Protein AF-A0A1J4K490-F1 (afdb_monomer)

Sequence (482 aa):
MDDEFFHPEVNLDNFVSQLSNCSKLLDEQSWEDFKTLFTNLEAFQKDEIKKAKNANELNDKWADFYQKCLKDMVRVTETATTFEAFVNYLRNLKIVVKDPRTLWKVLHTNINSQLKVTLHESQLIAAEFFTPEQLFEYGFDQFTDSSLCELKNITNEEALIDIFYAMVGFERACNLPKTYVAKIPQYGNFISQILSMFITLPDFDSQRLVWLIEVTREHLHVDPTKLLDICDNTINDFVKNDYEKNSLNKLYKLCVLSTSPFLQTMKQVPETIDKIFQEVLADQRLFLRKYVLCNFISCDWTSHNTATVSDAFKCWKLYLTNISTKLADKPELPNLLLIDIIEESLLMFEGYYGEVQPTMIRATAMRMDIFNIIETLTPYQNDISANGLRRCWYLLYIAAVCGASDFDIANVKPAAKDDNNTIMLGLDRYGSDFLDYRIALEKLSKKFESEFENFQSMAAFIRKNYKQPTQAQVSNAPSTEE

Organism: NCBI:txid1144522

Nearest PDB structures (foldseek):
  6a38-assembly1_C  TM=2.036E-01  e=3.490E-01  Saccharomyces cerevisiae S288C
  8g9k-assembly1_A  TM=3.019E-01  e=4.534E+00  synthetic construct
  7t3u-assembly1_D  TM=1.670E-01  e=4.534E+00  Homo sapiens

pLDDT: mean 87.46, std 11.62, range [29.5, 98.06]

Radius of gyration: 43.55 Å; Cα contacts (8 Å, |Δi|>4): 442; chains: 1; bounding box: 127×44×118 Å

Solvent-accessible surface area (backbone atoms only — not comparable to full-atom values): 27520 Å² total; per-residue (Å²): 134,83,81,76,82,76,78,72,85,80,43,89,88,46,43,72,60,48,55,54,50,38,51,48,28,56,77,69,64,40,58,70,63,25,51,52,49,49,51,50,50,51,52,43,51,72,71,49,38,77,76,42,97,60,30,66,65,55,49,51,56,46,50,54,49,50,53,50,52,51,53,54,44,40,57,57,36,34,68,31,87,46,71,70,56,30,54,52,37,47,57,55,42,44,70,76,41,73,50,62,71,60,42,52,47,41,63,77,76,66,49,78,52,84,59,84,75,52,74,68,56,50,51,51,53,47,66,73,74,42,53,38,63,51,48,45,72,68,42,45,65,62,52,56,72,31,84,68,44,63,80,72,88,73,84,54,68,65,63,54,52,50,31,49,50,48,51,49,49,53,49,58,72,31,59,59,62,92,86,51,61,67,83,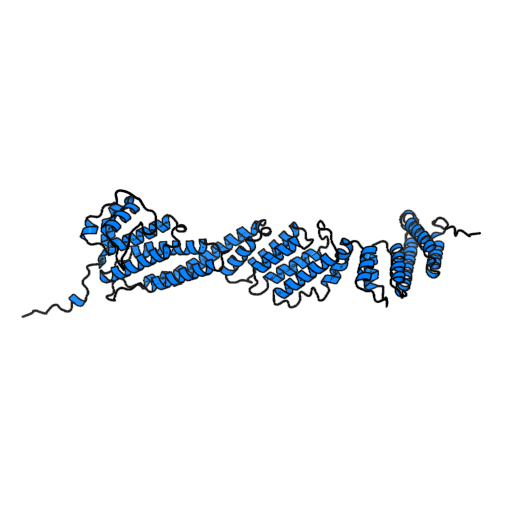56,68,66,58,60,51,50,56,39,49,53,57,45,50,50,64,67,39,84,86,57,59,35,66,58,52,41,47,52,53,52,50,42,66,74,68,41,50,65,50,69,70,59,50,48,53,42,51,50,51,40,52,51,48,54,69,73,41,79,78,60,82,50,53,63,59,46,40,36,38,50,37,42,40,55,68,33,78,73,52,58,72,42,72,63,56,60,56,50,47,55,53,42,46,54,52,36,51,52,54,49,52,50,48,42,50,71,70,36,59,50,45,53,77,73,61,73,40,71,58,90,67,82,67,52,69,49,67,33,55,54,51,42,52,51,52,54,51,52,51,54,50,54,40,70,78,36,71,63,44,66,68,62,66,57,46,50,52,50,47,56,47,43,58,50,48,47,58,52,62,70,67,48,48,25,22,60,66,26,29,41,18,52,23,33,38,47,51,52,51,53,58,70,45,52,90,46,53,88,71,51,48,74,67,45,45,50,38,48,44,49,47,52,39,53,35,32,64,60,67,40,52,74,66,48,67,76,65,61,55,57,40,96,68,90,90,62,86,55,75,60,54,90,60,60,68,56,90,58,38,58,74,48,42,60,62,46,41,14,53,43,36,44,80,40,53,93,54,45,90,50,44,66,60,51,48,52,52,42,43,64,39,35,78,60,75,64,72,79,65,70,79,70,66,80,86,85,73,134

Foldseek 3Di:
DDDPPDDPQDDPVCLLVLLVVLVVCLVVVVQVVNLVSVVRSVVCLVPPLVVDPCSVVSVVSVVVSLVVSLLSLLVCLQPDPDLVSNLVSLVSSCSSVVDLLVSLCCVPPPRDHPDDDDPVSVVVSCVVRHALLRQCQNCVVVLCVDPQNDPPPDADLVSLVSNVVSVLVSSVSSVDDPQAARPDPVVLVSLLSSLLVQLLHQPHDLLVSLVSLVCCVVRPRHDLVSSLVSVVVSLVCSLPDVSDVDLQVNLLSLLSNCVRPSNVVPPVSVVSSVVSVVVLLVVLLCCCVPPQLVVLVVDDQEDPDAADADVSLVSLLVVLVVVVVVCVVRVSDDCVSSQSSLQSNLVSCLVSLLQDAHALRSLLNLLQSLVVNLVSCQVVQVVHDLVSLLSLLSSLLLNLLSPDDPVLLVPADADPDQDDSHSCSPFDDDRSGTPDSNVSRNNSCNSVVVCNVCSNVSSCSNNVNHPPDDVVVVVPDDPDDD

Structure (mmCIF, N/CA/C/O backbone):
data_AF-A0A1J4K490-F1
#
_entry.id   AF-A0A1J4K490-F1
#
loop_
_atom_site.group_PDB
_atom_site.id
_atom_site.type_symbol
_atom_site.label_atom_id
_atom_site.label_alt_id
_atom_site.label_comp_id
_atom_site.label_asym_id
_atom_site.label_entity_id
_atom_site.label_seq_id
_atom_site.pdbx_PDB_ins_code
_atom_site.Cartn_x
_atom_site.Cartn_y
_atom_site.Cartn_z
_atom_site.occupancy
_atom_site.B_iso_or_equiv
_atom_site.auth_seq_id
_atom_site.auth_comp_id
_atom_site.auth_asym_id
_atom_site.auth_atom_id
_atom_site.pdbx_PDB_model_num
ATOM 1 N N . MET A 1 1 ? -60.889 2.689 58.197 1.00 33.47 1 MET A N 1
ATOM 2 C CA . MET A 1 1 ? -60.346 4.038 58.429 1.00 33.47 1 MET A CA 1
ATOM 3 C C . MET A 1 1 ? -58.869 3.867 58.246 1.00 33.47 1 MET A C 1
ATOM 5 O O . MET A 1 1 ? -58.244 3.219 59.072 1.00 33.47 1 MET A O 1
ATOM 9 N N . ASP A 1 2 ? -58.423 4.268 57.067 1.00 29.50 2 ASP A N 1
ATOM 10 C CA . ASP A 1 2 ? -57.046 4.194 56.614 1.00 29.50 2 ASP A CA 1
ATOM 11 C C . ASP A 1 2 ? -56.233 5.225 57.402 1.00 29.50 2 ASP A C 1
ATOM 13 O O . ASP A 1 2 ? -56.536 6.417 57.347 1.00 29.50 2 ASP A O 1
ATOM 17 N N . ASP A 1 3 ? -55.255 4.763 58.182 1.00 34.16 3 ASP A N 1
ATOM 18 C CA . ASP A 1 3 ? -54.222 5.635 58.734 1.00 34.16 3 ASP A CA 1
ATOM 19 C C . ASP A 1 3 ? -53.251 5.953 57.591 1.00 34.16 3 ASP A C 1
ATOM 21 O O . ASP A 1 3 ? -52.348 5.176 57.280 1.00 34.16 3 ASP A O 1
ATOM 25 N N . GLU A 1 4 ? -53.467 7.090 56.926 1.00 34.94 4 GLU A N 1
ATOM 26 C CA . GLU A 1 4 ? -52.445 7.719 56.091 1.00 34.94 4 GLU A CA 1
ATOM 27 C C . GLU A 1 4 ? -51.216 7.993 56.968 1.00 34.94 4 GLU A C 1
ATOM 29 O O . GLU A 1 4 ? -51.231 8.867 57.841 1.00 34.94 4 GLU A O 1
ATOM 34 N N . PHE A 1 5 ? -50.138 7.238 56.746 1.00 43.91 5 PHE A N 1
ATOM 35 C CA . PHE A 1 5 ? -48.832 7.516 57.332 1.00 43.91 5 PHE A CA 1
ATOM 36 C C . PHE A 1 5 ? -48.329 8.857 56.780 1.00 43.91 5 PHE A C 1
ATOM 38 O O . PHE A 1 5 ? -47.735 8.955 55.709 1.00 43.91 5 PHE A O 1
ATOM 45 N N . PHE A 1 6 ? -48.620 9.933 57.505 1.00 42.66 6 PHE A N 1
ATOM 46 C CA . PHE A 1 6 ? -48.196 11.280 57.153 1.00 42.66 6 PHE A CA 1
ATOM 47 C C . PHE A 1 6 ? -46.680 11.384 57.362 1.00 42.66 6 PHE A C 1
ATOM 49 O O . PHE A 1 6 ? -46.208 11.412 58.501 1.00 42.66 6 PHE A O 1
ATOM 56 N N . HIS A 1 7 ? -45.896 11.434 56.283 1.00 55.38 7 HIS A N 1
ATOM 57 C CA . HIS A 1 7 ? -44.476 11.771 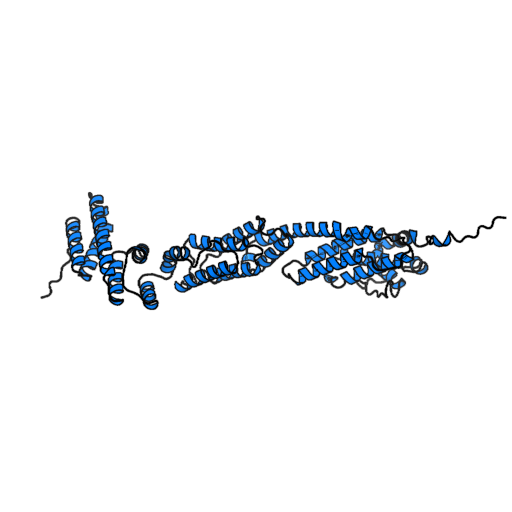56.377 1.00 55.38 7 HIS A CA 1
ATOM 58 C C . HIS A 1 7 ? -44.355 13.239 56.824 1.00 55.38 7 HIS A C 1
ATOM 60 O O . HIS A 1 7 ? -44.734 14.130 56.062 1.00 55.38 7 HIS A O 1
ATOM 66 N N . PRO A 1 8 ? -43.852 13.536 58.038 1.00 60.09 8 PRO A N 1
ATOM 67 C CA . PRO A 1 8 ? -43.642 14.916 58.449 1.00 60.09 8 PRO A CA 1
ATOM 68 C C . PRO A 1 8 ? -42.564 15.548 57.562 1.00 60.09 8 PRO A C 1
ATOM 70 O O . PRO A 1 8 ? -41.589 14.885 57.203 1.00 60.09 8 PRO A O 1
ATOM 73 N N . GLU A 1 9 ? -42.720 16.829 57.230 1.00 72.50 9 GLU A N 1
ATOM 74 C CA . GLU A 1 9 ? -41.736 17.578 56.446 1.00 72.50 9 GLU A CA 1
ATOM 75 C C . GLU A 1 9 ? -40.351 17.510 57.122 1.00 72.50 9 GLU A C 1
ATOM 77 O O . GLU A 1 9 ? -40.215 17.744 58.331 1.00 72.50 9 GLU A O 1
ATOM 82 N N . VAL A 1 10 ? -39.324 17.114 56.361 1.00 78.69 10 VAL A N 1
ATOM 83 C CA . VAL A 1 10 ? -37.960 16.938 56.882 1.00 78.69 10 VAL A CA 1
ATOM 84 C C . VAL A 1 10 ? -37.363 18.311 57.193 1.00 78.69 10 VAL A C 1
ATOM 86 O O . VAL A 1 10 ? -37.342 19.197 56.345 1.00 78.69 10 VAL A O 1
ATOM 89 N N . ASN A 1 11 ? -36.863 18.483 58.413 1.00 81.38 11 ASN A N 1
ATOM 90 C CA . ASN A 1 11 ? -36.229 19.701 58.901 1.00 81.38 11 ASN A CA 1
ATOM 91 C C . ASN A 1 11 ? -35.017 19.372 59.790 1.00 81.38 11 ASN A C 1
ATOM 93 O O . ASN A 1 11 ? -34.709 18.210 60.059 1.00 81.38 11 ASN A O 1
ATOM 97 N N . LEU A 1 12 ? -34.304 20.404 60.252 1.00 77.81 12 LEU A N 1
ATOM 98 C CA . LEU A 1 12 ? -33.062 20.227 61.012 1.00 77.81 12 LEU A CA 1
ATOM 99 C C . LEU A 1 12 ? -33.260 19.449 62.324 1.00 77.81 12 LEU A C 1
ATOM 101 O O . LEU A 1 12 ? -32.372 18.696 62.723 1.00 77.81 12 LEU A O 1
ATOM 105 N N . ASP A 1 13 ? -34.419 19.606 62.965 1.00 78.75 13 ASP A N 1
ATOM 106 C CA . ASP A 1 13 ? -34.712 19.029 64.279 1.00 78.75 13 ASP A CA 1
ATOM 107 C C . ASP A 1 13 ? -35.125 17.555 64.185 1.00 78.75 13 ASP A C 1
ATOM 109 O O . ASP A 1 13 ? -34.906 16.781 65.121 1.00 78.75 13 ASP A O 1
ATOM 113 N N . ASN A 1 14 ? -35.700 17.141 63.051 1.00 84.25 14 ASN A N 1
ATOM 114 C CA . ASN A 1 14 ? -36.160 15.771 62.832 1.00 84.25 14 ASN A CA 1
ATOM 115 C C . ASN A 1 14 ? -35.264 14.949 61.888 1.00 84.25 14 ASN A C 1
ATOM 117 O O . ASN A 1 14 ? -35.477 13.747 61.769 1.00 84.25 14 ASN A O 1
ATOM 121 N N . PHE A 1 15 ? -34.235 15.530 61.263 1.00 83.12 15 PHE A N 1
ATOM 122 C CA . PHE A 1 15 ? -33.416 14.835 60.261 1.00 83.12 15 PHE A CA 1
ATOM 123 C C . PHE A 1 15 ? -32.866 13.486 60.759 1.00 83.12 15 PHE A C 1
ATOM 125 O O . PHE A 1 15 ? -33.092 12.452 60.138 1.00 83.12 15 PHE A O 1
ATOM 132 N N . VAL A 1 16 ? -32.212 13.454 61.926 1.00 83.44 16 VAL A N 1
ATOM 133 C CA . VAL A 1 16 ? -31.604 12.223 62.475 1.00 83.44 16 VAL A CA 1
ATOM 134 C C . VAL A 1 16 ? -32.654 11.177 62.876 1.00 83.44 16 VAL A C 1
ATOM 136 O O . VAL A 1 16 ? -32.439 9.974 62.691 1.00 83.44 16 VAL A O 1
ATOM 139 N N . SER A 1 17 ? -33.804 11.607 63.403 1.00 84.88 17 SER A N 1
ATOM 140 C CA . SER A 1 17 ? -34.893 10.683 63.739 1.00 84.88 17 SER A CA 1
ATOM 141 C C . SER A 1 17 ? -35.549 10.123 62.476 1.00 84.88 17 SER A C 1
ATOM 143 O O . SER A 1 17 ? -35.859 8.933 62.437 1.00 84.88 17 SER A O 1
ATOM 145 N N . GLN A 1 18 ? -35.655 10.922 61.413 1.00 86.00 18 GLN A N 1
ATOM 146 C CA . GLN A 1 18 ? -36.137 10.479 60.109 1.00 86.00 18 GLN A CA 1
ATOM 147 C C . GLN A 1 18 ? -35.152 9.539 59.394 1.00 86.00 18 GLN A C 1
ATOM 149 O O . GLN A 1 18 ? -35.613 8.593 58.765 1.00 86.00 18 GLN A O 1
ATOM 154 N N . LEU A 1 19 ? -33.827 9.680 59.558 1.00 86.75 19 LEU A N 1
ATOM 155 C CA . LEU A 1 19 ? -32.859 8.662 59.091 1.00 86.75 19 LEU A CA 1
ATOM 156 C C . LEU A 1 19 ? -33.103 7.300 59.763 1.00 86.75 19 LEU A C 1
ATOM 158 O O . LEU A 1 19 ? -33.075 6.247 59.120 1.00 86.75 19 LEU A O 1
ATOM 162 N N . SER A 1 20 ? -33.384 7.318 61.068 1.00 86.06 20 SER A N 1
ATOM 163 C CA . SER A 1 20 ? -33.699 6.101 61.827 1.00 86.06 20 SER A CA 1
ATOM 164 C C . SER A 1 20 ? -35.043 5.505 61.403 1.00 86.06 20 SER A C 1
ATOM 166 O O . SER A 1 20 ? -35.170 4.287 61.302 1.00 86.06 20 SER A O 1
ATOM 168 N N . ASN A 1 21 ? -36.034 6.353 61.123 1.00 86.75 21 ASN A N 1
ATOM 169 C CA . ASN A 1 21 ? -37.345 5.932 60.639 1.00 86.75 21 ASN A CA 1
ATOM 170 C C . ASN A 1 21 ? -37.255 5.322 59.231 1.00 86.75 21 ASN A C 1
ATOM 172 O O . ASN A 1 21 ? -37.782 4.246 58.985 1.00 86.75 21 ASN A O 1
ATOM 176 N N . CYS A 1 22 ? -36.482 5.944 58.341 1.00 86.44 22 CYS A N 1
ATOM 177 C CA . CYS A 1 22 ? -36.221 5.437 56.996 1.00 86.44 22 CYS A CA 1
ATOM 178 C C . CYS A 1 22 ? -35.488 4.084 57.022 1.00 86.44 22 CYS A C 1
ATOM 180 O O . CYS A 1 22 ? -35.824 3.188 56.255 1.00 86.44 22 CYS A O 1
ATOM 182 N N . SER A 1 23 ? -34.559 3.883 57.967 1.00 85.94 23 SER A N 1
ATOM 183 C CA . SER A 1 23 ? -33.941 2.564 58.191 1.00 85.94 23 SER A CA 1
ATOM 184 C C . SER A 1 23 ? -34.959 1.494 58.602 1.00 85.94 23 SER A C 1
ATOM 186 O O . SER A 1 23 ? -34.863 0.367 58.135 1.00 85.94 23 SER A O 1
ATOM 188 N N . LYS A 1 24 ? -35.938 1.828 59.455 1.00 87.62 24 LYS A N 1
ATOM 189 C CA . LYS A 1 24 ? -36.984 0.874 59.862 1.00 87.62 24 LYS A CA 1
ATOM 190 C C . LYS A 1 24 ? -37.889 0.489 58.698 1.00 87.62 24 LYS A C 1
ATOM 192 O O . LYS A 1 24 ? -38.166 -0.688 58.522 1.00 87.62 24 LYS A O 1
ATOM 197 N N . LEU A 1 25 ? -38.287 1.463 57.876 1.00 86.06 25 LEU A N 1
ATOM 198 C CA . LEU A 1 25 ? -39.094 1.205 56.678 1.00 86.06 25 LEU A CA 1
ATOM 199 C C . LEU A 1 25 ? -38.374 0.269 55.695 1.00 86.06 25 LEU A C 1
ATOM 201 O O . LEU A 1 25 ? -39.014 -0.555 55.047 1.00 86.06 25 LEU A O 1
ATOM 205 N N . LEU A 1 26 ? -37.042 0.368 55.619 1.00 84.12 26 LEU A N 1
ATOM 206 C CA . LEU A 1 26 ? -36.210 -0.549 54.844 1.00 84.12 26 LEU A CA 1
ATOM 207 C C . LEU A 1 26 ? -36.205 -1.970 55.434 1.00 84.12 26 LEU A C 1
ATOM 209 O O . LEU A 1 26 ? -36.388 -2.934 54.691 1.00 84.12 26 LEU A O 1
ATOM 213 N N . ASP A 1 27 ? -36.040 -2.102 56.754 1.00 82.88 27 ASP A N 1
ATOM 214 C CA . ASP A 1 27 ? -36.074 -3.394 57.458 1.00 82.88 27 ASP A CA 1
ATOM 215 C C . ASP A 1 27 ? -37.450 -4.086 57.328 1.00 82.88 27 ASP A C 1
ATOM 217 O O . ASP A 1 27 ? -37.530 -5.310 57.197 1.00 82.88 27 ASP A O 1
ATOM 221 N N . GLU A 1 28 ? -38.531 -3.301 57.320 1.00 84.94 28 GLU A N 1
ATOM 222 C CA . GLU A 1 28 ? -39.922 -3.753 57.165 1.00 84.94 28 GLU A CA 1
ATOM 223 C C . GLU A 1 28 ? -40.321 -4.027 55.701 1.00 84.94 28 GLU A C 1
ATOM 225 O O . GLU A 1 28 ? -41.391 -4.581 55.453 1.00 84.94 28 GLU A O 1
ATOM 230 N N . GLN A 1 29 ? -39.460 -3.691 54.730 1.00 81.25 29 GLN A N 1
ATOM 231 C CA . GLN A 1 29 ? -39.730 -3.773 53.285 1.00 81.25 29 GLN A CA 1
ATOM 232 C C . GLN A 1 29 ? -40.953 -2.950 52.825 1.00 81.25 29 GLN A C 1
ATOM 234 O O . GLN A 1 29 ? -41.586 -3.264 51.813 1.00 81.25 29 GLN A O 1
ATOM 239 N N . SER A 1 30 ? -41.262 -1.860 53.531 1.00 86.06 30 SER A N 1
ATOM 240 C CA . SER A 1 30 ? -42.316 -0.897 53.181 1.00 86.06 30 SER A CA 1
ATOM 241 C C . SER A 1 30 ? -41.814 0.067 52.097 1.00 86.06 30 SER A C 1
ATOM 243 O O . SER A 1 30 ? -41.452 1.214 52.364 1.00 86.06 30 SER A O 1
ATOM 245 N N . TRP A 1 31 ? -41.726 -0.425 50.856 1.00 83.19 31 TRP A N 1
ATOM 246 C CA . TRP A 1 31 ? -40.982 0.221 49.763 1.00 83.19 31 TRP A CA 1
ATOM 247 C C . TRP A 1 31 ? -41.473 1.614 49.355 1.00 83.19 31 TRP A C 1
ATOM 249 O O . TRP A 1 31 ? -40.644 2.485 49.091 1.00 83.19 31 TRP A O 1
ATOM 259 N N . GLU A 1 32 ? -42.786 1.843 49.292 1.00 84.62 32 GLU A N 1
ATOM 260 C CA . GLU A 1 32 ? -43.340 3.142 48.870 1.00 84.62 32 GLU A CA 1
ATOM 261 C C . GLU A 1 32 ? -43.096 4.236 49.921 1.00 84.62 32 GLU A C 1
ATOM 263 O O . GLU A 1 32 ? -42.666 5.346 49.587 1.00 84.62 32 GLU A O 1
ATOM 268 N N . ASP A 1 33 ? -43.255 3.895 51.201 1.00 85.44 33 ASP A N 1
ATOM 269 C CA . ASP A 1 33 ? -42.986 4.804 52.317 1.00 85.44 33 ASP A CA 1
ATOM 270 C C . ASP A 1 33 ? -41.480 5.076 52.446 1.00 85.44 33 ASP A C 1
ATOM 272 O O . ASP A 1 33 ? -41.049 6.219 52.632 1.00 85.44 33 ASP A O 1
ATOM 276 N N . PHE A 1 34 ? -40.651 4.037 52.275 1.00 87.88 34 PHE A N 1
ATOM 277 C CA . PHE A 1 34 ? -39.195 4.172 52.222 1.00 87.88 34 PHE A CA 1
ATOM 278 C C . PHE A 1 34 ? -38.767 5.116 51.096 1.00 87.88 34 PHE A C 1
ATOM 280 O O . PHE A 1 34 ? -37.996 6.047 51.324 1.00 87.88 34 PHE A O 1
ATOM 287 N N . LYS A 1 35 ? -39.285 4.914 49.880 1.00 85.50 35 LYS A N 1
ATOM 288 C CA . LYS A 1 35 ? -38.960 5.727 48.701 1.00 85.50 35 LYS A CA 1
ATOM 289 C C . LYS A 1 35 ? -39.308 7.195 48.911 1.00 85.50 35 LYS A C 1
ATOM 291 O O . LYS A 1 35 ? -38.503 8.071 48.576 1.00 85.50 35 LYS A O 1
ATOM 296 N N . THR A 1 36 ? -40.488 7.454 49.464 1.00 86.19 36 THR A N 1
ATOM 297 C CA . THR A 1 36 ? -40.972 8.808 49.744 1.00 86.19 36 THR A CA 1
ATOM 298 C C . THR A 1 36 ? -40.077 9.489 50.776 1.00 86.19 36 THR A C 1
ATOM 300 O O . THR A 1 36 ? -39.548 10.574 50.521 1.00 86.19 36 THR A O 1
ATOM 303 N N . LEU A 1 37 ? -39.807 8.822 51.902 1.00 86.94 37 LEU A N 1
ATOM 304 C CA . LEU A 1 37 ? -38.977 9.384 52.965 1.00 86.94 37 LEU A CA 1
ATOM 305 C C . LEU A 1 37 ? -37.508 9.557 52.549 1.00 86.94 37 LEU A C 1
ATOM 307 O O . LEU A 1 37 ? -36.915 10.598 52.831 1.00 86.94 37 LEU A O 1
ATOM 311 N N . PHE A 1 38 ? -36.924 8.584 51.846 1.00 87.75 38 PHE A N 1
ATOM 312 C CA . PHE A 1 38 ? -35.551 8.661 51.339 1.00 87.75 38 PHE A CA 1
ATOM 313 C C . PHE A 1 38 ? -35.373 9.840 50.377 1.00 87.75 38 PHE A C 1
ATOM 315 O O . PHE A 1 38 ? -34.410 10.597 50.497 1.00 87.75 38 PHE A O 1
ATOM 322 N N . THR A 1 39 ? -36.329 10.044 49.465 1.00 86.31 39 THR A N 1
ATOM 323 C CA . THR A 1 39 ? -36.292 11.158 48.506 1.00 86.31 39 THR A CA 1
ATOM 324 C C . THR A 1 39 ? -36.375 12.512 49.212 1.00 86.31 39 THR A C 1
ATOM 326 O O . THR A 1 39 ? -35.619 13.425 48.873 1.00 86.31 39 THR A O 1
ATOM 329 N N . ASN A 1 40 ? -37.231 12.629 50.231 1.00 86.38 40 ASN A N 1
ATOM 330 C CA . ASN A 1 40 ? -37.352 13.846 51.037 1.00 86.38 40 ASN A CA 1
ATOM 331 C C . ASN A 1 40 ? -36.071 14.132 51.841 1.00 86.38 40 ASN A C 1
ATOM 333 O O . ASN A 1 40 ? -35.618 15.276 51.897 1.00 86.38 40 ASN A O 1
ATOM 337 N N . LEU A 1 41 ? -35.452 13.098 52.423 1.00 86.44 41 LEU A N 1
ATOM 338 C CA . LEU A 1 41 ? -34.195 13.224 53.167 1.00 86.44 41 LEU A CA 1
ATOM 339 C C . LEU A 1 41 ? -33.022 13.632 52.268 1.00 86.44 41 LEU A C 1
ATOM 341 O O . LEU A 1 41 ? -32.226 14.487 52.654 1.00 86.44 41 LEU A O 1
ATOM 345 N N . GLU A 1 42 ? -32.926 13.063 51.066 1.00 86.12 42 GLU A N 1
ATOM 346 C CA . GLU A 1 42 ? -31.878 13.412 50.103 1.00 86.12 42 GLU A CA 1
ATOM 347 C C . GLU A 1 42 ? -32.028 14.857 49.598 1.00 86.12 42 GLU A C 1
ATOM 349 O O . GLU A 1 42 ? -31.034 15.582 49.502 1.00 86.12 42 GLU A O 1
ATOM 354 N N . ALA A 1 43 ? -33.256 15.294 49.295 1.00 85.38 43 ALA A N 1
ATOM 355 C CA . ALA A 1 43 ? -33.531 16.672 48.884 1.00 85.38 43 ALA A CA 1
ATOM 356 C C . ALA A 1 43 ? -33.116 17.665 49.982 1.00 85.38 43 ALA A C 1
ATOM 358 O O . ALA A 1 43 ? -32.359 18.604 49.730 1.00 85.38 43 ALA A O 1
ATOM 359 N N . PHE A 1 44 ? -33.510 17.388 51.227 1.00 84.62 44 PHE A N 1
ATOM 360 C CA . PHE A 1 44 ? -33.114 18.194 52.378 1.00 84.62 44 PHE A CA 1
ATOM 361 C C . PHE A 1 44 ? -31.586 18.221 52.579 1.00 84.62 44 PHE A C 1
ATOM 363 O O . PHE A 1 44 ? -31.006 19.276 52.857 1.00 84.62 44 PHE A O 1
ATOM 370 N N . GLN A 1 45 ? -30.903 17.088 52.381 1.00 84.75 45 GLN A N 1
ATOM 371 C CA . GLN A 1 45 ? -29.445 17.010 52.487 1.00 84.75 45 GLN A CA 1
ATOM 372 C C . GLN A 1 45 ? -28.722 17.856 51.433 1.00 84.75 45 GLN A C 1
ATOM 374 O O . GLN A 1 45 ? -27.730 18.520 51.752 1.00 84.75 45 GLN A O 1
ATOM 379 N N . LYS A 1 46 ? -29.215 17.866 50.192 1.00 81.19 46 LYS A N 1
ATOM 380 C CA . LYS A 1 46 ? -28.603 18.626 49.093 1.00 81.19 46 LYS A CA 1
ATOM 381 C C . LYS A 1 46 ? -28.763 20.138 49.251 1.00 81.19 46 LYS A C 1
ATOM 383 O O . LYS A 1 46 ? -27.790 20.859 48.987 1.00 81.19 46 LYS A O 1
ATOM 388 N N . ASP A 1 47 ? -29.934 20.585 49.702 1.00 79.25 47 ASP A N 1
ATOM 389 C CA . ASP A 1 47 ? -30.344 21.992 49.624 1.00 79.25 47 ASP A CA 1
ATOM 390 C C . ASP A 1 47 ? -30.184 22.764 50.944 1.00 79.25 47 ASP A C 1
ATOM 392 O O . ASP A 1 47 ? -29.815 23.945 50.930 1.00 79.25 47 ASP A O 1
ATOM 396 N N . GLU A 1 48 ? -30.386 22.108 52.090 1.00 73.31 48 GLU A N 1
ATOM 397 C CA . GLU A 1 48 ? -30.523 22.791 53.385 1.00 73.31 48 GLU A CA 1
ATOM 398 C C . GLU A 1 48 ? -29.390 22.476 54.375 1.00 73.31 48 GLU A C 1
ATOM 400 O O . GLU A 1 48 ? -28.920 23.376 55.078 1.00 73.31 48 GLU A O 1
ATOM 405 N N . ILE A 1 49 ? -28.834 21.256 54.380 1.00 72.81 49 ILE A N 1
ATOM 406 C CA . ILE A 1 49 ? -27.756 20.883 55.325 1.00 72.81 49 ILE A CA 1
ATOM 407 C C . ILE A 1 49 ? -26.466 21.683 55.090 1.00 72.81 49 ILE A C 1
ATOM 409 O O . ILE A 1 49 ? -25.767 22.018 56.047 1.00 72.81 49 ILE A O 1
ATOM 413 N N . LYS A 1 50 ? -26.180 22.096 53.848 1.00 66.94 50 LYS A N 1
ATOM 414 C CA . LYS A 1 50 ? -25.020 22.953 53.523 1.00 66.94 50 LYS A CA 1
ATOM 415 C C . LYS A 1 50 ? -25.072 24.338 54.178 1.00 66.94 50 LYS A C 1
ATOM 417 O O . LYS A 1 50 ? -24.034 24.982 54.301 1.00 66.94 50 LYS A O 1
ATOM 422 N N . LYS A 1 51 ? -26.258 24.802 54.584 1.00 73.62 51 LYS A N 1
ATOM 423 C CA . LYS A 1 51 ? -26.478 26.111 55.223 1.00 73.62 51 LYS A CA 1
ATOM 424 C C . LYS A 1 51 ? -26.444 26.025 56.757 1.00 73.62 51 LYS A C 1
ATOM 426 O O . LYS A 1 51 ? -26.489 27.054 57.431 1.00 73.62 51 LYS A O 1
ATOM 431 N N . ALA A 1 52 ? -26.367 24.818 57.322 1.00 76.06 52 ALA A N 1
ATOM 432 C CA . ALA A 1 52 ? -26.408 24.582 58.760 1.00 76.06 52 ALA A CA 1
ATOM 433 C C . ALA A 1 52 ? -25.042 24.811 59.432 1.00 76.06 52 ALA A C 1
ATOM 435 O O . ALA A 1 52 ? -23.995 24.473 58.885 1.00 76.06 52 ALA A O 1
ATOM 436 N N . LYS A 1 53 ? -25.038 25.292 60.685 1.00 71.56 53 LYS A N 1
ATOM 437 C CA . LYS A 1 53 ? -23.802 25.425 61.488 1.00 71.56 53 LYS A CA 1
ATOM 438 C C . LYS A 1 53 ? -23.102 24.083 61.766 1.00 71.56 53 LYS A C 1
ATOM 440 O O . LYS A 1 53 ? -21.888 24.070 61.929 1.00 71.56 53 LYS A O 1
ATOM 445 N N . ASN A 1 54 ? -23.851 22.976 61.763 1.00 77.44 54 ASN A N 1
ATOM 446 C CA . ASN A 1 54 ? -23.355 21.619 62.036 1.00 77.44 54 ASN A CA 1
ATOM 447 C C . ASN A 1 54 ? -23.323 20.748 60.763 1.00 77.44 54 ASN A C 1
ATOM 449 O O . ASN A 1 54 ? -23.503 19.533 60.834 1.00 77.44 54 ASN A O 1
ATOM 453 N N . ALA A 1 55 ? -23.133 21.364 59.591 1.00 76.62 55 ALA A N 1
ATOM 454 C CA . ALA A 1 55 ? -23.214 20.693 58.292 1.00 76.62 55 ALA A CA 1
ATOM 455 C C . ALA A 1 55 ? -22.330 19.438 58.184 1.00 76.62 55 ALA A C 1
ATOM 457 O O . ALA A 1 55 ? -22.770 18.437 57.631 1.00 76.62 55 ALA A O 1
ATOM 458 N N . ASN A 1 56 ? -21.107 19.469 58.729 1.00 79.50 56 ASN A N 1
ATOM 459 C CA . ASN A 1 56 ? -20.176 18.338 58.647 1.00 79.50 56 ASN A CA 1
ATOM 460 C C . ASN A 1 56 ? -20.705 17.101 59.390 1.00 79.50 56 ASN A C 1
ATOM 462 O O . ASN A 1 56 ? -20.799 16.038 58.795 1.00 79.50 56 ASN A O 1
ATOM 466 N N . GLU A 1 57 ? -21.153 17.254 60.640 1.00 81.31 57 GLU A N 1
ATOM 467 C CA . GLU A 1 57 ? -21.678 16.135 61.440 1.00 81.31 57 GLU A CA 1
ATOM 468 C C . GLU A 1 57 ? -22.953 15.530 60.824 1.00 81.31 57 GLU A C 1
ATOM 470 O O . GLU A 1 57 ? -23.162 14.317 60.846 1.00 81.31 57 GLU A O 1
ATOM 475 N N . LEU A 1 58 ? -23.821 16.372 60.258 1.00 81.88 58 LEU A N 1
ATOM 476 C CA . LEU A 1 58 ? -25.038 15.914 59.586 1.00 81.88 58 LEU A CA 1
ATOM 477 C C . LEU A 1 58 ? -24.736 15.224 58.248 1.00 81.88 58 LEU A C 1
ATOM 479 O O . LEU A 1 58 ? -25.410 14.252 57.906 1.00 81.88 58 LEU A O 1
ATOM 483 N N . ASN A 1 59 ? -23.715 15.683 57.518 1.00 83.94 59 ASN A N 1
ATOM 484 C CA . ASN A 1 59 ? -23.240 15.021 56.304 1.00 83.94 59 ASN A CA 1
ATOM 485 C C . ASN A 1 59 ? -22.596 13.664 56.603 1.00 83.94 59 ASN A C 1
ATOM 487 O O . ASN A 1 59 ? -22.845 12.722 55.855 1.00 83.94 59 ASN A O 1
ATOM 491 N N . ASP A 1 60 ? -21.842 13.537 57.697 1.00 85.38 60 ASP A N 1
ATOM 492 C CA . ASP A 1 60 ? -21.263 12.257 58.120 1.00 85.38 60 ASP A CA 1
ATOM 493 C C . ASP A 1 60 ? -22.371 11.251 58.470 1.00 85.38 60 ASP A C 1
ATOM 495 O O . ASP A 1 60 ? -22.390 10.135 57.954 1.00 85.38 60 ASP A O 1
ATOM 499 N N . LYS A 1 61 ? -23.384 11.676 59.243 1.00 85.44 61 LYS A N 1
ATOM 500 C CA . LYS A 1 61 ? -24.555 10.834 59.561 1.00 85.44 61 LYS A CA 1
ATOM 501 C C . LYS A 1 61 ? -25.348 10.425 58.319 1.00 85.44 61 LYS A C 1
ATOM 503 O O . LYS A 1 61 ? -25.853 9.305 58.259 1.00 85.44 61 LYS A O 1
ATOM 508 N N . TRP A 1 62 ? -25.470 11.316 57.335 1.00 87.69 62 TRP A N 1
ATOM 509 C CA . TRP A 1 62 ? -26.080 10.984 56.048 1.00 87.69 62 TRP A CA 1
ATOM 510 C C . TRP A 1 62 ? -25.244 9.969 55.267 1.00 87.69 62 TRP A C 1
ATOM 512 O O . TRP A 1 62 ? -25.803 9.016 54.731 1.00 87.69 62 TRP A O 1
ATOM 522 N N . ALA A 1 63 ? -23.923 10.144 55.214 1.00 85.88 63 ALA A N 1
ATOM 523 C CA . ALA A 1 63 ? -23.025 9.225 54.524 1.00 85.88 63 ALA A CA 1
ATOM 524 C C . ALA A 1 63 ? -23.080 7.818 55.141 1.00 85.88 63 ALA A C 1
ATOM 526 O O . ALA A 1 63 ? -23.223 6.841 54.403 1.00 85.88 63 ALA A O 1
ATOM 527 N N . ASP A 1 64 ? -23.059 7.716 56.472 1.00 87.38 64 ASP A N 1
ATOM 528 C CA . ASP A 1 64 ? -23.204 6.449 57.197 1.00 87.38 64 ASP A CA 1
ATOM 529 C C . ASP A 1 64 ? -24.557 5.781 56.913 1.00 87.38 64 ASP A C 1
ATOM 531 O O . ASP A 1 64 ? -24.623 4.586 56.610 1.00 87.38 64 ASP A O 1
ATOM 535 N N . PHE A 1 65 ? -25.644 6.558 56.958 1.00 88.75 65 PHE A N 1
ATOM 536 C CA . PHE A 1 65 ? -26.985 6.079 56.623 1.00 88.75 65 PHE A CA 1
ATOM 537 C C . PHE A 1 65 ? -27.069 5.589 55.171 1.00 88.75 65 PHE A C 1
ATOM 539 O O . PHE A 1 65 ? -27.553 4.487 54.922 1.00 88.75 65 PHE A O 1
ATOM 546 N N . TYR A 1 66 ? -26.545 6.359 54.218 1.00 87.44 66 TYR A N 1
ATOM 547 C CA . TYR A 1 66 ? -26.526 6.003 52.801 1.00 87.44 66 TYR A CA 1
ATOM 548 C C . TYR A 1 66 ? -25.766 4.693 52.553 1.00 87.44 66 TYR A C 1
ATOM 550 O O . TYR A 1 66 ? -26.261 3.818 51.843 1.00 87.44 66 TYR A O 1
ATOM 558 N N . GLN A 1 67 ? -24.591 4.523 53.169 1.00 86.44 67 GLN A N 1
ATOM 559 C CA . GLN A 1 67 ? -23.809 3.286 53.066 1.00 86.44 67 GLN A CA 1
ATOM 560 C C . GLN A 1 67 ? -24.547 2.088 53.668 1.00 86.44 67 GLN A C 1
ATOM 562 O O . GLN A 1 67 ? -24.533 1.001 53.083 1.00 86.44 67 GLN A O 1
ATOM 567 N N . LYS A 1 68 ? -25.228 2.280 54.805 1.00 87.81 68 LYS A N 1
ATOM 568 C CA . LYS A 1 68 ? -26.080 1.245 55.399 1.00 87.81 68 LYS A CA 1
ATO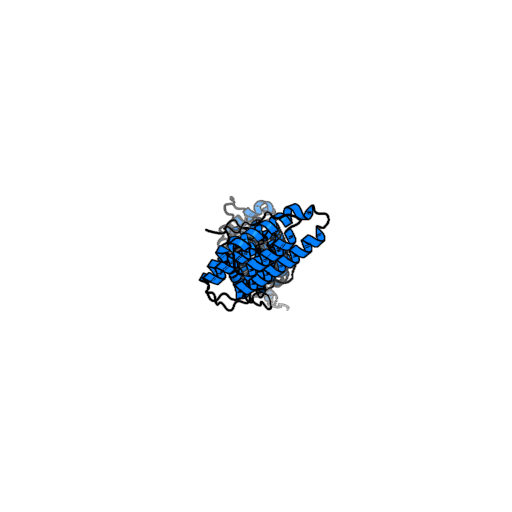M 569 C C . LYS A 1 68 ? -27.215 0.856 54.447 1.00 87.81 68 LYS A C 1
ATOM 571 O O . LYS A 1 68 ? -27.341 -0.322 54.127 1.00 87.81 68 LYS A O 1
ATOM 576 N N . CYS A 1 69 ? -27.975 1.826 53.937 1.00 86.56 69 CYS A N 1
ATOM 577 C CA . CYS A 1 69 ? -29.063 1.574 52.991 1.00 86.56 69 CYS A CA 1
ATOM 578 C C . CYS A 1 69 ? -28.577 0.844 51.739 1.00 86.56 69 CYS A C 1
ATOM 580 O O . CYS A 1 69 ? -29.206 -0.121 51.322 1.00 86.56 69 CYS A O 1
ATOM 582 N N . LEU A 1 70 ? -27.444 1.255 51.165 1.00 87.06 70 LEU A N 1
ATOM 583 C CA . LEU A 1 70 ? -26.849 0.572 50.019 1.00 87.06 70 LEU A CA 1
ATOM 584 C C . LEU A 1 70 ? -26.560 -0.902 50.330 1.00 87.06 70 LEU A C 1
ATOM 586 O O . LEU A 1 70 ? -26.932 -1.782 49.556 1.00 87.06 70 LEU A O 1
ATOM 590 N N . LYS A 1 71 ? -25.920 -1.178 51.469 1.00 86.94 71 LYS A N 1
ATOM 591 C CA . LYS A 1 71 ? -25.566 -2.539 51.887 1.00 86.94 71 LYS A CA 1
ATOM 592 C C . LYS A 1 71 ? -26.799 -3.411 52.127 1.00 86.94 71 LYS A C 1
ATOM 594 O O . LYS A 1 71 ? -26.833 -4.555 51.674 1.00 86.94 71 LYS A O 1
ATOM 599 N N . ASP A 1 72 ? -27.797 -2.877 52.820 1.00 87.06 72 ASP A N 1
ATOM 600 C CA . ASP A 1 72 ? -29.027 -3.603 53.132 1.00 87.06 72 ASP A CA 1
ATOM 601 C C . ASP A 1 72 ? -29.835 -3.873 51.849 1.00 87.06 72 ASP A C 1
ATOM 603 O O . ASP A 1 72 ? -30.289 -4.996 51.633 1.00 87.06 72 ASP A O 1
ATOM 607 N N . MET A 1 73 ? -29.898 -2.908 50.926 1.00 86.50 73 MET A N 1
ATOM 608 C CA . MET A 1 73 ? -30.526 -3.073 49.609 1.00 86.50 73 MET A CA 1
ATOM 609 C C . MET A 1 73 ? -29.826 -4.108 48.727 1.00 86.50 73 MET A C 1
ATOM 611 O O . MET A 1 73 ? -30.491 -4.908 48.065 1.00 86.50 73 MET A O 1
ATOM 615 N N . VAL A 1 74 ? -28.491 -4.127 48.722 1.00 87.56 74 VAL A N 1
ATOM 616 C CA . VAL A 1 74 ? -27.708 -5.163 48.030 1.00 87.56 74 VAL A CA 1
ATOM 617 C C . VAL A 1 74 ? -28.058 -6.541 48.588 1.00 87.56 74 VAL A C 1
ATOM 619 O O . VAL A 1 74 ? -28.403 -7.433 47.818 1.00 87.56 74 VAL A O 1
ATOM 622 N N . ARG A 1 75 ? -28.090 -6.695 49.916 1.00 86.69 75 ARG A N 1
ATOM 623 C CA . ARG A 1 75 ? -28.441 -7.962 50.572 1.00 86.69 75 ARG A CA 1
ATOM 624 C C . ARG A 1 75 ? -29.872 -8.417 50.266 1.00 86.69 75 ARG A C 1
ATOM 626 O O . ARG A 1 75 ? -30.103 -9.610 50.095 1.00 86.69 75 ARG A O 1
ATOM 633 N N . VAL A 1 76 ? -30.832 -7.494 50.196 1.00 86.75 76 VAL A N 1
ATOM 634 C CA . VAL A 1 76 ? -32.210 -7.807 49.770 1.00 86.75 76 VAL A CA 1
ATOM 635 C C . VAL A 1 76 ? -32.242 -8.231 48.300 1.00 86.75 76 VAL A C 1
ATOM 637 O O . VAL A 1 76 ? -32.952 -9.159 47.934 1.00 86.75 76 VAL A O 1
ATOM 640 N N . THR A 1 77 ? -31.433 -7.606 47.448 1.00 86.56 77 THR A N 1
ATOM 641 C CA . THR A 1 77 ? -31.347 -7.984 46.031 1.00 86.56 77 THR A CA 1
ATOM 642 C C . THR A 1 77 ? -30.747 -9.387 45.855 1.00 86.56 77 THR A C 1
ATOM 644 O O . THR A 1 77 ? -31.194 -10.155 45.004 1.00 86.56 77 THR A O 1
ATOM 647 N N . GLU A 1 78 ? -29.778 -9.768 46.692 1.00 87.06 78 GLU A N 1
ATOM 648 C CA . GLU A 1 78 ? -29.157 -11.101 46.694 1.00 87.06 78 GLU A CA 1
ATOM 649 C C . GLU A 1 78 ? -30.111 -12.230 47.107 1.00 87.06 78 GLU A C 1
ATOM 651 O O . GLU A 1 78 ? -29.905 -13.374 46.701 1.00 87.06 78 GLU A O 1
ATOM 656 N N . THR A 1 79 ? -31.158 -11.937 47.887 1.00 87.19 79 THR A N 1
ATOM 657 C CA . THR A 1 79 ? -32.126 -12.952 48.340 1.00 87.19 79 THR A CA 1
ATOM 658 C C . THR A 1 79 ? -33.192 -13.281 47.292 1.00 87.19 79 THR A C 1
ATOM 660 O O . THR A 1 79 ? -34.006 -14.181 47.515 1.00 87.19 79 THR A O 1
ATOM 663 N N . ALA A 1 80 ? -33.196 -12.592 46.146 1.00 86.44 80 ALA A N 1
ATOM 664 C CA . ALA A 1 80 ? -34.140 -12.843 45.066 1.00 86.44 80 ALA A CA 1
ATOM 665 C C . ALA A 1 80 ? -33.996 -14.264 44.496 1.00 86.44 80 ALA A C 1
ATOM 667 O O . ALA A 1 80 ? -32.927 -14.669 44.041 1.00 86.44 80 ALA A O 1
ATOM 668 N N . THR A 1 81 ? -35.105 -15.008 44.468 1.00 85.12 81 THR A N 1
ATOM 669 C CA . THR A 1 81 ? -35.175 -16.371 43.913 1.00 85.12 81 THR A CA 1
ATOM 670 C C . THR A 1 81 ? -35.809 -16.429 42.522 1.00 85.12 81 THR A C 1
ATOM 672 O O . THR A 1 81 ? -35.718 -17.459 41.855 1.00 85.12 81 THR A O 1
ATOM 675 N N . THR A 1 82 ? -36.428 -15.335 42.065 1.00 88.88 82 THR A N 1
ATOM 676 C CA . THR A 1 82 ? -37.024 -15.196 40.729 1.00 88.88 82 THR A CA 1
ATOM 677 C C . THR A 1 82 ? -36.498 -13.948 40.024 1.00 88.88 82 THR A C 1
ATOM 679 O O . THR A 1 82 ? -36.115 -12.968 40.669 1.00 88.88 82 THR A O 1
ATOM 682 N N . PHE A 1 83 ? -36.513 -13.967 38.689 1.00 88.62 83 PHE A N 1
ATOM 683 C CA . PHE A 1 83 ? -36.106 -12.827 37.864 1.00 88.62 83 PHE A CA 1
ATOM 684 C C . PHE A 1 83 ? -36.937 -11.567 38.147 1.00 88.62 83 PHE A C 1
ATOM 686 O O . PHE A 1 83 ? -36.384 -10.489 38.336 1.00 88.62 83 PHE A O 1
ATOM 693 N N . GLU A 1 84 ? -38.259 -11.702 38.261 1.00 90.88 84 GLU A N 1
ATOM 694 C CA . GLU A 1 84 ? -39.166 -10.579 38.530 1.00 90.88 84 GLU A CA 1
ATOM 695 C C . GLU A 1 84 ? -38.873 -9.905 39.877 1.00 90.88 84 GLU A C 1
ATOM 697 O O . GLU A 1 84 ? -38.825 -8.676 39.956 1.00 90.88 84 GLU A O 1
ATOM 702 N N . ALA A 1 85 ? -38.621 -10.700 40.925 1.00 88.31 85 ALA A N 1
ATOM 703 C CA . ALA A 1 85 ? -38.252 -10.179 42.238 1.00 88.31 85 ALA A CA 1
ATOM 704 C C . ALA A 1 85 ? -36.899 -9.458 42.187 1.00 88.31 85 ALA A C 1
ATOM 706 O O . ALA A 1 85 ? -36.764 -8.363 42.730 1.00 88.31 85 ALA A O 1
ATOM 707 N N . PHE A 1 86 ? -35.923 -10.032 41.478 1.00 90.12 86 PHE A N 1
ATOM 708 C CA . PHE A 1 86 ? -34.604 -9.431 41.298 1.00 90.12 86 PHE A CA 1
ATOM 709 C C . PHE A 1 86 ? -34.682 -8.074 40.590 1.00 90.12 86 PHE A C 1
ATOM 711 O O . PHE A 1 86 ? -34.155 -7.085 41.097 1.00 90.12 86 PHE A O 1
ATOM 718 N N . VAL A 1 87 ? -35.407 -7.989 39.470 1.00 90.19 87 VAL A N 1
ATOM 719 C CA . VAL A 1 87 ? -35.622 -6.725 38.746 1.00 90.19 87 VAL A CA 1
ATOM 720 C C . VAL A 1 87 ? -36.336 -5.702 39.631 1.00 90.19 87 VAL A C 1
ATOM 722 O O . VAL A 1 87 ? -35.959 -4.530 39.642 1.00 90.19 87 VAL A O 1
ATOM 725 N N . ASN A 1 88 ? -37.328 -6.121 40.418 1.00 89.94 88 ASN A N 1
ATOM 726 C CA . ASN A 1 88 ? -38.033 -5.215 41.321 1.00 89.94 88 ASN A CA 1
ATOM 727 C C . ASN A 1 88 ? -37.119 -4.656 42.427 1.00 89.94 88 ASN A C 1
ATOM 729 O O . ASN A 1 88 ? -37.136 -3.456 42.699 1.00 89.94 88 ASN A O 1
ATOM 733 N N . TYR A 1 89 ? -36.258 -5.486 43.021 1.00 89.12 89 TYR A N 1
ATOM 734 C CA . TYR A 1 89 ? -35.274 -5.008 43.995 1.00 89.12 89 TYR A CA 1
ATOM 735 C C . TYR A 1 89 ? -34.215 -4.103 43.360 1.00 89.12 89 TYR A C 1
ATOM 737 O O . TYR A 1 89 ? -33.833 -3.106 43.973 1.00 89.12 89 TYR A O 1
ATOM 745 N N . LEU A 1 90 ? -33.823 -4.349 42.106 1.00 88.75 90 LEU A N 1
ATOM 746 C CA . LEU A 1 90 ? -32.966 -3.427 41.357 1.00 88.75 90 LEU A CA 1
ATOM 747 C C . LEU A 1 90 ? -33.633 -2.071 41.092 1.00 88.75 90 LEU A C 1
ATOM 749 O O . LEU A 1 90 ? -32.968 -1.038 41.209 1.00 88.75 90 LEU A O 1
ATOM 753 N N . ARG A 1 91 ? -34.942 -2.033 40.800 1.00 89.75 91 ARG A N 1
ATOM 754 C CA . ARG A 1 91 ? -35.702 -0.768 40.709 1.00 89.75 91 ARG A CA 1
ATOM 755 C C . ARG A 1 91 ? -35.634 0.006 42.016 1.00 89.75 91 ARG A C 1
ATOM 757 O O . ARG A 1 91 ? -35.420 1.216 41.991 1.00 89.75 91 ARG A O 1
ATOM 764 N N . ASN A 1 92 ? -35.756 -0.691 43.141 1.00 88.00 92 ASN A N 1
ATOM 765 C CA . ASN A 1 92 ? -35.652 -0.069 44.454 1.00 88.00 92 ASN A CA 1
ATOM 766 C C . ASN A 1 92 ? -34.218 0.405 44.742 1.00 88.00 92 ASN A C 1
ATOM 768 O O . ASN A 1 92 ? -34.020 1.511 45.238 1.00 88.00 92 ASN A O 1
ATOM 772 N N . LEU A 1 93 ? -33.201 -0.377 44.372 1.00 87.88 93 LEU A N 1
ATOM 773 C CA . LEU A 1 93 ? -31.792 -0.003 44.523 1.00 87.88 93 LEU A CA 1
ATOM 774 C C . LEU A 1 93 ? -31.444 1.253 43.705 1.00 87.88 93 LEU A C 1
ATOM 776 O O . LEU A 1 93 ? -30.712 2.113 44.193 1.00 87.88 93 LEU A O 1
ATOM 780 N N . LYS A 1 94 ? -32.018 1.409 42.505 1.00 87.62 94 LYS A N 1
ATOM 781 C CA . LYS A 1 94 ? -31.871 2.604 41.649 1.00 87.62 94 LYS A CA 1
ATOM 782 C C . LYS A 1 94 ? -32.385 3.890 42.314 1.00 87.62 94 LYS A C 1
ATOM 784 O O . LYS A 1 94 ? -31.917 4.975 41.981 1.00 87.62 94 LYS A O 1
ATOM 789 N N . ILE A 1 95 ? -33.332 3.794 43.253 1.00 84.25 95 ILE A N 1
ATOM 790 C CA . ILE A 1 95 ? -33.827 4.954 44.020 1.00 84.25 95 ILE A CA 1
ATOM 791 C C . ILE A 1 95 ? -32.728 5.483 44.945 1.00 84.25 95 ILE A C 1
ATOM 793 O O . ILE A 1 95 ? -32.552 6.697 45.055 1.00 84.25 95 ILE A O 1
ATOM 797 N N . VAL A 1 96 ? -31.975 4.573 45.570 1.00 84.81 96 VAL A N 1
ATOM 798 C CA . VAL A 1 96 ? -30.849 4.898 46.456 1.00 84.81 96 VAL A CA 1
ATOM 799 C C . VAL A 1 96 ? -29.631 5.320 45.630 1.00 84.81 96 VAL A C 1
ATOM 801 O O . VAL A 1 96 ? -29.030 6.357 45.892 1.00 84.81 96 VAL A O 1
ATOM 804 N N . VAL A 1 97 ? -29.292 4.562 44.585 1.00 86.69 97 VAL A N 1
ATOM 805 C CA . VAL A 1 97 ? -28.124 4.801 43.727 1.00 86.69 97 VAL A CA 1
ATOM 806 C C . VAL A 1 97 ? -28.545 5.510 42.439 1.00 86.69 97 VAL A C 1
ATOM 808 O O . VAL A 1 97 ? -28.748 4.884 41.400 1.00 86.69 97 VAL A O 1
ATOM 811 N N . LYS A 1 98 ? -28.654 6.841 42.502 1.00 80.31 98 LYS A N 1
ATOM 812 C CA . LYS A 1 98 ? -29.053 7.667 41.346 1.00 80.31 98 LYS A CA 1
ATOM 813 C C . LYS A 1 98 ? -27.980 7.802 40.265 1.00 80.31 98 LYS A C 1
ATOM 815 O O . LYS A 1 98 ? -28.318 8.111 39.127 1.00 80.31 98 LYS A O 1
ATOM 820 N N . ASP A 1 99 ? -26.706 7.609 40.610 1.00 86.19 99 ASP A N 1
ATOM 821 C CA . ASP A 1 99 ? -25.606 7.618 39.642 1.00 86.19 99 ASP A CA 1
ATOM 822 C C . ASP A 1 99 ? -25.536 6.271 38.892 1.00 86.19 99 ASP A C 1
ATOM 824 O O . ASP A 1 99 ? -25.221 5.249 39.515 1.00 86.19 99 ASP A O 1
ATOM 828 N N . PRO A 1 100 ? -25.773 6.239 37.565 1.00 86.50 100 PRO A N 1
ATOM 829 C CA . PRO A 1 100 ? -25.763 5.001 36.786 1.00 86.50 100 PRO A CA 1
ATOM 830 C C . PRO A 1 100 ? -24.426 4.259 36.860 1.00 86.50 100 PRO A C 1
ATOM 832 O O . PRO A 1 100 ? -24.399 3.031 36.887 1.00 86.50 100 PRO A O 1
ATOM 835 N N . ARG A 1 101 ? -23.302 4.979 36.958 1.00 86.25 101 ARG A N 1
ATOM 836 C CA . ARG A 1 101 ? -21.976 4.353 37.033 1.00 86.25 101 ARG A CA 1
ATOM 837 C C . ARG A 1 101 ? -21.756 3.629 38.359 1.00 86.25 101 ARG A C 1
ATOM 839 O O . ARG A 1 101 ? -21.151 2.557 38.390 1.00 86.25 101 ARG A O 1
ATOM 846 N N . THR A 1 102 ? -22.252 4.189 39.456 1.00 86.56 102 THR A N 1
ATOM 847 C CA . THR A 1 102 ? -22.242 3.530 40.766 1.00 86.56 102 THR A CA 1
ATOM 848 C C . THR A 1 102 ? -23.151 2.301 40.758 1.00 86.56 102 THR A C 1
ATOM 850 O O . THR A 1 102 ? -22.735 1.254 41.251 1.00 86.56 102 THR A O 1
ATOM 853 N N . LEU A 1 103 ? -24.331 2.374 40.130 1.00 88.19 103 LEU A N 1
ATOM 854 C CA . LEU A 1 103 ? -25.221 1.216 39.977 1.00 88.19 103 LEU A CA 1
ATOM 855 C C . LEU A 1 103 ? -24.554 0.094 39.166 1.00 88.19 103 LEU A C 1
ATOM 857 O O . LEU A 1 103 ? -24.587 -1.062 39.583 1.00 88.19 103 LEU A O 1
ATOM 861 N N . TRP A 1 104 ? -23.884 0.434 38.060 1.00 88.69 104 TRP A N 1
ATOM 862 C CA . TRP A 1 104 ? -23.108 -0.518 37.259 1.00 88.69 104 TRP A CA 1
ATOM 863 C C . TRP A 1 104 ? -22.052 -1.249 38.090 1.00 88.69 104 TRP A C 1
ATOM 865 O O . TRP A 1 104 ? -21.964 -2.475 38.035 1.00 88.69 104 TRP A O 1
ATOM 875 N N . LYS A 1 105 ? -21.278 -0.513 38.900 1.00 85.88 105 LYS A N 1
ATOM 876 C CA . LYS A 1 105 ? -20.284 -1.112 39.802 1.00 85.88 105 LYS A CA 1
ATOM 877 C C . LYS A 1 105 ? -20.947 -2.057 40.796 1.00 85.88 105 LYS A C 1
ATOM 879 O O . LYS A 1 105 ? -20.542 -3.206 40.889 1.00 85.88 105 LYS A O 1
ATOM 884 N N . VAL A 1 106 ? -22.007 -1.617 41.473 1.00 85.06 106 VAL A N 1
ATOM 885 C CA . VAL A 1 106 ? -22.715 -2.446 42.460 1.00 85.06 106 VAL A CA 1
ATOM 886 C C . VAL A 1 106 ? -23.192 -3.768 41.846 1.00 85.06 106 VAL A C 1
ATOM 888 O O . VAL A 1 106 ? -22.968 -4.820 42.443 1.00 85.06 106 VAL A O 1
ATOM 891 N N . LEU A 1 107 ? -23.761 -3.732 40.635 1.00 83.69 107 LEU A N 1
ATOM 892 C CA . LEU A 1 107 ? -24.195 -4.931 39.908 1.00 83.69 107 LEU A CA 1
ATOM 893 C C . LEU A 1 107 ? -23.055 -5.922 39.626 1.00 83.69 107 LEU A C 1
ATOM 895 O O . LEU A 1 107 ? -23.274 -7.124 39.718 1.00 83.69 107 LEU A O 1
ATOM 899 N N . HIS A 1 108 ? -21.857 -5.434 39.291 1.00 79.12 108 HIS A N 1
ATOM 900 C CA . HIS A 1 108 ? -20.747 -6.280 38.831 1.00 79.12 108 HIS A CA 1
ATOM 901 C C . HIS A 1 108 ? -19.726 -6.634 39.922 1.00 79.12 108 HIS A C 1
ATOM 903 O O . HIS A 1 108 ? -18.953 -7.571 39.737 1.00 79.12 108 HIS A O 1
ATOM 909 N N . THR A 1 109 ? -19.693 -5.908 41.045 1.00 77.75 109 THR A N 1
ATOM 910 C CA . THR A 1 109 ? -18.712 -6.136 42.123 1.00 77.75 109 THR A CA 1
ATOM 911 C C . THR A 1 109 ? -19.314 -6.410 43.497 1.00 77.75 109 THR A C 1
ATOM 913 O O . THR A 1 109 ? -18.614 -6.962 44.342 1.00 77.75 109 THR A O 1
ATOM 916 N N . ASN A 1 110 ? -20.570 -6.031 43.761 1.00 75.38 110 ASN A N 1
ATOM 917 C CA . ASN A 1 110 ? -21.129 -6.052 45.120 1.00 75.38 110 ASN A CA 1
ATOM 918 C C . ASN A 1 110 ? -22.316 -6.998 45.300 1.00 75.38 110 ASN A C 1
ATOM 920 O O . ASN A 1 110 ? -22.584 -7.366 46.437 1.00 75.38 110 ASN A O 1
ATOM 924 N N . ILE A 1 111 ? -23.018 -7.369 44.228 1.00 79.19 111 ILE A N 1
ATOM 925 C CA . ILE A 1 111 ? -24.143 -8.308 44.291 1.00 79.19 111 ILE A CA 1
ATOM 926 C C . ILE A 1 111 ? -23.638 -9.716 43.985 1.00 79.19 111 ILE A C 1
ATOM 928 O O . ILE A 1 111 ? -23.205 -10.000 42.870 1.00 79.19 111 ILE A O 1
ATOM 932 N N . ASN A 1 112 ? -23.748 -10.619 44.954 1.00 75.44 112 ASN A N 1
ATOM 933 C CA . ASN A 1 112 ? -23.453 -12.039 44.790 1.00 75.44 112 ASN A CA 1
ATOM 934 C C . ASN A 1 112 ? -24.750 -12.863 44.785 1.00 75.44 112 ASN A C 1
ATOM 936 O O . ASN A 1 112 ? -25.045 -13.615 45.716 1.00 75.44 112 ASN A O 1
ATOM 940 N N . SER A 1 113 ? -25.566 -12.682 43.744 1.00 76.81 113 SER A N 1
ATOM 941 C CA . SER A 1 113 ? -26.828 -13.415 43.609 1.00 76.81 113 SER A CA 1
ATOM 942 C C . SER A 1 113 ? -26.595 -14.854 43.137 1.00 76.81 113 SER A C 1
ATOM 944 O O . SER A 1 113 ? -25.796 -15.106 42.237 1.00 76.81 113 SER A O 1
ATOM 946 N N . GLN A 1 114 ? -27.342 -15.808 43.703 1.00 77.12 114 GLN A N 1
ATOM 947 C CA . GLN A 1 114 ? -27.395 -17.187 43.192 1.00 77.12 114 GLN A CA 1
ATOM 948 C C . GLN A 1 114 ? -28.354 -17.346 42.001 1.00 77.12 114 GLN A C 1
ATOM 950 O O . GLN A 1 114 ? -28.443 -18.433 41.419 1.00 77.12 114 GLN A O 1
ATOM 955 N N . LEU A 1 115 ? -29.081 -16.284 41.638 1.00 80.88 115 LEU A N 1
ATOM 956 C CA . LEU A 1 115 ? -30.010 -16.291 40.521 1.00 80.88 115 LEU A CA 1
ATOM 957 C C . LEU A 1 115 ? -29.244 -16.453 39.203 1.00 80.88 115 LEU A C 1
ATOM 959 O O . LEU A 1 115 ? -28.451 -15.600 38.808 1.00 80.88 115 LEU A O 1
ATOM 963 N N . LYS A 1 116 ? -29.520 -17.544 38.487 1.00 80.12 116 LYS A N 1
ATOM 964 C CA . LYS A 1 116 ? -29.049 -17.721 37.112 1.00 80.12 116 LYS A CA 1
ATOM 965 C C . LYS A 1 116 ? -30.016 -17.020 36.171 1.00 80.12 116 LYS A C 1
ATOM 967 O O . LYS A 1 116 ? -31.160 -17.447 36.057 1.00 80.12 116 LYS A O 1
ATOM 972 N N . VAL A 1 117 ? -29.538 -15.984 35.495 1.00 82.25 117 VAL A N 1
ATOM 973 C CA . VAL A 1 117 ? -30.291 -15.279 34.453 1.00 82.25 117 VAL A CA 1
ATOM 974 C C . VAL A 1 117 ? -29.921 -15.811 33.072 1.00 82.25 117 VAL A C 1
ATOM 976 O O . VAL A 1 117 ? -28.769 -16.156 32.800 1.00 82.25 117 VAL A O 1
ATOM 979 N N . THR A 1 118 ? -30.908 -15.897 32.191 1.00 86.62 118 THR A N 1
ATOM 980 C CA . THR A 1 118 ? -30.712 -16.184 30.768 1.00 86.62 118 THR A CA 1
ATOM 981 C C . THR A 1 118 ? -30.153 -14.962 30.032 1.00 86.62 118 THR A C 1
ATOM 983 O O . THR A 1 118 ? -30.189 -13.835 30.528 1.00 86.62 118 THR A O 1
ATOM 986 N N . LEU A 1 119 ? -29.668 -15.162 28.801 1.00 83.06 119 LEU A N 1
ATOM 987 C CA . LEU A 1 119 ? -29.203 -14.062 27.948 1.00 83.06 119 LEU A CA 1
ATOM 988 C C . LEU A 1 119 ? -30.303 -13.010 27.714 1.00 83.06 119 LEU A C 1
ATOM 990 O O . LEU A 1 119 ? -30.034 -11.815 27.775 1.00 83.06 119 LEU A O 1
ATOM 994 N N . HIS A 1 120 ? -31.542 -13.453 27.478 1.00 86.88 120 HIS A N 1
ATOM 995 C CA . HIS A 1 120 ? -32.673 -12.552 27.254 1.00 86.88 120 HIS A CA 1
ATOM 996 C C . HIS A 1 120 ? -32.990 -11.718 28.502 1.00 86.88 120 HIS A C 1
ATOM 998 O O . HIS A 1 120 ? -33.163 -10.508 28.418 1.00 86.88 120 HIS A O 1
ATOM 1004 N N . GLU A 1 121 ? -32.991 -12.344 29.676 1.00 88.81 121 GLU A N 1
ATOM 1005 C CA . GLU A 1 121 ? -33.196 -11.663 30.959 1.00 88.81 121 GLU A CA 1
ATOM 1006 C C . GLU A 1 121 ? -32.086 -10.648 31.265 1.00 88.81 121 GLU A C 1
ATOM 1008 O O . GLU A 1 121 ? -32.364 -9.548 31.741 1.00 88.81 121 GLU A O 1
ATOM 1013 N N . SER A 1 122 ? -30.834 -10.966 30.925 1.00 86.06 122 SER A N 1
ATOM 1014 C CA . SER A 1 122 ? -29.719 -10.018 31.022 1.00 86.06 122 SER A CA 1
ATOM 1015 C C . SER A 1 122 ? -29.917 -8.798 30.111 1.00 86.06 122 SER A C 1
ATOM 1017 O O . SER A 1 122 ? -29.701 -7.668 30.550 1.00 86.06 122 SER A O 1
ATOM 1019 N N . GLN A 1 123 ? -30.406 -8.997 28.881 1.00 86.38 123 GLN A N 1
ATOM 1020 C CA . GLN A 1 123 ? -30.743 -7.900 27.964 1.00 86.38 123 GLN A CA 1
ATOM 1021 C C . GLN A 1 123 ? -31.885 -7.025 28.495 1.00 86.38 123 GLN A C 1
ATOM 1023 O O . GLN A 1 123 ? -31.832 -5.805 28.347 1.00 86.38 123 GLN A O 1
ATOM 1028 N N . LEU A 1 124 ? -32.894 -7.623 29.138 1.00 89.88 124 LEU A N 1
ATOM 1029 C CA . LEU A 1 124 ? -33.993 -6.881 29.763 1.00 89.88 124 LEU A CA 1
ATOM 1030 C C . LEU A 1 124 ? -33.495 -5.999 30.915 1.00 89.88 124 LEU A C 1
ATOM 1032 O O . LEU A 1 124 ? -33.864 -4.828 30.980 1.00 89.88 124 LEU A O 1
ATOM 1036 N N . ILE A 1 125 ? -32.611 -6.522 31.775 1.00 88.88 125 ILE A N 1
ATOM 1037 C CA . ILE A 1 125 ? -31.963 -5.723 32.828 1.00 88.88 125 ILE A CA 1
ATOM 1038 C C . ILE A 1 125 ? -31.164 -4.578 32.191 1.00 88.88 125 ILE A C 1
ATOM 1040 O O . ILE A 1 125 ? -31.333 -3.419 32.565 1.00 88.88 125 ILE A O 1
ATOM 1044 N N . ALA A 1 126 ? -30.318 -4.872 31.203 1.00 88.31 126 ALA A N 1
ATOM 1045 C CA . ALA A 1 126 ? -29.496 -3.857 30.552 1.00 88.31 126 ALA A CA 1
ATOM 1046 C C . ALA A 1 126 ? -30.347 -2.712 29.971 1.00 88.31 126 ALA A C 1
ATOM 1048 O O . ALA A 1 126 ? -30.075 -1.548 30.261 1.00 88.31 126 ALA A O 1
ATOM 1049 N N . ALA A 1 127 ? -31.414 -3.044 29.237 1.00 88.94 127 ALA A N 1
ATOM 1050 C CA . ALA A 1 127 ? -32.309 -2.076 28.604 1.00 88.94 127 ALA A CA 1
ATOM 1051 C C . ALA A 1 127 ? -33.128 -1.237 29.602 1.00 88.94 127 ALA A C 1
ATOM 1053 O O . ALA A 1 127 ? -33.504 -0.107 29.293 1.00 88.94 127 ALA A O 1
ATOM 1054 N N . GLU A 1 128 ? -33.428 -1.772 30.787 1.00 91.00 128 GLU A N 1
ATOM 1055 C CA . GLU A 1 128 ? -34.207 -1.057 31.801 1.00 91.00 128 GLU A CA 1
ATOM 1056 C C . GLU A 1 128 ? -33.359 -0.057 32.610 1.00 91.00 128 GLU A C 1
ATOM 1058 O O . GLU A 1 128 ? -33.835 1.013 33.020 1.00 91.00 128 GLU A O 1
ATOM 1063 N N . PHE A 1 129 ? -32.094 -0.397 32.863 1.00 90.75 129 PHE A N 1
ATOM 1064 C CA . PHE A 1 129 ? -31.245 0.356 33.788 1.00 90.75 129 PHE A CA 1
ATOM 1065 C C . PHE A 1 129 ? -30.196 1.238 33.108 1.00 90.75 129 PHE A C 1
ATOM 1067 O O . PHE A 1 129 ? -29.798 2.232 33.721 1.00 90.75 129 PHE A O 1
ATOM 1074 N N . PHE A 1 130 ? -29.797 0.938 31.870 1.00 92.75 130 PHE A N 1
ATOM 1075 C CA . PHE A 1 130 ? -28.701 1.622 31.183 1.00 92.75 130 PHE A CA 1
ATOM 1076 C C . PHE A 1 130 ? -29.066 2.006 29.749 1.00 92.75 130 PHE A C 1
ATOM 1078 O O . PHE A 1 130 ? -29.794 1.296 29.057 1.00 92.75 130 PHE A O 1
ATOM 1085 N N . THR A 1 131 ? -28.529 3.131 29.280 1.00 92.81 131 THR A N 1
ATOM 1086 C CA . THR A 1 131 ? -28.581 3.468 27.850 1.00 92.81 131 THR A CA 1
ATOM 1087 C C . THR A 1 131 ? -27.508 2.692 27.073 1.00 92.81 131 THR A C 1
ATOM 1089 O O . THR A 1 131 ? -26.506 2.285 27.670 1.00 92.81 131 THR A O 1
ATOM 1092 N N . PRO A 1 132 ? -27.656 2.518 25.746 1.00 93.62 132 PRO A N 1
ATOM 1093 C CA . PRO A 1 132 ? -26.613 1.953 24.884 1.00 93.62 132 PRO A CA 1
ATOM 1094 C C . PRO A 1 132 ? -25.216 2.537 25.126 1.00 93.62 132 PRO A C 1
ATOM 1096 O O . PRO A 1 132 ? -24.234 1.806 25.253 1.00 93.62 132 PRO A O 1
ATOM 1099 N N . GLU A 1 133 ? -25.128 3.862 25.257 1.00 94.31 133 GLU A N 1
ATOM 1100 C CA . GLU A 1 133 ? -23.871 4.575 25.483 1.00 94.31 133 GLU A CA 1
ATOM 1101 C C . GLU A 1 133 ? -23.276 4.247 26.852 1.00 94.31 133 GLU A C 1
ATOM 1103 O O . GLU A 1 133 ? -22.069 4.078 26.970 1.00 94.31 133 GLU A O 1
ATOM 1108 N N . GLN A 1 134 ? -24.110 4.115 27.887 1.00 92.81 134 GLN A N 1
ATOM 1109 C CA . GLN A 1 134 ? -23.659 3.739 29.229 1.00 92.81 134 GLN A CA 1
ATOM 1110 C C . GLN A 1 134 ? -23.148 2.298 29.275 1.00 92.81 134 GLN A C 1
ATOM 1112 O O . GLN A 1 134 ? -22.132 2.042 29.916 1.00 92.81 134 GLN A O 1
ATOM 1117 N N . LEU A 1 135 ? -23.816 1.367 28.586 1.00 92.50 135 LEU A N 1
ATOM 1118 C CA . LEU A 1 135 ? -23.367 -0.027 28.491 1.00 92.50 135 LEU A CA 1
ATOM 1119 C C . LEU A 1 135 ? -21.978 -0.116 27.856 1.00 92.50 135 LEU A C 1
ATOM 1121 O O . LEU A 1 135 ? -21.105 -0.805 28.381 1.00 92.50 135 LEU A O 1
ATOM 1125 N N . PHE A 1 136 ? -21.762 0.628 26.772 1.00 94.12 136 PHE A N 1
ATOM 1126 C CA . PHE A 1 136 ? -20.457 0.723 26.130 1.00 94.12 136 PHE A CA 1
ATOM 1127 C C . PHE A 1 136 ? -19.422 1.378 27.055 1.00 94.12 136 PHE A C 1
ATOM 1129 O O . PHE A 1 136 ? -18.380 0.789 27.336 1.00 94.12 136 PHE A O 1
ATOM 1136 N N . GLU A 1 137 ? -19.723 2.566 27.590 1.00 92.81 137 GLU A N 1
ATOM 1137 C CA . GLU A 1 137 ? -18.777 3.350 28.394 1.00 92.81 137 GLU A CA 1
ATOM 1138 C C . GLU A 1 137 ? -18.376 2.682 29.711 1.00 92.81 137 GLU A C 1
ATOM 1140 O O . GLU A 1 137 ? -17.249 2.863 30.173 1.00 92.81 137 GLU A O 1
ATOM 1145 N N . TYR A 1 138 ? -19.275 1.920 30.332 1.00 91.38 138 TYR A N 1
ATOM 1146 C CA . TYR A 1 138 ? -19.003 1.256 31.608 1.00 91.38 138 TYR A CA 1
ATOM 1147 C C . TYR A 1 138 ? -18.501 -0.179 31.437 1.00 91.38 138 TYR A C 1
ATOM 1149 O O . TYR A 1 138 ? -17.774 -0.670 32.303 1.00 91.38 138 TYR A O 1
ATOM 1157 N N . GLY A 1 139 ? -18.874 -0.843 30.340 1.00 89.62 139 GLY A N 1
ATOM 1158 C CA . GLY A 1 139 ? -18.465 -2.211 30.030 1.00 89.62 139 GLY A CA 1
ATOM 1159 C C . GLY A 1 139 ? -17.105 -2.321 29.344 1.00 89.62 139 GLY A C 1
ATOM 1160 O O . GLY A 1 139 ? -16.506 -3.393 29.390 1.00 89.62 139 GLY A O 1
ATOM 1161 N N . PHE A 1 140 ? -16.593 -1.242 28.741 1.00 92.31 140 PHE A N 1
ATOM 1162 C CA . PHE A 1 140 ? -15.375 -1.307 27.928 1.00 92.31 140 PHE A CA 1
ATOM 1163 C C . PHE A 1 140 ? -14.147 -1.822 28.693 1.00 92.31 140 PHE A C 1
ATOM 1165 O O . PHE A 1 140 ? -13.455 -2.696 28.182 1.00 92.31 140 PHE A O 1
ATOM 1172 N N . ASP A 1 141 ? -13.917 -1.363 29.930 1.00 88.69 141 ASP A N 1
ATOM 1173 C CA . ASP A 1 141 ? -12.782 -1.830 30.745 1.00 88.69 141 ASP A CA 1
ATOM 1174 C C . ASP A 1 141 ? -12.843 -3.357 30.965 1.00 88.69 141 ASP A C 1
ATOM 1176 O O . ASP A 1 141 ? -11.865 -4.072 30.749 1.00 88.69 141 ASP A O 1
ATOM 1180 N N . GLN A 1 142 ? -14.027 -3.881 31.309 1.00 87.88 142 GLN A N 1
ATOM 1181 C CA . GLN A 1 142 ? -14.239 -5.320 31.511 1.00 87.88 142 GLN A CA 1
ATOM 1182 C C . GLN A 1 142 ? -14.076 -6.115 30.210 1.00 87.88 142 GLN A C 1
ATOM 1184 O O . GLN A 1 142 ? -13.583 -7.242 30.228 1.00 87.88 142 GLN A O 1
ATOM 1189 N N . PHE A 1 143 ? -14.486 -5.535 29.081 1.00 90.69 143 PHE A N 1
ATOM 1190 C CA . PHE A 1 143 ? -14.285 -6.125 27.763 1.00 90.69 143 PHE A CA 1
ATOM 1191 C C . PHE A 1 143 ? -12.793 -6.222 27.419 1.00 90.69 143 PHE A C 1
ATOM 1193 O O . PHE A 1 143 ? -12.338 -7.287 26.998 1.00 90.69 143 PHE A O 1
ATOM 1200 N N . THR A 1 144 ? -12.013 -5.162 27.650 1.00 89.38 144 THR A N 1
ATOM 1201 C CA . THR A 1 144 ? -10.563 -5.173 27.399 1.00 89.38 144 THR A CA 1
ATOM 1202 C C . THR A 1 144 ? -9.792 -6.091 28.346 1.00 89.38 144 THR A C 1
ATOM 1204 O O . THR A 1 144 ? -8.786 -6.663 27.936 1.00 89.38 144 THR A O 1
ATOM 1207 N N . ASP A 1 145 ? -10.282 -6.291 29.572 1.00 87.62 145 ASP A N 1
ATOM 1208 C CA . ASP A 1 145 ? -9.701 -7.229 30.543 1.00 87.62 145 ASP A CA 1
ATOM 1209 C C . ASP A 1 145 ? -10.062 -8.700 30.255 1.00 87.62 145 ASP A C 1
ATOM 1211 O O . ASP A 1 145 ? -9.521 -9.618 30.879 1.00 87.62 145 ASP A O 1
ATOM 1215 N N . SER A 1 146 ? -10.988 -8.951 29.325 1.00 88.00 146 SER A N 1
ATOM 1216 C CA . SER A 1 146 ? -11.413 -10.302 28.965 1.00 88.00 146 SER A CA 1
ATOM 1217 C C . SER A 1 146 ? -10.377 -11.028 28.101 1.00 88.00 146 SER A C 1
ATOM 1219 O O . SER A 1 146 ? -9.577 -10.422 27.389 1.00 88.00 146 SER A O 1
ATOM 1221 N N . SER A 1 147 ? -10.448 -12.362 28.075 1.00 84.75 147 SER A N 1
ATOM 1222 C CA . SER A 1 147 ? -9.598 -13.184 27.202 1.00 84.75 147 SER A CA 1
ATOM 1223 C C . SER A 1 147 ? -9.857 -12.971 25.704 1.00 84.75 147 SER A C 1
ATOM 1225 O O . SER A 1 147 ? -9.087 -13.458 24.886 1.00 84.75 147 SER A O 1
ATOM 1227 N N . LEU A 1 148 ? -10.940 -12.278 25.329 1.00 84.94 148 LEU A N 1
ATOM 1228 C CA . LEU A 1 148 ? -11.256 -11.959 23.931 1.00 84.94 148 LEU A CA 1
ATOM 1229 C C . LEU A 1 148 ? -10.364 -10.843 23.369 1.00 84.94 148 LEU A C 1
ATOM 1231 O O . LEU A 1 148 ? -10.264 -10.704 22.156 1.00 84.94 148 LEU A O 1
ATOM 1235 N N . CYS A 1 149 ? -9.726 -10.064 24.246 1.00 86.94 149 CYS A N 1
ATOM 1236 C CA . CYS A 1 149 ? -8.927 -8.886 23.906 1.00 86.94 149 CYS A CA 1
ATOM 1237 C C . CYS A 1 149 ? -7.448 -9.061 24.270 1.00 86.94 149 CYS A C 1
ATOM 1239 O O . CYS A 1 149 ? -6.723 -8.079 24.441 1.00 86.94 149 CYS A O 1
ATOM 1241 N N . GLU A 1 150 ? -6.983 -10.304 24.435 1.00 85.38 150 GLU A N 1
ATOM 1242 C CA . GLU A 1 150 ? -5.620 -10.566 24.881 1.00 85.38 150 GLU A CA 1
ATOM 1243 C C . GLU A 1 150 ? -4.598 -10.254 23.776 1.00 85.38 150 GLU A C 1
ATOM 1245 O O . GLU A 1 150 ? -4.339 -11.048 22.879 1.00 85.38 150 GLU A O 1
ATOM 1250 N N . LEU A 1 151 ? -3.954 -9.090 23.892 1.00 83.25 151 LEU A N 1
ATOM 1251 C CA . LEU A 1 151 ? -2.886 -8.642 22.989 1.00 83.25 151 LEU A CA 1
ATOM 1252 C C . LEU A 1 151 ? -1.511 -9.275 23.290 1.00 83.25 151 LEU A C 1
ATOM 1254 O O . LEU A 1 151 ? -0.492 -8.887 22.721 1.00 83.25 151 LEU A O 1
ATOM 1258 N N . LYS A 1 152 ? -1.429 -10.243 24.209 1.00 82.81 152 LYS A N 1
ATOM 1259 C CA . LYS A 1 152 ? -0.161 -10.896 24.564 1.00 82.81 152 LYS A CA 1
ATOM 1260 C C . LYS A 1 152 ? 0.138 -12.032 23.589 1.00 82.81 152 LYS A C 1
ATOM 1262 O O . LYS A 1 152 ? -0.720 -12.855 23.308 1.00 82.81 152 LYS A O 1
ATOM 1267 N N . ASN A 1 153 ? 1.392 -12.128 23.142 1.00 79.88 153 ASN A N 1
ATOM 1268 C CA . ASN A 1 153 ? 1.896 -13.219 22.290 1.00 79.88 153 ASN A CA 1
ATOM 1269 C C . ASN A 1 153 ? 1.210 -13.355 20.917 1.00 79.88 153 ASN A C 1
ATOM 1271 O O . ASN A 1 153 ? 1.160 -14.449 20.354 1.00 79.88 153 ASN A O 1
ATOM 1275 N N . ILE A 1 154 ? 0.711 -12.255 20.354 1.00 85.56 154 ILE A N 1
ATOM 1276 C CA . ILE A 1 154 ? 0.207 -12.242 18.979 1.00 85.56 154 ILE A CA 1
ATOM 1277 C C . ILE A 1 154 ? 1.367 -12.496 18.015 1.00 85.56 154 ILE A C 1
ATOM 1279 O O . ILE A 1 154 ? 2.384 -11.806 18.048 1.00 85.56 154 ILE A O 1
ATOM 1283 N N . THR A 1 155 ? 1.203 -13.504 17.161 1.00 84.25 155 THR A N 1
ATOM 1284 C CA . THR A 1 155 ? 2.225 -13.941 16.193 1.00 84.25 155 THR A CA 1
ATOM 1285 C C . THR A 1 155 ? 1.759 -13.865 14.745 1.00 84.25 155 THR A C 1
ATOM 1287 O O . THR A 1 155 ? 2.564 -14.069 13.841 1.00 84.25 155 THR A O 1
ATOM 1290 N N . ASN A 1 156 ? 0.475 -13.593 14.508 1.00 89.31 156 ASN A N 1
ATOM 1291 C CA . ASN A 1 156 ? -0.115 -13.540 13.178 1.00 89.31 156 ASN A CA 1
ATOM 1292 C C . ASN A 1 156 ? -1.250 -12.510 13.117 1.00 89.31 156 ASN A C 1
ATOM 1294 O O . ASN A 1 156 ? -1.757 -12.060 14.144 1.00 89.31 156 ASN A O 1
ATOM 1298 N N . GLU A 1 157 ? -1.629 -12.152 11.893 1.00 91.94 157 GLU A N 1
ATOM 1299 C CA . GLU A 1 157 ? -2.649 -11.139 11.616 1.00 91.94 157 GLU A CA 1
ATOM 1300 C C . GLU A 1 157 ? -4.060 -11.589 11.989 1.00 91.94 157 GLU A C 1
ATOM 1302 O O . GLU A 1 157 ? -4.841 -10.774 12.466 1.00 91.94 157 GLU A O 1
ATOM 1307 N N . GLU A 1 158 ? -4.384 -12.875 11.806 1.00 91.88 158 GLU A N 1
ATOM 1308 C CA . GLU A 1 158 ? -5.720 -13.418 12.099 1.00 91.88 158 GLU A CA 1
ATOM 1309 C C . GLU A 1 158 ? -6.093 -13.193 13.566 1.00 91.88 158 GLU A C 1
ATOM 1311 O O . GLU A 1 158 ? -7.202 -12.768 13.858 1.00 91.88 158 GLU A O 1
ATOM 1316 N N . ALA A 1 159 ? -5.138 -13.349 14.487 1.00 91.50 159 ALA A N 1
ATOM 1317 C CA . ALA A 1 159 ? -5.365 -13.062 15.900 1.00 91.50 159 ALA A CA 1
ATOM 1318 C C . ALA A 1 159 ? -5.737 -11.586 16.160 1.00 91.50 159 ALA A C 1
ATOM 1320 O O . ALA A 1 159 ? -6.582 -11.309 17.008 1.00 91.50 159 ALA A O 1
ATOM 1321 N N . LEU A 1 160 ? -5.152 -10.627 15.430 1.00 92.62 160 LEU A N 1
ATOM 1322 C CA . LEU A 1 160 ? -5.537 -9.209 15.541 1.00 92.62 160 LEU A CA 1
ATOM 1323 C C . LEU A 1 160 ? -6.909 -8.946 14.920 1.00 92.62 160 LEU A C 1
ATOM 1325 O O . LEU A 1 160 ? -7.684 -8.149 15.449 1.00 92.62 160 LEU A O 1
ATOM 1329 N N . ILE A 1 161 ? -7.211 -9.619 13.811 1.00 93.06 161 ILE A N 1
ATOM 1330 C CA . ILE A 1 161 ? -8.502 -9.525 13.126 1.00 93.06 161 ILE A CA 1
ATOM 1331 C C . ILE A 1 161 ? -9.621 -10.108 14.003 1.00 93.06 161 ILE A C 1
ATOM 1333 O O . ILE A 1 161 ? -10.688 -9.505 14.107 1.00 93.06 161 ILE A O 1
ATOM 1337 N N . ASP A 1 162 ? -9.374 -11.215 14.703 1.00 92.88 162 ASP A N 1
ATOM 1338 C CA . ASP A 1 162 ? -10.311 -11.809 15.660 1.00 92.88 162 ASP A CA 1
ATOM 1339 C C . ASP A 1 162 ? -10.610 -10.854 16.824 1.00 92.88 162 ASP A C 1
ATOM 1341 O O . ASP A 1 162 ? -11.773 -10.668 17.194 1.00 92.88 162 ASP A O 1
ATOM 1345 N N . ILE A 1 163 ? -9.585 -10.180 17.357 1.00 93.56 163 ILE A N 1
ATOM 1346 C CA . ILE A 1 163 ? -9.753 -9.148 18.394 1.00 93.56 163 ILE A CA 1
ATOM 1347 C C . ILE A 1 163 ? -10.567 -7.965 17.856 1.00 93.56 163 ILE A C 1
ATOM 1349 O O . ILE A 1 163 ? -11.465 -7.461 18.537 1.00 93.56 163 ILE A O 1
ATOM 1353 N N . PHE A 1 164 ? -10.311 -7.540 16.617 1.00 94.19 164 PHE A N 1
ATOM 1354 C CA . PHE A 1 164 ? -11.125 -6.520 15.958 1.00 94.19 164 PHE A CA 1
ATOM 1355 C C . PHE A 1 164 ? -12.594 -6.962 15.833 1.00 94.19 164 PHE A C 1
ATOM 1357 O O . PHE A 1 164 ? -13.499 -6.195 16.173 1.00 94.19 164 PHE A O 1
ATOM 1364 N N . TYR A 1 165 ? -12.861 -8.204 15.423 1.00 94.56 165 TYR A N 1
ATOM 1365 C CA . TYR A 1 165 ? -14.224 -8.736 15.361 1.00 94.56 165 TYR A CA 1
ATOM 1366 C C . TYR A 1 165 ? -14.892 -8.815 16.735 1.00 94.56 165 TYR A C 1
ATOM 1368 O O . TYR A 1 165 ? -16.083 -8.508 16.839 1.00 94.56 165 TYR A O 1
ATOM 1376 N N . ALA A 1 166 ? -14.153 -9.170 17.788 1.00 93.94 166 ALA A N 1
ATOM 1377 C CA . ALA A 1 166 ? -14.660 -9.137 19.156 1.00 93.94 166 ALA A CA 1
ATOM 1378 C C . ALA A 1 166 ? -15.091 -7.716 19.555 1.00 93.94 166 ALA A C 1
ATOM 1380 O O . ALA A 1 166 ? -16.167 -7.541 20.129 1.00 93.94 166 ALA A O 1
ATOM 1381 N N . MET A 1 167 ? -14.309 -6.699 19.182 1.00 93.81 167 MET A N 1
ATOM 1382 C CA . MET A 1 167 ? -14.627 -5.291 19.439 1.00 93.81 167 MET A CA 1
ATOM 1383 C C . MET A 1 167 ? -15.875 -4.831 18.676 1.00 93.81 167 MET A C 1
ATOM 1385 O O . MET A 1 167 ? -16.783 -4.259 19.278 1.00 93.81 167 MET A O 1
ATOM 1389 N N . VAL A 1 168 ? -15.985 -5.151 17.383 1.00 93.62 168 VAL A N 1
ATOM 1390 C CA . VAL A 1 168 ? -17.205 -4.876 16.598 1.00 93.62 168 VAL A CA 1
ATOM 1391 C C . VAL A 1 168 ? -18.419 -5.593 17.204 1.00 93.62 168 VAL A C 1
ATOM 1393 O O . VAL A 1 168 ? -19.515 -5.032 17.271 1.00 93.62 168 VAL A O 1
ATOM 1396 N N . GLY A 1 169 ? -18.242 -6.836 17.658 1.00 92.94 169 GLY A N 1
ATOM 1397 C CA . GLY A 1 169 ? -19.277 -7.613 18.337 1.00 92.94 169 GLY A CA 1
ATOM 1398 C C . GLY A 1 169 ? -19.749 -6.953 19.633 1.00 92.94 169 GLY A C 1
ATOM 1399 O O . GLY A 1 169 ? -20.957 -6.858 19.858 1.00 92.94 169 GLY A O 1
ATOM 1400 N N . PHE A 1 170 ? -18.816 -6.448 20.441 1.00 93.00 170 PHE A N 1
ATOM 1401 C CA . PHE A 1 170 ? -19.107 -5.710 21.669 1.00 93.00 170 PHE A CA 1
ATOM 1402 C C . PHE A 1 170 ? -19.932 -4.446 21.392 1.00 93.00 170 PHE A C 1
ATOM 1404 O O . PHE A 1 170 ? -20.996 -4.272 21.986 1.00 93.00 170 PHE A O 1
ATOM 1411 N N . GLU A 1 171 ? -19.534 -3.612 20.428 1.00 92.44 171 GLU A N 1
ATOM 1412 C CA . GLU A 1 171 ? -20.295 -2.397 20.087 1.00 92.44 171 GLU A CA 1
ATOM 1413 C C . GLU A 1 171 ? -21.705 -2.694 19.585 1.00 92.44 171 GLU A C 1
ATOM 1415 O O . GLU A 1 171 ? -22.675 -2.036 19.976 1.00 92.44 171 GLU A O 1
ATOM 1420 N N . ARG A 1 172 ? -21.839 -3.724 18.744 1.00 90.62 172 ARG A N 1
ATOM 1421 C CA . ARG A 1 172 ? -23.145 -4.167 18.249 1.00 90.62 172 ARG A CA 1
ATOM 1422 C C . ARG A 1 172 ? -24.026 -4.695 19.373 1.00 90.62 172 ARG A C 1
ATOM 1424 O O . ARG A 1 172 ? -25.229 -4.449 19.346 1.00 90.62 172 ARG A O 1
ATOM 1431 N N . ALA A 1 173 ? -23.448 -5.372 20.365 1.00 89.25 173 ALA A N 1
ATOM 1432 C CA . ALA A 1 173 ? -24.179 -5.828 21.543 1.00 89.25 173 ALA A CA 1
ATOM 1433 C C . ALA A 1 173 ? -24.682 -4.657 22.403 1.00 89.25 173 ALA A C 1
ATOM 1435 O O . ALA A 1 173 ? -25.764 -4.754 22.982 1.00 89.25 173 ALA A O 1
ATOM 1436 N N . CYS A 1 174 ? -23.955 -3.536 22.438 1.00 91.12 174 CYS A N 1
ATOM 1437 C CA . CYS A 1 174 ? -24.406 -2.307 23.093 1.00 91.12 174 CYS A CA 1
ATOM 1438 C C . CYS A 1 174 ? -25.509 -1.571 22.315 1.00 91.12 174 CYS A C 1
ATOM 1440 O O . CYS A 1 174 ? -26.204 -0.752 22.910 1.00 91.12 174 CYS A O 1
ATOM 1442 N N . ASN A 1 175 ? -25.706 -1.868 21.023 1.00 90.31 175 ASN A N 1
ATOM 1443 C CA . ASN A 1 175 ? -26.715 -1.248 20.152 1.00 90.31 175 ASN A CA 1
ATOM 1444 C C . ASN A 1 175 ? -26.597 0.290 20.081 1.00 90.31 175 ASN A C 1
ATOM 1446 O O . ASN A 1 175 ? -27.577 1.024 20.244 1.00 90.31 175 ASN A O 1
ATOM 1450 N N . LEU A 1 176 ? -25.372 0.777 19.869 1.00 92.75 176 LEU A N 1
ATOM 1451 C CA . LEU A 1 176 ? -25.062 2.205 19.810 1.00 92.75 176 LEU A CA 1
ATOM 1452 C C . LEU A 1 176 ? -25.744 2.907 18.614 1.00 92.75 176 LEU A C 1
ATOM 1454 O O . LEU A 1 176 ? -25.855 2.333 17.525 1.00 92.75 176 LEU A O 1
ATOM 1458 N N . PRO A 1 177 ? -26.184 4.172 18.766 1.00 91.00 177 PRO A N 1
ATOM 1459 C CA . PRO A 1 177 ? -26.687 4.957 17.644 1.00 91.00 177 PRO A CA 1
ATOM 1460 C C . PRO A 1 177 ? -25.600 5.198 16.597 1.00 91.00 177 PRO A C 1
ATOM 1462 O O . PRO A 1 177 ? -24.481 5.554 16.944 1.00 91.00 177 PRO A O 1
ATOM 1465 N N . LYS A 1 178 ? -25.944 5.161 15.303 1.00 87.75 178 LYS A N 1
ATOM 1466 C CA . LYS A 1 178 ? -24.989 5.412 14.199 1.00 87.75 178 LYS A CA 1
ATOM 1467 C C . LYS A 1 178 ? -24.233 6.746 14.293 1.00 87.75 178 LYS A C 1
ATOM 1469 O O . LYS A 1 178 ? -23.153 6.872 13.737 1.00 87.75 178 LYS A O 1
ATOM 1474 N N . THR A 1 179 ? -24.808 7.746 14.958 1.00 90.94 179 THR A N 1
ATOM 1475 C CA . THR A 1 179 ? -24.208 9.076 15.149 1.00 90.94 179 THR A CA 1
ATOM 1476 C C . THR A 1 179 ? -23.356 9.184 16.413 1.00 90.94 179 THR A C 1
ATOM 1478 O O . THR A 1 179 ? -22.824 10.258 16.689 1.00 90.94 179 THR A O 1
ATOM 1481 N N . TYR A 1 180 ? -23.285 8.130 17.228 1.00 93.44 180 TYR A N 1
ATOM 1482 C CA . TYR A 1 180 ? -22.487 8.125 18.447 1.00 93.44 180 TYR A CA 1
ATOM 1483 C C . TYR A 1 180 ? -20.994 8.146 18.111 1.00 93.44 180 TYR A C 1
ATOM 1485 O O . TYR A 1 180 ? -20.549 7.521 17.150 1.00 93.44 180 TYR A O 1
ATOM 1493 N N . VAL A 1 181 ? -20.234 8.865 18.935 1.00 92.81 181 VAL A N 1
ATOM 1494 C CA . VAL A 1 181 ? -18.773 8.905 18.899 1.00 92.81 181 VAL A CA 1
ATOM 1495 C C . VAL A 1 181 ? -18.276 8.612 20.308 1.00 92.81 181 VAL A C 1
ATOM 1497 O O . VAL A 1 181 ? -18.682 9.278 21.267 1.00 92.81 181 VAL A O 1
ATOM 1500 N N . ALA A 1 182 ? -17.402 7.616 20.424 1.00 91.69 182 ALA A N 1
ATOM 1501 C CA . ALA A 1 182 ? -16.859 7.135 21.680 1.00 91.69 182 ALA A CA 1
ATOM 1502 C C . ALA A 1 182 ? -16.122 8.244 22.440 1.00 91.69 182 ALA A C 1
ATOM 1504 O O . ALA A 1 182 ? -15.235 8.930 21.918 1.00 91.69 182 ALA A O 1
ATOM 1505 N N . LYS A 1 183 ? -16.476 8.398 23.718 1.00 88.69 183 LYS A N 1
ATOM 1506 C CA . LYS A 1 183 ? -15.898 9.420 24.606 1.00 88.69 183 LYS A CA 1
ATOM 1507 C C . LYS A 1 183 ? -14.744 8.897 25.460 1.00 88.69 183 LYS A C 1
ATOM 1509 O O . LYS A 1 183 ? -14.010 9.692 26.044 1.00 88.69 183 LYS A O 1
ATOM 1514 N N . ILE A 1 184 ? -14.575 7.578 25.529 1.00 89.31 184 ILE A N 1
ATOM 1515 C CA . ILE A 1 184 ? -13.580 6.909 26.371 1.00 89.31 184 ILE A CA 1
ATOM 1516 C C . ILE A 1 184 ? -12.187 7.044 25.732 1.00 89.31 184 ILE A C 1
ATOM 1518 O O . ILE A 1 184 ? -11.996 6.592 24.603 1.00 89.31 184 ILE A O 1
ATOM 1522 N N . PRO A 1 185 ? -11.174 7.604 26.419 1.00 86.69 185 PRO A N 1
ATOM 1523 C CA . PRO A 1 185 ? -9.820 7.691 25.865 1.00 86.69 185 PRO A CA 1
ATOM 1524 C C . PRO A 1 185 ? -9.171 6.320 25.618 1.00 86.69 185 PRO A C 1
ATOM 1526 O O . PRO A 1 185 ? -8.483 6.137 24.617 1.00 86.69 185 PRO A O 1
ATOM 1529 N N . GLN A 1 186 ? -9.420 5.345 26.502 1.00 89.81 186 GLN A N 1
ATOM 1530 C CA . GLN A 1 186 ? -8.873 3.984 26.392 1.00 89.81 186 GLN A CA 1
ATOM 1531 C C . GLN A 1 186 ? -9.306 3.286 25.099 1.00 89.81 186 GLN A C 1
ATOM 1533 O O . GLN A 1 186 ? -8.558 2.476 24.567 1.00 89.81 186 GLN A O 1
ATOM 1538 N N . TYR A 1 187 ? -10.477 3.641 24.572 1.00 92.19 187 TYR A N 1
ATOM 1539 C CA . TYR A 1 187 ? -11.006 3.081 23.338 1.00 92.19 187 TYR A CA 1
ATOM 1540 C C . TYR A 1 187 ? -10.112 3.393 22.129 1.00 92.19 187 TYR A C 1
ATOM 1542 O O . TYR A 1 187 ? -9.677 2.491 21.416 1.00 92.19 187 TYR A O 1
ATOM 1550 N N . GLY A 1 188 ? -9.738 4.666 21.957 1.00 91.12 188 GLY A N 1
ATOM 1551 C CA . GLY A 1 188 ? -8.794 5.068 20.911 1.00 91.12 188 GLY A CA 1
ATOM 1552 C C . GLY A 1 188 ? -7.402 4.459 21.110 1.00 91.12 188 GLY A C 1
ATOM 1553 O O . GLY A 1 188 ? -6.764 4.052 20.142 1.00 91.12 188 GLY A O 1
ATOM 1554 N N . ASN A 1 189 ? -6.955 4.327 22.364 1.00 92.00 189 ASN A N 1
ATOM 1555 C CA . ASN A 1 189 ? -5.681 3.674 22.675 1.00 92.00 189 ASN A CA 1
ATOM 1556 C C . ASN A 1 189 ? -5.683 2.193 22.276 1.00 92.00 189 ASN A C 1
ATOM 1558 O O . ASN A 1 189 ? -4.678 1.707 21.769 1.00 92.00 189 ASN A O 1
ATOM 1562 N N . PHE A 1 190 ? -6.794 1.485 22.477 1.00 93.06 190 PHE A N 1
ATOM 1563 C CA . PHE A 1 190 ? -6.919 0.078 22.105 1.00 93.06 190 PHE A CA 1
ATOM 1564 C C . PHE A 1 190 ? -6.876 -0.114 20.583 1.00 93.06 190 PHE A C 1
ATOM 1566 O O . PHE A 1 190 ? -6.117 -0.947 20.092 1.00 93.06 190 PHE A O 1
ATOM 1573 N N . ILE A 1 191 ? -7.587 0.726 19.820 1.00 94.75 191 ILE A N 1
ATOM 1574 C CA . ILE A 1 191 ? -7.497 0.740 18.347 1.00 94.75 191 ILE A CA 1
ATOM 1575 C C . ILE A 1 191 ? -6.056 1.011 17.899 1.00 94.75 191 ILE A C 1
ATOM 1577 O O . ILE A 1 191 ? -5.525 0.307 17.041 1.00 94.75 191 ILE A O 1
ATOM 1581 N N . SER A 1 192 ? -5.403 2.003 18.512 1.00 94.62 192 SER A N 1
ATOM 1582 C CA . SER A 1 192 ? -4.001 2.321 18.234 1.00 94.62 192 SER A CA 1
ATOM 1583 C C . SER A 1 192 ? -3.077 1.130 18.498 1.00 94.62 192 SER A C 1
ATOM 1585 O O . SER A 1 192 ? -2.214 0.834 17.672 1.00 94.62 192 SER A O 1
ATOM 1587 N N . GLN A 1 193 ? -3.286 0.389 19.589 1.00 93.81 193 GLN A N 1
ATOM 1588 C CA . GLN A 1 193 ? -2.519 -0.821 19.892 1.00 93.81 193 GLN A CA 1
ATOM 1589 C C . GLN A 1 193 ? -2.708 -1.914 18.838 1.00 93.81 193 GLN A C 1
ATOM 1591 O O . GLN A 1 193 ? -1.709 -2.482 18.401 1.00 93.81 193 GLN A O 1
ATOM 1596 N N . ILE A 1 194 ? -3.941 -2.175 18.388 1.00 94.50 194 ILE A N 1
ATOM 1597 C CA . ILE A 1 194 ? -4.216 -3.164 17.331 1.00 94.50 194 ILE A CA 1
ATOM 1598 C C . ILE A 1 194 ? -3.450 -2.802 16.052 1.00 94.50 194 ILE A C 1
ATOM 1600 O O . ILE A 1 194 ? -2.698 -3.627 15.532 1.00 94.50 194 ILE A O 1
ATOM 1604 N N . LEU A 1 195 ? -3.596 -1.563 15.567 1.00 95.00 195 LEU A N 1
ATOM 1605 C CA . LEU A 1 195 ? -2.954 -1.110 14.326 1.00 95.00 195 LEU A CA 1
ATOM 1606 C C . LEU A 1 195 ? -1.423 -1.086 14.441 1.00 95.00 195 LEU A C 1
ATOM 1608 O O . LEU A 1 195 ? -0.721 -1.499 13.518 1.00 95.00 195 LEU A O 1
ATOM 1612 N N . SER A 1 196 ? -0.903 -0.664 15.594 1.00 93.44 196 SER A N 1
ATOM 1613 C CA . SER A 1 196 ? 0.539 -0.628 15.853 1.00 93.44 196 SER A CA 1
ATOM 1614 C C . SER A 1 196 ? 1.128 -2.034 15.934 1.00 93.44 196 SER A C 1
ATOM 1616 O O . SER A 1 196 ? 2.185 -2.290 15.371 1.00 93.44 196 SER A O 1
ATOM 1618 N N . MET A 1 197 ? 0.441 -2.982 16.576 1.00 92.50 197 MET A N 1
ATOM 1619 C CA . MET A 1 197 ? 0.877 -4.378 16.584 1.00 92.50 197 MET A CA 1
ATOM 1620 C C . MET A 1 197 ? 0.845 -4.988 15.185 1.00 92.50 197 MET A C 1
ATOM 1622 O O . MET A 1 197 ? 1.775 -5.713 14.833 1.00 92.50 197 MET A O 1
ATOM 1626 N N . PHE A 1 198 ? -0.157 -4.648 14.371 1.00 93.94 198 PHE A N 1
ATOM 1627 C CA . PHE A 1 198 ? -0.283 -5.152 13.004 1.00 93.94 198 PHE A CA 1
ATOM 1628 C C . PHE A 1 198 ? 0.968 -4.862 12.167 1.00 93.94 198 PHE A C 1
ATOM 1630 O O . PHE A 1 198 ? 1.513 -5.768 11.543 1.00 93.94 198 PHE A O 1
ATOM 1637 N N . ILE A 1 199 ? 1.489 -3.631 12.218 1.00 92.00 199 ILE A N 1
ATOM 1638 C CA . ILE A 1 199 ? 2.693 -3.254 11.456 1.00 92.00 199 ILE A CA 1
ATOM 1639 C C . ILE A 1 199 ? 3.991 -3.860 12.004 1.00 92.00 199 ILE A C 1
ATOM 1641 O O . ILE A 1 199 ? 4.998 -3.880 11.297 1.00 92.00 199 ILE A O 1
ATOM 1645 N N . THR A 1 200 ? 3.991 -4.332 13.256 1.00 90.44 200 THR A N 1
ATOM 1646 C CA . THR A 1 200 ? 5.157 -5.002 13.857 1.00 90.44 200 THR A CA 1
ATOM 1647 C C . THR A 1 200 ? 5.253 -6.479 13.486 1.00 90.44 200 THR A C 1
ATOM 1649 O O . THR A 1 200 ? 6.299 -7.094 13.715 1.00 90.44 200 THR A O 1
ATOM 1652 N N . LEU A 1 201 ? 4.189 -7.061 12.920 1.00 90.00 201 LEU A N 1
ATOM 1653 C CA . LEU A 1 201 ? 4.211 -8.446 12.470 1.00 90.00 201 LEU A CA 1
ATOM 1654 C C . LEU A 1 201 ? 5.170 -8.609 11.277 1.00 90.00 201 LEU A C 1
ATOM 1656 O O . LEU A 1 201 ? 5.149 -7.791 10.349 1.00 90.00 201 LEU A O 1
ATOM 1660 N N . PRO A 1 202 ? 6.007 -9.665 11.270 1.00 82.19 202 PRO A N 1
ATOM 1661 C CA . PRO A 1 202 ? 6.866 -9.965 10.132 1.00 82.19 202 PRO A CA 1
ATOM 1662 C C . PRO A 1 202 ? 6.046 -10.117 8.852 1.00 82.19 202 PRO A C 1
ATOM 1664 O O . PRO A 1 202 ? 5.038 -10.818 8.849 1.00 82.19 202 PRO A O 1
ATOM 1667 N N . ASP A 1 203 ? 6.494 -9.473 7.773 1.00 78.69 203 ASP A N 1
ATOM 1668 C CA . ASP A 1 203 ? 5.879 -9.563 6.444 1.00 78.69 203 ASP A CA 1
ATOM 1669 C C . ASP A 1 203 ? 4.372 -9.259 6.394 1.00 78.69 203 ASP A C 1
ATOM 1671 O O . ASP A 1 203 ? 3.690 -9.748 5.496 1.00 78.69 203 ASP A O 1
ATOM 1675 N N . PHE A 1 204 ? 3.862 -8.397 7.287 1.00 91.50 204 PHE A N 1
ATOM 1676 C CA . PHE A 1 204 ? 2.432 -8.072 7.298 1.00 91.50 204 PHE A CA 1
ATOM 1677 C C . PHE A 1 204 ? 1.912 -7.615 5.922 1.00 91.50 204 PHE A C 1
ATOM 1679 O O . PHE A 1 204 ? 2.609 -6.914 5.170 1.00 91.50 204 PHE A O 1
ATOM 1686 N N . ASP A 1 205 ? 0.669 -7.964 5.627 1.00 92.75 205 ASP A N 1
ATOM 1687 C CA . ASP A 1 205 ? -0.060 -7.631 4.417 1.00 92.75 205 ASP A CA 1
ATOM 1688 C C . ASP A 1 205 ? -0.664 -6.222 4.519 1.00 92.75 205 ASP A C 1
ATOM 1690 O O . ASP A 1 205 ? -1.577 -5.932 5.300 1.00 92.75 205 ASP A O 1
ATOM 1694 N N . SER A 1 206 ? -0.157 -5.318 3.684 1.00 93.38 206 SER A N 1
ATOM 1695 C CA . SER A 1 206 ? -0.643 -3.943 3.608 1.00 93.38 206 SER A CA 1
ATOM 1696 C C . SER A 1 206 ? -2.084 -3.836 3.108 1.00 93.38 206 SER A C 1
ATOM 1698 O O . SER A 1 206 ? -2.770 -2.896 3.499 1.00 93.38 206 SER A O 1
ATOM 1700 N N . GLN A 1 207 ? -2.576 -4.773 2.289 1.00 94.56 207 GLN A N 1
ATOM 1701 C CA . GLN A 1 207 ? -3.972 -4.758 1.831 1.00 94.56 207 GLN A CA 1
ATOM 1702 C C . GLN A 1 207 ? -4.922 -5.073 2.989 1.00 94.56 207 GLN A C 1
ATOM 1704 O O . GLN A 1 207 ? -5.955 -4.419 3.142 1.00 94.56 207 GLN A O 1
ATOM 1709 N N . ARG A 1 208 ? -4.544 -6.018 3.857 1.00 95.00 208 ARG A N 1
ATOM 1710 C CA . ARG A 1 208 ? -5.293 -6.324 5.084 1.00 95.00 208 ARG A CA 1
ATOM 1711 C C . ARG A 1 208 ? -5.268 -5.168 6.075 1.00 95.00 208 ARG A C 1
ATOM 1713 O O . ARG A 1 208 ? -6.294 -4.890 6.688 1.00 95.00 208 ARG A O 1
ATOM 1720 N N . LEU A 1 209 ? -4.150 -4.451 6.185 1.00 94.94 209 LEU A N 1
ATOM 1721 C CA . LEU A 1 209 ? -4.090 -3.238 7.001 1.00 94.94 209 LEU A CA 1
ATOM 1722 C C . LEU A 1 209 ? -5.015 -2.134 6.460 1.00 94.94 209 LEU A C 1
ATOM 1724 O O . LEU A 1 209 ? -5.752 -1.532 7.238 1.00 94.94 209 LEU A O 1
ATOM 1728 N N . VAL A 1 210 ? -5.030 -1.898 5.140 1.00 95.00 210 VAL A N 1
ATOM 1729 C CA . VAL A 1 210 ? -5.986 -0.966 4.507 1.00 95.00 210 VAL A CA 1
ATOM 1730 C C . VAL A 1 210 ? -7.419 -1.371 4.821 1.00 95.00 210 VAL A C 1
ATOM 1732 O O . VAL A 1 210 ? -8.206 -0.536 5.264 1.00 95.00 210 VAL A O 1
ATOM 1735 N N . TRP A 1 211 ? -7.746 -2.651 4.629 1.00 95.75 211 TRP A N 1
ATOM 1736 C CA . TRP A 1 211 ? -9.060 -3.181 4.970 1.00 95.75 211 TRP A CA 1
ATOM 1737 C C . TRP A 1 211 ? -9.402 -2.888 6.430 1.00 95.75 211 TRP A C 1
ATOM 1739 O O . TRP A 1 211 ? -10.449 -2.298 6.681 1.00 95.75 211 TRP A O 1
ATOM 1749 N N . LEU A 1 212 ? -8.503 -3.212 7.365 1.00 95.44 212 LEU A N 1
ATOM 1750 C CA . LEU A 1 212 ? -8.701 -3.028 8.803 1.00 95.44 212 LEU A CA 1
ATOM 1751 C C . LEU A 1 212 ? -8.980 -1.563 9.163 1.00 95.44 212 LEU A C 1
ATOM 1753 O O . LEU A 1 212 ? -9.868 -1.289 9.970 1.00 95.44 212 LEU A O 1
ATOM 1757 N N . ILE A 1 213 ? -8.269 -0.618 8.546 1.00 95.06 213 ILE A N 1
ATOM 1758 C CA . ILE A 1 213 ? -8.472 0.823 8.752 1.00 95.06 213 ILE A CA 1
ATOM 1759 C C . ILE A 1 213 ? -9.845 1.268 8.230 1.00 95.06 213 ILE A C 1
ATOM 1761 O O . ILE A 1 213 ? -10.569 1.980 8.930 1.00 95.06 213 ILE A O 1
ATOM 1765 N N . GLU A 1 214 ? -10.237 0.833 7.031 1.00 94.19 214 GLU A N 1
ATOM 1766 C CA . GLU A 1 214 ? -11.534 1.199 6.449 1.00 94.19 214 GLU A CA 1
ATOM 1767 C C . GLU A 1 214 ? -12.701 0.585 7.235 1.00 94.19 214 GLU A C 1
ATOM 1769 O O . GLU A 1 214 ? -13.663 1.288 7.548 1.00 94.19 214 GLU A O 1
ATOM 1774 N N . VAL A 1 215 ? -12.608 -0.685 7.652 1.00 94.25 215 VAL A N 1
ATOM 1775 C CA . VAL A 1 215 ? -13.662 -1.302 8.476 1.00 94.25 215 VAL A CA 1
ATOM 1776 C C . VAL A 1 215 ? -13.700 -0.733 9.890 1.00 94.25 215 VAL A C 1
ATOM 1778 O O . VAL A 1 215 ? -14.779 -0.635 10.469 1.00 94.25 215 VAL A O 1
ATOM 1781 N N . THR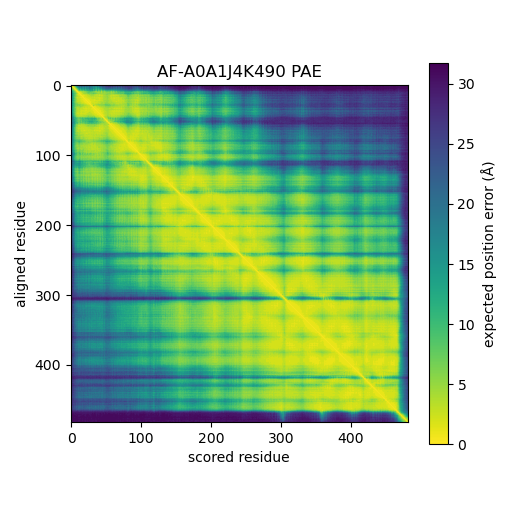 A 1 216 ? -12.560 -0.299 10.434 1.00 94.00 216 THR A N 1
ATOM 1782 C CA . THR A 1 216 ? -12.510 0.468 11.686 1.00 94.00 216 THR A CA 1
ATOM 1783 C C . THR A 1 216 ? -13.310 1.754 11.530 1.00 94.00 216 THR A C 1
ATOM 1785 O O . THR A 1 216 ? -14.190 2.037 12.331 1.00 94.00 216 THR A O 1
ATOM 1788 N N . ARG A 1 217 ? -13.085 2.508 10.455 1.00 92.31 217 ARG A N 1
ATOM 1789 C CA . ARG A 1 217 ? -13.840 3.735 10.184 1.00 92.31 217 ARG A CA 1
ATOM 1790 C C . ARG A 1 217 ? -15.340 3.489 9.976 1.00 92.31 217 ARG A C 1
ATOM 1792 O O . ARG A 1 217 ? -16.146 4.321 10.384 1.00 92.31 217 ARG A O 1
ATOM 1799 N N . GLU A 1 218 ? -15.716 2.413 9.288 1.00 91.44 218 GLU A N 1
ATOM 1800 C CA . GLU A 1 218 ? -17.115 2.140 8.930 1.00 91.44 218 GLU A CA 1
ATOM 1801 C C . GLU A 1 218 ? -17.930 1.547 10.086 1.00 91.44 218 GLU A C 1
ATOM 1803 O O . GLU A 1 218 ? -19.120 1.842 10.229 1.00 91.44 218 GLU A O 1
ATOM 1808 N N . HIS A 1 219 ? -17.320 0.669 10.881 1.00 91.25 219 HIS A N 1
ATOM 1809 C CA . HIS A 1 219 ? -18.040 -0.151 11.853 1.00 91.25 219 HIS A CA 1
ATOM 1810 C C . HIS A 1 219 ? -17.790 0.216 13.303 1.00 91.25 219 HIS A C 1
ATOM 1812 O O . HIS A 1 219 ? -18.551 -0.256 14.145 1.00 91.25 219 HIS A O 1
ATOM 1818 N N . LEU A 1 220 ? -16.774 1.027 13.589 1.00 93.00 220 LEU A N 1
ATOM 1819 C CA . LEU A 1 220 ? -16.495 1.475 14.941 1.00 93.00 220 LEU A CA 1
ATOM 1820 C C . LEU A 1 220 ? -16.926 2.918 15.168 1.00 93.00 220 LEU A C 1
ATOM 1822 O O . LEU A 1 220 ? -16.780 3.783 14.304 1.00 93.00 220 LEU A O 1
ATOM 1826 N N . HIS A 1 221 ? -17.369 3.208 16.387 1.00 93.38 221 HIS A N 1
ATOM 1827 C CA . HIS A 1 221 ? -17.755 4.553 16.817 1.00 93.38 221 HIS A CA 1
ATOM 1828 C C . HIS A 1 221 ? -16.554 5.457 17.166 1.00 93.38 221 HIS A C 1
ATOM 1830 O O . HIS A 1 221 ? -16.582 6.201 18.150 1.00 93.38 221 HIS A O 1
ATOM 1836 N N . VAL A 1 222 ? -15.480 5.417 16.373 1.00 92.88 222 VAL A N 1
ATOM 1837 C CA . VAL A 1 222 ? -14.281 6.250 16.561 1.00 92.88 222 VAL A CA 1
ATOM 1838 C C . VAL A 1 222 ? -14.419 7.608 15.863 1.00 92.88 222 VAL A C 1
ATOM 1840 O O . VAL A 1 222 ? -14.975 7.721 14.773 1.00 92.88 222 VAL A O 1
ATOM 1843 N N . ASP A 1 223 ? -13.893 8.664 16.487 1.00 91.88 223 ASP A N 1
ATOM 1844 C CA . ASP A 1 223 ? -13.818 9.983 15.856 1.00 91.88 223 ASP A CA 1
ATOM 1845 C C . ASP A 1 223 ? -12.878 9.932 14.629 1.00 91.88 223 ASP A C 1
ATOM 1847 O O . ASP A 1 223 ? -11.718 9.535 14.787 1.00 91.88 223 ASP A O 1
ATOM 1851 N N . PRO A 1 224 ? -13.317 10.355 13.425 1.00 90.62 224 PRO A N 1
ATOM 1852 C CA . PRO A 1 224 ? -12.491 10.295 12.220 1.00 90.62 224 PRO A CA 1
ATOM 1853 C C . PRO A 1 224 ? -11.175 11.069 12.323 1.00 90.62 224 PRO A C 1
ATOM 1855 O O . PRO A 1 224 ? -10.173 10.630 11.767 1.00 90.62 224 PRO A O 1
ATOM 1858 N N . THR A 1 225 ? -11.153 12.199 13.035 1.00 91.19 225 THR A N 1
ATOM 1859 C CA . THR A 1 225 ? -9.928 12.990 13.226 1.00 91.19 225 THR A CA 1
ATOM 1860 C C . THR A 1 225 ? -8.936 12.253 14.117 1.00 91.19 225 THR A C 1
ATOM 1862 O O . THR A 1 225 ? -7.766 12.141 13.766 1.00 91.19 225 THR A O 1
ATOM 1865 N N . LYS A 1 226 ? -9.415 11.628 15.199 1.00 92.25 226 LYS A N 1
ATOM 1866 C CA . LYS A 1 226 ? -8.570 10.782 16.054 1.00 92.25 226 LYS A CA 1
ATOM 1867 C C . LYS A 1 226 ? -8.072 9.543 15.320 1.00 92.25 226 LYS A C 1
ATOM 1869 O O . LYS A 1 226 ? -6.940 9.129 15.537 1.00 92.25 226 LYS A O 1
ATOM 1874 N N . LEU A 1 227 ? -8.901 8.933 14.472 1.00 94.19 227 LEU A N 1
ATOM 1875 C CA . LEU A 1 227 ? -8.479 7.780 13.679 1.00 94.19 227 LEU A CA 1
ATOM 1876 C C . LEU A 1 227 ? -7.384 8.167 12.675 1.00 94.19 227 LEU A C 1
ATOM 1878 O O . LEU A 1 227 ? -6.433 7.405 12.518 1.00 94.19 227 LEU A O 1
ATOM 1882 N N . LEU A 1 228 ? -7.474 9.350 12.053 1.00 92.81 228 LEU A N 1
ATOM 1883 C CA . LEU A 1 228 ? -6.396 9.884 11.214 1.00 92.81 228 LEU A CA 1
ATOM 1884 C C . LEU A 1 228 ? -5.103 10.071 12.012 1.00 92.81 228 LEU A C 1
ATOM 1886 O O . LEU A 1 228 ? -4.057 9.627 11.550 1.00 92.81 228 LEU A O 1
ATOM 1890 N N . ASP A 1 229 ? -5.172 10.644 13.217 1.00 92.31 229 ASP A N 1
ATOM 1891 C CA . ASP A 1 229 ? -3.996 10.808 14.084 1.00 92.31 229 ASP A CA 1
ATOM 1892 C C . ASP A 1 229 ? -3.367 9.456 14.462 1.00 92.31 229 ASP A C 1
ATOM 1894 O O . ASP A 1 229 ? -2.144 9.312 14.495 1.00 92.31 229 ASP A O 1
ATOM 1898 N N . ILE A 1 230 ? -4.185 8.435 14.738 1.00 94.25 230 ILE A N 1
ATOM 1899 C CA . ILE A 1 230 ? -3.695 7.075 15.005 1.00 94.25 230 ILE A CA 1
ATOM 1900 C C . ILE A 1 230 ? -2.986 6.522 13.766 1.00 94.25 230 ILE A C 1
ATOM 1902 O O . ILE A 1 230 ? -1.855 6.052 13.879 1.00 94.25 230 ILE A O 1
ATOM 1906 N N . CYS A 1 231 ? -3.617 6.615 12.592 1.00 93.75 231 CYS A N 1
ATOM 1907 C CA . CYS A 1 231 ? -3.037 6.136 11.340 1.00 93.75 231 CYS A CA 1
ATOM 1908 C C . CYS A 1 231 ? -1.723 6.856 11.015 1.00 93.75 231 CYS A C 1
ATOM 1910 O O . CYS A 1 231 ? -0.774 6.212 10.576 1.00 93.75 231 CYS A O 1
ATOM 1912 N N . ASP A 1 232 ? -1.639 8.162 11.271 1.00 90.62 232 ASP A N 1
ATOM 1913 C CA . ASP A 1 232 ? -0.423 8.948 11.059 1.00 90.62 232 ASP A CA 1
ATOM 1914 C C . ASP A 1 232 ? 0.735 8.443 11.910 1.00 90.62 232 ASP A C 1
ATOM 1916 O O . ASP A 1 232 ? 1.822 8.167 11.399 1.00 90.62 232 ASP A O 1
ATOM 1920 N N . ASN A 1 233 ? 0.483 8.237 13.201 1.00 91.69 233 ASN A N 1
ATOM 1921 C CA . ASN A 1 233 ? 1.482 7.695 14.112 1.00 91.69 233 ASN A CA 1
ATOM 1922 C C . ASN A 1 233 ? 1.910 6.282 13.693 1.00 91.69 233 ASN A C 1
ATOM 1924 O O . ASN A 1 233 ? 3.106 6.021 13.584 1.00 91.69 233 ASN A O 1
ATOM 1928 N N . THR A 1 234 ? 0.962 5.401 13.364 1.00 92.06 234 THR A N 1
ATOM 1929 C CA . THR A 1 234 ? 1.260 4.034 12.914 1.00 92.06 234 THR A CA 1
ATOM 1930 C C . THR A 1 234 ? 2.088 4.025 11.624 1.00 92.06 234 THR A C 1
ATOM 1932 O O . THR A 1 234 ? 3.101 3.332 11.546 1.00 92.06 234 THR A O 1
ATOM 1935 N N . ILE A 1 235 ? 1.725 4.814 10.610 1.00 89.38 235 ILE A N 1
ATOM 1936 C CA . ILE A 1 235 ? 2.477 4.881 9.345 1.00 89.38 235 ILE A CA 1
ATOM 1937 C C . ILE A 1 235 ? 3.876 5.455 9.584 1.00 89.38 235 ILE A C 1
ATOM 1939 O O . ILE A 1 235 ? 4.861 4.927 9.063 1.00 89.38 235 ILE A O 1
ATOM 1943 N N . ASN A 1 236 ? 3.992 6.492 10.411 1.00 88.81 236 ASN A N 1
ATOM 1944 C CA . ASN A 1 236 ? 5.280 7.073 10.772 1.00 88.81 236 ASN A CA 1
ATOM 1945 C C . ASN A 1 236 ? 6.181 6.088 11.513 1.00 88.81 236 ASN A C 1
ATOM 1947 O O . ASN A 1 236 ? 7.387 6.049 11.250 1.00 88.81 236 ASN A O 1
ATOM 1951 N N . ASP A 1 237 ? 5.612 5.270 12.389 1.00 90.38 237 ASP A N 1
ATOM 1952 C CA . ASP A 1 237 ? 6.339 4.214 13.078 1.00 90.38 237 ASP A CA 1
ATOM 1953 C C . ASP A 1 237 ? 6.770 3.114 12.105 1.00 90.38 237 ASP A C 1
ATOM 1955 O O . ASP A 1 237 ? 7.927 2.699 12.144 1.00 90.38 237 ASP A O 1
ATOM 1959 N N . PHE A 1 238 ? 5.916 2.696 11.168 1.00 89.75 238 PHE A N 1
ATOM 1960 C CA . PHE A 1 238 ? 6.300 1.752 10.112 1.00 89.75 238 PHE A CA 1
ATOM 1961 C C . PHE A 1 238 ? 7.463 2.279 9.253 1.00 89.75 238 PHE A C 1
ATOM 1963 O O . PHE A 1 238 ? 8.376 1.538 8.889 1.00 89.75 238 PHE A O 1
ATOM 1970 N N . VAL A 1 239 ? 7.457 3.574 8.941 1.00 86.31 239 VAL A N 1
ATOM 1971 C CA . VAL A 1 239 ? 8.470 4.205 8.085 1.00 86.31 239 VAL A CA 1
ATOM 1972 C C . VAL A 1 239 ? 9.794 4.396 8.818 1.00 86.31 239 VAL A C 1
ATOM 1974 O O . VAL A 1 239 ? 10.852 4.211 8.212 1.00 86.31 239 VAL A O 1
ATOM 1977 N N . LYS A 1 240 ? 9.767 4.776 10.097 1.00 85.00 240 LYS A N 1
ATOM 1978 C CA . LYS A 1 240 ? 10.981 5.024 10.892 1.00 85.00 240 LYS A CA 1
ATOM 1979 C C . LYS A 1 240 ? 11.642 3.746 11.380 1.00 85.00 240 LYS A C 1
ATOM 1981 O O . LYS A 1 240 ? 12.861 3.723 11.527 1.00 85.00 240 LYS A O 1
ATOM 1986 N N . ASN A 1 241 ? 10.854 2.716 11.657 1.00 81.19 241 ASN A N 1
ATOM 1987 C CA . ASN A 1 241 ? 11.378 1.464 12.168 1.00 81.19 241 ASN A CA 1
ATOM 1988 C C . ASN A 1 241 ? 11.838 0.543 11.034 1.00 81.19 241 ASN A C 1
ATOM 1990 O O . ASN A 1 241 ? 11.343 0.574 9.907 1.00 81.19 241 ASN A O 1
ATOM 1994 N N . ASP A 1 242 ? 12.796 -0.314 11.367 1.00 72.88 242 ASP A N 1
ATOM 1995 C CA . ASP A 1 242 ? 13.461 -1.229 10.435 1.00 72.88 242 ASP A CA 1
ATOM 1996 C C . ASP A 1 242 ? 12.687 -2.555 10.277 1.00 72.88 242 ASP A C 1
ATOM 1998 O O . ASP A 1 242 ? 13.277 -3.625 10.107 1.00 72.88 242 ASP A O 1
ATOM 2002 N N . TYR A 1 243 ? 11.351 -2.494 10.376 1.00 78.38 243 TYR A N 1
ATOM 2003 C CA . TYR A 1 243 ? 10.471 -3.662 10.241 1.00 78.38 243 TYR A CA 1
ATOM 2004 C C . TYR A 1 243 ? 10.545 -4.263 8.833 1.00 78.38 243 TYR A C 1
ATOM 2006 O O . TYR A 1 243 ? 10.510 -5.479 8.678 1.00 78.38 243 TYR A O 1
ATOM 2014 N N . GLU A 1 244 ? 10.700 -3.410 7.816 1.00 81.31 244 GLU A N 1
ATOM 2015 C CA . GLU A 1 244 ? 10.912 -3.802 6.425 1.00 81.31 244 GLU A CA 1
ATOM 2016 C C . GLU A 1 244 ? 12.236 -3.226 5.916 1.00 81.31 244 GLU A C 1
ATOM 2018 O O . GLU A 1 244 ? 12.366 -2.015 5.720 1.00 81.31 244 GLU A O 1
ATOM 2023 N N . LYS A 1 245 ? 13.213 -4.108 5.683 1.00 81.00 245 LYS A N 1
ATOM 2024 C CA . LYS A 1 245 ? 14.552 -3.726 5.205 1.00 81.00 245 LYS A CA 1
ATOM 2025 C C . LYS A 1 245 ? 14.610 -3.542 3.696 1.00 81.00 245 LYS A C 1
ATOM 2027 O O . LYS A 1 245 ? 15.528 -2.901 3.191 1.00 81.00 245 LYS A O 1
ATOM 2032 N N . ASN A 1 246 ? 13.686 -4.148 2.954 1.00 87.38 246 ASN A N 1
ATOM 2033 C CA . ASN A 1 246 ? 13.660 -4.039 1.508 1.00 87.38 246 ASN A CA 1
ATOM 2034 C C . ASN A 1 246 ? 12.931 -2.755 1.094 1.00 87.38 246 ASN A C 1
ATOM 2036 O O . ASN A 1 246 ? 11.702 -2.694 1.145 1.00 87.38 246 ASN A O 1
ATOM 2040 N N . SER A 1 247 ? 13.678 -1.756 0.618 1.00 89.44 247 SER A N 1
ATOM 2041 C CA . SER A 1 247 ? 13.141 -0.459 0.180 1.00 89.44 247 SER A CA 1
ATOM 2042 C C . SER A 1 247 ? 12.019 -0.590 -0.860 1.00 89.44 247 SER A C 1
ATOM 2044 O O . SER A 1 247 ? 11.034 0.140 -0.796 1.00 89.44 247 SER A O 1
ATOM 2046 N N . LEU A 1 248 ? 12.109 -1.559 -1.784 1.00 91.44 248 LEU A N 1
ATOM 2047 C CA . LEU A 1 248 ? 11.071 -1.801 -2.794 1.00 91.44 248 LEU A CA 1
ATOM 2048 C C . LEU A 1 248 ? 9.795 -2.382 -2.170 1.00 91.44 248 LEU A C 1
ATOM 2050 O O . LEU A 1 248 ? 8.694 -1.993 -2.555 1.00 91.44 248 LEU A O 1
ATOM 2054 N N . ASN A 1 249 ? 9.919 -3.303 -1.210 1.00 91.19 249 ASN A N 1
ATOM 2055 C CA . ASN A 1 249 ? 8.746 -3.837 -0.515 1.00 91.19 249 ASN A CA 1
ATOM 2056 C C . ASN A 1 249 ? 8.112 -2.781 0.398 1.00 91.19 249 ASN A C 1
ATOM 2058 O O . ASN A 1 249 ? 6.890 -2.678 0.465 1.00 91.19 249 ASN A O 1
ATOM 2062 N N . LYS A 1 250 ? 8.938 -1.945 1.033 1.00 91.31 250 LYS A N 1
ATOM 2063 C CA . LYS A 1 250 ? 8.491 -0.796 1.822 1.00 91.31 250 LYS A CA 1
ATOM 2064 C C . LYS A 1 250 ? 7.711 0.202 0.966 1.00 91.31 250 LYS A C 1
ATOM 2066 O O . LYS A 1 250 ? 6.615 0.599 1.354 1.00 91.31 250 LYS A O 1
ATOM 2071 N N . LEU A 1 251 ? 8.230 0.534 -0.219 1.00 94.25 251 LEU A N 1
ATOM 2072 C CA . LEU A 1 251 ? 7.533 1.356 -1.210 1.00 94.25 251 LEU A CA 1
ATOM 2073 C C . LEU A 1 251 ? 6.196 0.725 -1.614 1.00 94.25 251 LEU A C 1
ATOM 2075 O O . LEU A 1 251 ? 5.176 1.400 -1.560 1.00 94.25 251 LEU A O 1
ATOM 2079 N N . TYR A 1 252 ? 6.186 -0.568 -1.955 1.00 94.56 252 TYR A N 1
ATOM 2080 C CA . TYR A 1 252 ? 4.960 -1.287 -2.313 1.00 94.56 252 TYR A CA 1
ATOM 2081 C C . TYR A 1 252 ? 3.892 -1.180 -1.220 1.00 94.56 252 TYR A C 1
ATOM 2083 O O . TYR A 1 252 ? 2.766 -0.785 -1.509 1.00 94.56 252 TYR A O 1
ATOM 2091 N N . LYS A 1 253 ? 4.248 -1.463 0.041 1.00 93.38 253 LYS A N 1
ATOM 2092 C CA . LYS A 1 253 ? 3.305 -1.381 1.165 1.00 93.38 253 LYS A CA 1
ATOM 2093 C C . LYS A 1 253 ? 2.726 0.028 1.320 1.00 93.38 253 LYS A C 1
ATOM 2095 O O . LYS A 1 253 ? 1.526 0.162 1.528 1.00 93.38 253 LYS A O 1
ATOM 2100 N N . LEU A 1 254 ? 3.538 1.076 1.164 1.00 92.69 254 LEU A N 1
ATOM 2101 C CA . LEU A 1 254 ? 3.051 2.462 1.202 1.00 92.69 254 LEU A CA 1
ATOM 2102 C C . LEU A 1 254 ? 2.144 2.811 0.014 1.00 92.69 254 LEU A C 1
ATOM 2104 O O . LEU A 1 254 ? 1.145 3.502 0.201 1.00 92.69 254 LEU A O 1
ATOM 2108 N N . CYS A 1 255 ? 2.457 2.325 -1.189 1.00 94.44 255 CYS A N 1
ATOM 2109 C CA . CYS A 1 255 ? 1.594 2.485 -2.360 1.00 94.44 255 CYS A CA 1
ATOM 2110 C C . CYS A 1 255 ? 0.248 1.767 -2.185 1.00 94.44 255 CYS A C 1
ATOM 2112 O O . CYS A 1 255 ? -0.777 2.284 -2.610 1.00 94.44 255 CYS A O 1
ATOM 2114 N N . VAL A 1 256 ? 0.222 0.613 -1.515 1.00 95.00 256 VAL A N 1
ATOM 2115 C CA . VAL A 1 256 ? -1.038 -0.038 -1.135 1.00 95.00 256 VAL A CA 1
ATOM 2116 C C . VAL A 1 256 ? -1.792 0.814 -0.115 1.00 95.00 256 VAL A C 1
ATOM 2118 O O . VAL A 1 256 ? -2.981 1.049 -0.275 1.00 95.00 256 VAL A O 1
ATOM 2121 N N . LEU A 1 257 ? -1.121 1.353 0.908 1.00 92.62 257 LEU A N 1
ATOM 2122 C CA . LEU A 1 257 ? -1.780 2.238 1.878 1.00 92.62 257 LEU A CA 1
ATOM 2123 C C . LEU A 1 257 ? -2.411 3.471 1.212 1.00 92.62 257 LEU A C 1
ATOM 2125 O O . LEU A 1 257 ? -3.495 3.895 1.611 1.00 92.62 257 LEU A O 1
ATOM 2129 N N . SER A 1 258 ? -1.792 4.022 0.164 1.00 91.62 258 SER A N 1
ATOM 2130 C CA . SER A 1 258 ? -2.347 5.167 -0.565 1.00 91.62 258 SER A CA 1
ATOM 2131 C C . SER A 1 258 ? -3.568 4.834 -1.431 1.00 91.62 258 SER A C 1
ATOM 2133 O O . SER A 1 258 ? -4.210 5.755 -1.941 1.00 91.62 258 SER A O 1
ATOM 2135 N N . THR A 1 259 ? -3.959 3.561 -1.568 1.00 91.31 259 THR A N 1
ATOM 2136 C CA . THR A 1 259 ? -5.212 3.193 -2.248 1.00 91.31 259 THR A CA 1
ATOM 2137 C C . THR A 1 259 ? -6.439 3.407 -1.361 1.00 91.31 259 THR A C 1
ATOM 2139 O O . THR A 1 259 ? -7.554 3.435 -1.878 1.00 91.31 259 THR A O 1
ATOM 2142 N N . SER A 1 260 ? -6.262 3.566 -0.043 1.00 91.12 260 SER A N 1
ATOM 2143 C CA . SER A 1 260 ? -7.343 3.883 0.898 1.00 91.12 260 SER A CA 1
ATOM 2144 C C . SER A 1 260 ? -7.860 5.312 0.675 1.00 91.12 260 SER A C 1
ATOM 2146 O O . SER A 1 260 ? -7.098 6.269 0.854 1.00 91.12 260 SER A O 1
ATOM 2148 N N . PRO A 1 261 ? -9.158 5.509 0.364 1.00 89.94 261 PRO A N 1
ATOM 2149 C CA . PRO A 1 261 ? -9.746 6.846 0.278 1.00 89.94 261 PRO A CA 1
ATOM 2150 C C . PRO A 1 261 ? -9.631 7.636 1.585 1.00 89.94 261 PRO A C 1
ATOM 2152 O O . PRO A 1 261 ? -9.562 8.865 1.563 1.00 89.94 261 PRO A O 1
ATOM 2155 N N . PHE A 1 262 ? -9.622 6.947 2.730 1.00 90.12 262 PHE A N 1
ATOM 2156 C CA . PHE A 1 262 ? -9.425 7.584 4.025 1.00 90.12 262 PHE A CA 1
ATOM 2157 C C . PHE A 1 262 ? -7.992 8.106 4.197 1.00 90.12 262 PHE A C 1
ATOM 2159 O O . PHE A 1 262 ? -7.804 9.285 4.507 1.00 90.12 262 PHE A O 1
ATOM 2166 N N . LEU A 1 263 ? -6.984 7.272 3.925 1.00 89.38 263 LEU A N 1
ATOM 2167 C CA . LEU A 1 263 ? -5.575 7.648 4.089 1.00 89.38 263 LEU A CA 1
ATOM 2168 C C . LEU A 1 263 ? -5.106 8.666 3.041 1.00 89.38 263 LEU A C 1
ATOM 2170 O O . LEU A 1 263 ? -4.209 9.455 3.321 1.00 89.38 263 LEU A O 1
ATOM 2174 N N . GLN A 1 264 ? -5.750 8.737 1.872 1.00 86.19 264 GLN A N 1
ATOM 2175 C CA . GLN A 1 264 ? -5.485 9.784 0.871 1.00 86.19 264 GLN A CA 1
ATOM 2176 C C . GLN A 1 264 ? -5.708 11.213 1.387 1.00 86.19 264 GLN A C 1
ATOM 2178 O O . GLN A 1 264 ? -5.185 12.167 0.812 1.00 86.19 264 GLN A O 1
ATOM 2183 N N . THR A 1 265 ? -6.465 11.390 2.473 1.00 85.50 265 THR A N 1
ATOM 2184 C CA . THR A 1 265 ? -6.627 12.708 3.110 1.00 85.50 265 THR A CA 1
ATOM 2185 C C . THR A 1 265 ? -5.365 13.176 3.847 1.00 85.50 265 THR A C 1
ATOM 2187 O O . THR A 1 265 ? -5.227 14.366 4.141 1.00 85.50 265 THR A O 1
ATOM 2190 N N . MET A 1 266 ? -4.415 12.272 4.105 1.00 84.69 266 MET A N 1
ATOM 2191 C CA . MET A 1 266 ? -3.174 12.550 4.819 1.00 84.69 266 MET A CA 1
ATOM 2192 C C . MET A 1 266 ? -2.085 12.999 3.844 1.00 84.69 266 MET A C 1
ATOM 2194 O O . MET A 1 266 ? -1.651 12.244 2.977 1.00 84.69 266 MET A O 1
ATOM 2198 N N . LYS A 1 267 ? -1.573 14.220 4.025 1.00 82.00 267 LYS A N 1
ATOM 2199 C CA . LYS A 1 267 ? -0.479 14.758 3.192 1.00 82.00 267 LYS A CA 1
ATOM 2200 C C . LYS A 1 267 ? 0.842 14.002 3.357 1.00 82.00 267 LYS A C 1
ATOM 2202 O O . LYS A 1 267 ? 1.652 13.982 2.440 1.00 82.00 267 LYS A O 1
ATOM 2207 N N . GLN A 1 268 ? 1.047 13.362 4.502 1.00 80.88 268 GLN A N 1
ATOM 2208 C CA . GLN A 1 268 ? 2.307 12.705 4.833 1.00 80.88 268 GLN A CA 1
ATOM 2209 C C . GLN A 1 268 ? 2.547 11.406 4.051 1.00 80.88 268 GLN A C 1
ATOM 2211 O O . GLN A 1 268 ? 3.696 11.044 3.790 1.00 80.88 268 GLN A O 1
ATOM 2216 N N . VAL A 1 269 ? 1.480 10.714 3.641 1.00 85.38 269 VAL A N 1
ATOM 2217 C CA . VAL A 1 269 ? 1.569 9.477 2.851 1.00 85.38 269 VAL A CA 1
ATOM 2218 C C . VAL A 1 269 ? 2.268 9.719 1.503 1.00 85.38 269 VAL A C 1
ATOM 2220 O O . VAL A 1 269 ? 3.289 9.071 1.265 1.00 85.38 269 VAL A O 1
ATOM 2223 N N . PRO A 1 270 ? 1.822 10.658 0.640 1.00 87.12 270 PRO A N 1
ATOM 2224 C CA . PRO A 1 270 ? 2.506 10.932 -0.624 1.00 87.12 270 PRO A CA 1
ATOM 2225 C C . PRO A 1 270 ? 3.932 11.466 -0.430 1.00 87.12 270 PRO A C 1
ATOM 2227 O O . PRO A 1 270 ? 4.835 11.003 -1.117 1.00 87.12 270 PRO A O 1
ATOM 2230 N N . GLU A 1 271 ? 4.177 12.344 0.551 1.00 89.00 271 GLU A N 1
ATOM 2231 C CA . GLU A 1 271 ? 5.535 12.839 0.853 1.00 89.00 271 GLU A CA 1
ATOM 2232 C C . GLU A 1 271 ? 6.503 11.698 1.209 1.00 89.00 271 GLU A C 1
ATOM 2234 O O . GLU A 1 271 ? 7.669 11.684 0.805 1.00 89.00 271 GLU A O 1
ATOM 2239 N N . THR A 1 272 ? 6.010 10.708 1.954 1.00 89.25 272 THR A N 1
ATOM 2240 C CA . THR A 1 272 ? 6.803 9.540 2.338 1.00 89.25 272 THR A CA 1
ATOM 2241 C C . THR A 1 272 ? 7.029 8.594 1.163 1.00 89.25 272 THR A C 1
ATOM 2243 O O . THR A 1 272 ? 8.139 8.080 1.005 1.00 89.25 272 THR A O 1
ATOM 2246 N N . ILE A 1 273 ? 6.012 8.386 0.322 1.00 92.88 273 ILE A N 1
ATOM 2247 C CA . ILE A 1 273 ? 6.136 7.608 -0.918 1.00 92.88 273 ILE A CA 1
ATOM 2248 C C . ILE A 1 273 ? 7.212 8.221 -1.810 1.00 92.88 273 ILE A C 1
ATOM 2250 O O . ILE A 1 273 ? 8.116 7.500 -2.223 1.00 92.88 273 ILE A O 1
ATOM 2254 N N . ASP A 1 274 ? 7.173 9.534 -2.044 1.00 92.69 274 ASP A N 1
ATOM 2255 C CA . ASP A 1 274 ? 8.152 10.228 -2.886 1.00 92.69 274 ASP A CA 1
ATOM 2256 C C . ASP A 1 274 ? 9.576 10.044 -2.359 1.00 92.69 274 ASP A C 1
ATOM 2258 O O . ASP A 1 274 ? 10.495 9.736 -3.123 1.00 92.69 274 ASP A O 1
ATOM 2262 N N . LYS A 1 275 ? 9.767 10.167 -1.041 1.00 92.00 275 LYS A N 1
ATOM 2263 C CA . LYS A 1 275 ? 11.074 9.962 -0.412 1.00 92.00 275 LYS A CA 1
ATOM 2264 C C . LYS A 1 275 ? 11.599 8.540 -0.635 1.00 92.00 275 LYS A C 1
ATOM 2266 O O . LYS A 1 275 ? 12.721 8.380 -1.115 1.00 92.00 275 LYS A O 1
ATOM 2271 N N . ILE A 1 276 ? 10.808 7.519 -0.301 1.00 93.12 276 ILE A N 1
ATOM 2272 C CA . ILE A 1 276 ? 11.244 6.118 -0.434 1.00 93.12 276 ILE A CA 1
ATOM 2273 C C . ILE A 1 276 ? 11.401 5.739 -1.908 1.00 93.12 276 ILE A C 1
ATOM 2275 O O . ILE A 1 276 ? 12.311 4.995 -2.262 1.00 93.12 276 ILE A O 1
ATOM 2279 N N . PHE A 1 277 ? 10.574 6.292 -2.793 1.00 95.75 277 PHE A N 1
ATOM 2280 C CA . PHE A 1 277 ? 10.709 6.106 -4.232 1.00 95.75 277 PHE A CA 1
ATOM 2281 C C . PHE A 1 277 ? 12.080 6.576 -4.738 1.00 95.75 277 PHE A C 1
ATOM 2283 O O . PHE A 1 277 ? 12.740 5.834 -5.465 1.00 95.75 277 PHE A O 1
ATOM 2290 N N . GLN A 1 278 ? 12.565 7.745 -4.305 1.00 94.94 278 GLN A N 1
ATOM 2291 C CA . GLN A 1 278 ? 13.913 8.213 -4.662 1.00 94.94 278 GLN A CA 1
ATOM 2292 C C . GLN A 1 278 ? 15.023 7.289 -4.138 1.00 94.94 278 GLN A C 1
ATOM 2294 O O . GLN A 1 278 ? 16.002 7.047 -4.847 1.00 94.94 278 GLN A O 1
ATOM 2299 N N . GLU A 1 279 ? 14.873 6.749 -2.926 1.00 93.38 279 GLU A N 1
ATOM 2300 C CA . GLU A 1 279 ? 15.812 5.771 -2.358 1.00 93.38 279 GLU A CA 1
ATOM 2301 C C . GLU A 1 279 ? 15.844 4.482 -3.200 1.00 93.38 279 GLU A C 1
ATOM 2303 O O . GLU A 1 279 ? 16.919 4.023 -3.593 1.00 93.38 279 GLU A O 1
ATOM 2308 N N . VAL A 1 280 ? 14.674 3.956 -3.581 1.00 95.56 280 VAL A N 1
ATOM 2309 C CA . VAL A 1 280 ? 14.551 2.774 -4.452 1.00 95.56 280 VAL A CA 1
ATOM 2310 C C . VAL A 1 280 ? 15.198 3.013 -5.816 1.00 95.56 280 VAL A C 1
ATOM 2312 O O . VAL A 1 280 ? 15.946 2.153 -6.284 1.00 95.56 280 VAL A O 1
ATOM 2315 N N . LEU A 1 281 ? 14.963 4.172 -6.443 1.00 95.38 281 LEU A N 1
ATOM 2316 C CA . LEU A 1 281 ? 15.597 4.514 -7.720 1.00 95.38 281 LEU A CA 1
ATOM 2317 C C . LEU A 1 281 ? 17.124 4.535 -7.601 1.00 95.38 281 LEU A C 1
ATOM 2319 O O . LEU A 1 281 ? 17.822 3.998 -8.463 1.00 95.38 281 LEU A O 1
ATOM 2323 N N . ALA A 1 282 ? 17.666 5.125 -6.535 1.00 94.62 282 ALA A N 1
ATOM 2324 C CA . ALA A 1 282 ? 19.108 5.174 -6.316 1.00 94.62 282 ALA A CA 1
ATOM 2325 C C . ALA A 1 282 ? 19.718 3.766 -6.183 1.00 94.62 282 ALA A C 1
ATOM 2327 O O . ALA A 1 282 ? 20.706 3.458 -6.861 1.00 94.62 282 ALA A O 1
ATOM 2328 N N . ASP A 1 283 ? 19.102 2.897 -5.378 1.00 92.94 283 ASP A N 1
ATOM 2329 C CA . ASP A 1 283 ? 19.540 1.510 -5.180 1.00 92.94 283 ASP A CA 1
ATOM 2330 C C . ASP A 1 283 ? 19.471 0.698 -6.480 1.00 92.94 283 ASP A C 1
ATOM 2332 O O . ASP A 1 283 ? 20.403 -0.032 -6.841 1.00 92.94 283 ASP A O 1
ATOM 2336 N N . GLN A 1 284 ? 18.379 0.860 -7.225 1.00 93.88 284 GLN A N 1
ATOM 2337 C CA . GLN A 1 284 ? 18.139 0.191 -8.497 1.00 93.88 284 GLN A CA 1
ATOM 2338 C C . GLN A 1 284 ? 19.158 0.611 -9.560 1.00 93.88 284 GLN A C 1
ATOM 2340 O O . GLN A 1 284 ? 19.761 -0.249 -10.208 1.00 93.88 284 GLN A O 1
ATOM 2345 N N . ARG A 1 285 ? 19.418 1.916 -9.699 1.00 94.81 285 ARG A N 1
ATOM 2346 C CA . ARG A 1 285 ? 20.443 2.460 -10.603 1.00 94.81 285 ARG A CA 1
ATOM 2347 C C . ARG A 1 285 ? 21.837 1.969 -10.238 1.00 94.81 285 ARG A C 1
ATOM 2349 O O . ARG A 1 285 ? 22.607 1.589 -11.123 1.00 94.81 285 ARG A O 1
ATOM 2356 N N . LEU A 1 286 ? 22.170 1.941 -8.946 1.00 94.69 286 LEU A N 1
ATOM 2357 C CA . LEU A 1 286 ? 23.450 1.418 -8.471 1.00 94.69 286 LEU A CA 1
ATOM 2358 C C . LEU A 1 286 ? 23.610 -0.059 -8.846 1.00 94.69 286 LEU A C 1
ATOM 2360 O O . LEU A 1 286 ? 24.654 -0.441 -9.380 1.00 94.69 286 LEU A O 1
ATOM 2364 N N . PHE A 1 287 ? 22.581 -0.876 -8.612 1.00 94.31 287 PHE A N 1
ATOM 2365 C CA . PHE A 1 287 ? 22.588 -2.291 -8.976 1.00 94.31 287 PHE A CA 1
ATOM 2366 C C . PHE A 1 287 ? 22.741 -2.483 -10.490 1.00 94.31 287 PHE A C 1
ATOM 2368 O O . PHE A 1 287 ? 23.619 -3.227 -10.934 1.00 94.31 287 PHE A O 1
ATOM 2375 N N . LEU A 1 288 ? 21.926 -1.776 -11.278 1.00 95.69 288 LEU A N 1
ATOM 2376 C CA . LEU A 1 288 ? 21.943 -1.805 -12.738 1.00 95.69 288 LEU A CA 1
ATOM 2377 C C . LEU A 1 288 ? 23.346 -1.489 -13.273 1.00 95.69 288 LEU A C 1
ATOM 2379 O O . LEU A 1 288 ? 23.923 -2.287 -14.012 1.00 95.69 288 LEU A O 1
ATOM 2383 N N . ARG A 1 289 ? 23.943 -0.370 -12.849 1.00 93.94 289 ARG A N 1
ATOM 2384 C CA . ARG A 1 289 ? 25.277 0.055 -13.300 1.00 93.94 289 ARG A CA 1
ATOM 2385 C C . ARG A 1 289 ? 26.373 -0.921 -12.868 1.00 93.94 289 ARG A C 1
ATOM 2387 O O . ARG A 1 289 ? 27.237 -1.266 -13.672 1.00 93.94 289 ARG A O 1
ATOM 2394 N N . LYS A 1 290 ? 26.337 -1.381 -11.614 1.00 93.06 290 LYS A N 1
ATOM 2395 C CA . LYS A 1 290 ? 27.408 -2.191 -11.015 1.00 93.06 290 LYS A CA 1
ATOM 2396 C C . LYS A 1 290 ? 27.410 -3.649 -11.466 1.00 93.06 290 LYS A C 1
ATOM 2398 O O . LYS A 1 290 ? 28.490 -4.228 -11.540 1.00 93.06 290 LYS A O 1
ATOM 2403 N N . TYR A 1 291 ? 26.245 -4.241 -11.725 1.00 92.50 291 TYR A N 1
ATOM 2404 C CA . TYR A 1 291 ? 26.127 -5.689 -11.946 1.00 92.50 291 TYR A CA 1
ATOM 2405 C C . TYR A 1 291 ? 25.563 -6.079 -13.311 1.00 92.50 291 TYR A C 1
ATOM 2407 O O . TYR A 1 291 ? 25.798 -7.202 -13.751 1.00 92.50 291 TYR A O 1
ATOM 2415 N N . VAL A 1 292 ? 24.818 -5.194 -13.979 1.00 95.00 292 VAL A N 1
ATOM 2416 C CA . VAL A 1 292 ? 24.173 -5.506 -15.263 1.00 95.00 292 VAL A CA 1
ATOM 2417 C C . VAL A 1 292 ? 24.916 -4.825 -16.407 1.00 95.00 292 VAL A C 1
ATOM 2419 O O . VAL A 1 292 ? 25.428 -5.500 -17.299 1.00 95.00 292 VAL A O 1
ATOM 2422 N N . LEU A 1 293 ? 25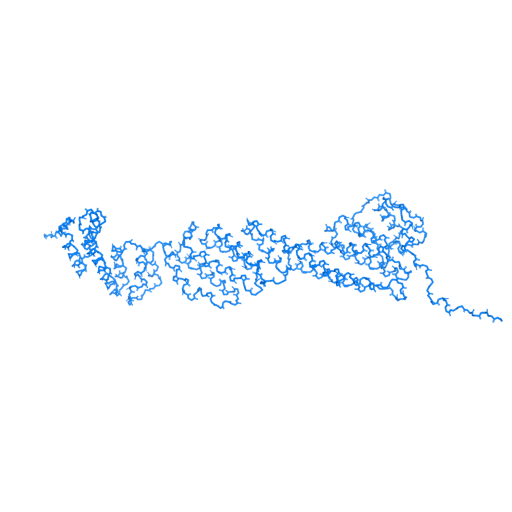.016 -3.495 -16.366 1.00 93.12 293 LEU A N 1
ATOM 2423 C CA . LEU A 1 293 ? 25.575 -2.692 -17.456 1.00 93.12 293 LEU A CA 1
ATOM 2424 C C . LEU A 1 293 ? 27.100 -2.819 -17.566 1.00 93.12 293 LEU A C 1
ATOM 2426 O O . LEU A 1 293 ? 27.636 -2.759 -18.669 1.00 93.12 293 LEU A O 1
ATOM 2430 N N . CYS A 1 294 ? 27.808 -3.074 -16.462 1.00 90.62 294 CYS A N 1
ATOM 2431 C CA . CYS A 1 294 ? 29.258 -3.289 -16.478 1.00 90.62 294 CYS A CA 1
ATOM 2432 C C . CYS A 1 294 ? 29.692 -4.463 -17.378 1.00 90.62 294 CYS A C 1
ATOM 2434 O O . CYS A 1 294 ? 30.791 -4.433 -17.929 1.00 90.62 294 CYS A O 1
ATOM 2436 N N . ASN A 1 295 ? 28.822 -5.458 -17.592 1.00 90.75 295 ASN A N 1
ATOM 2437 C CA . ASN A 1 295 ? 29.123 -6.634 -18.412 1.00 90.75 295 ASN A CA 1
ATOM 2438 C C . ASN A 1 295 ? 29.364 -6.279 -19.886 1.00 90.75 295 ASN A C 1
ATOM 2440 O O . ASN A 1 295 ? 30.047 -7.021 -20.593 1.00 90.75 295 ASN A O 1
ATOM 2444 N N . PHE A 1 296 ? 28.848 -5.139 -20.361 1.00 92.12 296 PHE A N 1
ATOM 2445 C CA . PHE A 1 296 ? 29.084 -4.680 -21.730 1.00 92.12 296 PHE A CA 1
ATOM 2446 C C . PHE A 1 296 ? 30.566 -4.361 -21.976 1.00 92.12 296 PHE A C 1
ATOM 2448 O O . PHE A 1 296 ? 31.067 -4.606 -23.070 1.00 92.12 296 PHE A O 1
ATOM 2455 N N . ILE A 1 297 ? 31.322 -3.937 -20.957 1.00 86.56 297 ILE A N 1
ATOM 2456 C CA . ILE A 1 297 ? 32.768 -3.667 -21.080 1.00 86.56 297 ILE A CA 1
ATOM 2457 C C . ILE A 1 297 ? 33.544 -4.930 -21.491 1.00 86.56 297 ILE A C 1
ATOM 2459 O O . ILE A 1 297 ? 34.566 -4.841 -22.165 1.00 86.56 297 ILE A O 1
ATOM 2463 N N . SER A 1 298 ? 33.052 -6.117 -21.132 1.00 86.31 298 SER A N 1
ATOM 2464 C CA . SER A 1 298 ? 33.689 -7.394 -21.470 1.00 86.31 298 SER A CA 1
ATOM 2465 C C . SER A 1 298 ? 33.386 -7.887 -22.889 1.00 86.31 298 SER A C 1
ATOM 2467 O O . SER A 1 298 ? 33.901 -8.933 -23.287 1.00 86.31 298 SER A O 1
ATOM 2469 N N . CYS A 1 299 ? 32.554 -7.183 -23.664 1.00 89.50 299 CYS A N 1
ATOM 2470 C CA . CYS A 1 299 ? 32.285 -7.582 -25.041 1.00 89.50 299 CYS A CA 1
ATOM 2471 C C . CYS A 1 299 ? 33.483 -7.246 -25.934 1.00 89.50 299 CYS A C 1
ATOM 2473 O O . CYS A 1 299 ? 33.828 -6.086 -26.146 1.00 89.50 299 CYS A O 1
ATOM 2475 N N . ASP A 1 300 ? 34.096 -8.285 -26.495 1.00 87.19 300 ASP A N 1
ATOM 2476 C CA . ASP A 1 300 ? 35.194 -8.141 -27.442 1.00 87.19 300 ASP A CA 1
ATOM 2477 C C . ASP A 1 300 ? 34.659 -7.928 -28.868 1.00 87.19 300 ASP A C 1
ATOM 2479 O O . ASP A 1 300 ? 34.148 -8.859 -29.504 1.00 87.19 300 ASP A O 1
ATOM 2483 N N . TRP A 1 301 ? 34.811 -6.713 -29.393 1.00 88.75 301 TRP A N 1
ATOM 2484 C CA . TRP A 1 301 ? 34.378 -6.329 -30.742 1.00 88.75 301 TRP A CA 1
ATOM 2485 C C . TRP A 1 301 ? 35.452 -6.477 -31.825 1.00 88.75 301 TRP A C 1
ATOM 2487 O O . TRP A 1 301 ? 35.204 -6.134 -32.982 1.00 88.75 301 TRP A O 1
ATOM 2497 N N . THR A 1 302 ? 36.627 -7.006 -31.493 1.00 85.00 302 THR A N 1
ATOM 2498 C CA . THR A 1 302 ? 37.728 -7.218 -32.444 1.00 85.00 302 THR A CA 1
ATOM 2499 C C . THR A 1 302 ? 38.126 -8.686 -32.602 1.00 85.00 302 THR A C 1
ATOM 2501 O O . THR A 1 302 ? 38.831 -9.015 -33.556 1.00 85.00 302 THR A O 1
ATOM 2504 N N . SER A 1 303 ? 37.610 -9.580 -31.753 1.00 81.25 303 SER A N 1
ATOM 2505 C CA . SER A 1 303 ? 37.824 -11.031 -31.850 1.00 81.25 303 SER A CA 1
ATOM 2506 C C . SER A 1 303 ? 37.370 -11.674 -33.166 1.00 81.25 303 SER A C 1
ATOM 2508 O O . SER A 1 303 ? 36.555 -11.152 -33.931 1.00 81.25 303 SER A O 1
ATOM 2510 N N . HIS A 1 304 ? 37.879 -12.888 -33.386 1.00 73.00 304 HIS A N 1
ATOM 2511 C CA . HIS A 1 304 ? 37.622 -13.721 -34.563 1.00 73.00 304 HIS A CA 1
ATOM 2512 C C . HIS A 1 304 ? 36.490 -14.747 -34.374 1.00 73.00 304 HIS A C 1
ATOM 2514 O O . HIS A 1 304 ? 36.260 -15.578 -35.250 1.00 73.00 304 HIS A O 1
ATOM 2520 N N . ASN A 1 305 ? 35.782 -14.710 -33.241 1.00 72.44 305 ASN A N 1
ATOM 2521 C CA . ASN A 1 305 ? 34.713 -15.660 -32.936 1.00 72.44 305 ASN A CA 1
ATOM 2522 C C . ASN A 1 305 ? 33.432 -15.360 -33.730 1.00 72.44 305 ASN A C 1
ATOM 2524 O O . ASN A 1 305 ? 33.125 -14.204 -34.037 1.00 72.44 305 ASN A O 1
ATOM 2528 N N . THR A 1 306 ? 32.654 -16.411 -34.010 1.00 64.81 306 THR A N 1
ATOM 2529 C CA . THR A 1 306 ? 31.366 -16.328 -34.715 1.00 64.81 306 THR A CA 1
ATOM 2530 C C . THR A 1 306 ? 30.405 -15.342 -34.050 1.00 64.81 306 THR A C 1
ATOM 2532 O O . THR A 1 306 ? 30.347 -15.239 -32.824 1.00 64.81 306 THR A O 1
ATOM 2535 N N . ALA A 1 307 ? 29.648 -14.611 -34.871 1.00 69.69 307 ALA A N 1
ATOM 2536 C CA . ALA A 1 307 ? 28.726 -13.577 -34.419 1.00 69.69 307 ALA A CA 1
ATOM 2537 C C . ALA A 1 307 ? 27.495 -14.183 -33.728 1.00 69.69 307 ALA A C 1
ATOM 2539 O O . ALA A 1 307 ? 26.718 -14.913 -34.340 1.00 69.69 307 ALA A O 1
ATOM 2540 N N . THR A 1 308 ? 27.306 -13.847 -32.455 1.00 82.62 308 THR A N 1
ATOM 2541 C CA . THR A 1 308 ? 26.093 -14.129 -31.684 1.00 82.62 308 THR A CA 1
ATOM 2542 C C . THR A 1 308 ? 25.745 -12.910 -30.846 1.00 82.62 308 THR A C 1
ATOM 2544 O O . THR A 1 308 ? 26.609 -12.072 -30.590 1.00 82.62 308 THR A O 1
ATOM 2547 N N . VAL A 1 309 ? 24.500 -12.847 -30.376 1.00 87.31 309 VAL A N 1
ATOM 2548 C CA . VAL A 1 309 ? 24.081 -11.857 -29.376 1.00 87.31 309 VAL A CA 1
ATOM 2549 C C . VAL A 1 309 ? 24.968 -11.978 -28.134 1.00 87.31 309 VAL A C 1
ATOM 2551 O O . VAL A 1 309 ? 25.242 -13.103 -27.689 1.00 87.31 309 VAL A O 1
ATOM 2554 N N . SER A 1 310 ? 25.407 -10.848 -27.584 1.00 90.56 310 SER A N 1
ATOM 2555 C CA . SER A 1 310 ? 26.281 -10.819 -26.413 1.00 90.56 310 SER A CA 1
ATOM 2556 C C . SER A 1 310 ? 25.578 -11.336 -25.158 1.00 90.56 310 SER A C 1
ATOM 2558 O O . SER A 1 310 ? 24.365 -11.197 -24.972 1.00 90.56 310 SER A O 1
ATOM 2560 N N . ASP A 1 311 ? 26.351 -11.928 -24.250 1.00 90.75 311 ASP A N 1
ATOM 2561 C CA . ASP A 1 311 ? 25.822 -12.337 -22.947 1.00 90.75 311 ASP A CA 1
ATOM 2562 C C . ASP A 1 311 ? 25.466 -11.126 -22.072 1.00 90.75 311 ASP A C 1
ATOM 2564 O O . ASP A 1 311 ? 24.535 -11.203 -21.269 1.00 90.75 311 ASP A O 1
ATOM 2568 N N . ALA A 1 312 ? 26.124 -9.982 -22.293 1.00 93.19 312 ALA A N 1
ATOM 2569 C CA . ALA A 1 312 ? 25.788 -8.714 -21.652 1.00 93.19 312 ALA A CA 1
ATOM 2570 C C . ALA A 1 312 ? 24.355 -8.272 -21.993 1.00 93.19 312 ALA A C 1
ATOM 2572 O O . ALA A 1 312 ? 23.569 -7.978 -21.088 1.00 93.19 312 ALA A O 1
ATOM 2573 N N . PHE A 1 313 ? 23.971 -8.335 -23.273 1.00 94.69 313 PHE A N 1
ATOM 2574 C CA . PHE A 1 313 ? 22.589 -8.103 -23.687 1.00 94.69 313 PHE A CA 1
ATOM 2575 C C . PHE A 1 313 ? 21.617 -9.084 -23.021 1.00 94.69 313 PHE A C 1
ATOM 2577 O O . PHE A 1 313 ? 20.587 -8.666 -22.490 1.00 94.69 313 PHE A O 1
ATOM 2584 N N . LYS A 1 314 ? 21.925 -10.389 -23.031 1.00 93.88 314 LYS A N 1
ATOM 2585 C CA . LYS A 1 314 ? 21.037 -11.409 -22.442 1.00 93.88 314 LYS A CA 1
ATOM 2586 C C . LYS A 1 314 ? 20.805 -11.145 -20.953 1.00 93.88 314 LYS A C 1
ATOM 2588 O O . LYS A 1 314 ? 19.671 -11.257 -20.490 1.00 93.88 314 LYS A O 1
ATOM 2593 N N . CYS A 1 315 ? 21.855 -10.759 -20.227 1.00 94.69 315 CYS A N 1
ATOM 2594 C CA . CYS A 1 315 ? 21.782 -10.377 -18.819 1.00 94.69 315 CYS A CA 1
ATOM 2595 C C . CYS A 1 315 ? 20.881 -9.150 -18.609 1.00 94.69 315 CYS A C 1
ATOM 2597 O O . CYS A 1 315 ? 19.973 -9.190 -17.776 1.00 94.69 315 CYS A O 1
ATOM 2599 N N . TRP A 1 316 ? 21.066 -8.094 -19.407 1.00 97.38 316 TRP A N 1
ATOM 2600 C CA . TRP A 1 316 ? 20.220 -6.900 -19.353 1.00 97.38 316 TRP A CA 1
ATOM 2601 C C . TRP A 1 316 ? 18.749 -7.205 -19.659 1.00 97.38 316 TRP A C 1
ATOM 2603 O O . TRP A 1 316 ? 17.868 -6.816 -18.891 1.00 97.38 316 TRP A O 1
ATOM 2613 N N . LYS A 1 317 ? 18.473 -7.971 -20.721 1.00 96.56 317 LYS A N 1
ATOM 2614 C CA . LYS A 1 317 ? 17.110 -8.378 -21.087 1.00 96.56 317 LYS A CA 1
ATOM 2615 C C . LYS A 1 317 ? 16.443 -9.176 -19.969 1.00 96.56 317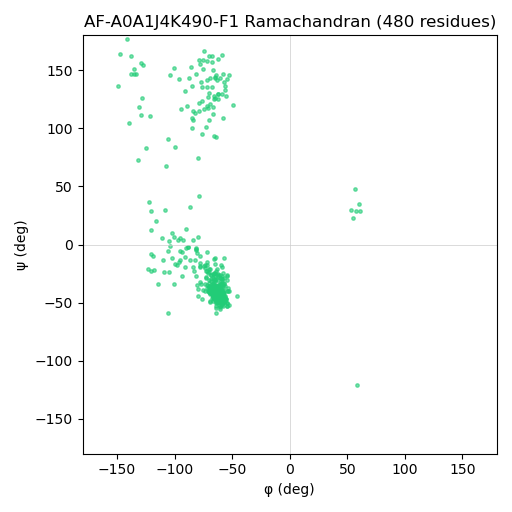 LYS A C 1
ATOM 2617 O O . LYS A 1 317 ? 15.272 -8.941 -19.669 1.00 96.56 317 LYS A O 1
ATOM 2622 N N . LEU A 1 318 ? 17.175 -10.102 -19.347 1.00 95.50 318 LEU A N 1
ATOM 2623 C CA . LEU A 1 318 ? 16.679 -10.882 -18.214 1.00 95.50 318 LEU A CA 1
ATOM 2624 C C . LEU A 1 318 ? 16.321 -9.972 -17.032 1.00 95.50 318 LEU A C 1
ATOM 2626 O O . LEU A 1 318 ? 15.242 -10.117 -16.458 1.00 95.50 318 LEU A O 1
ATOM 2630 N N . TYR A 1 319 ? 17.193 -9.018 -16.698 1.00 95.81 319 TYR A N 1
ATOM 2631 C CA . TYR A 1 319 ? 16.942 -8.053 -15.629 1.00 95.81 319 TYR A CA 1
ATOM 2632 C C . TYR A 1 319 ? 15.695 -7.204 -15.908 1.00 95.81 319 TYR A C 1
ATOM 2634 O O . TYR A 1 319 ? 14.802 -7.146 -15.064 1.00 95.81 319 TYR A O 1
ATOM 2642 N N . LEU A 1 320 ? 15.584 -6.621 -17.106 1.00 96.19 320 LEU A N 1
ATOM 2643 C CA . LEU A 1 320 ? 14.433 -5.805 -17.496 1.00 96.19 320 LEU A CA 1
ATOM 2644 C C . LEU A 1 320 ? 13.122 -6.608 -17.464 1.00 96.19 320 LEU A C 1
ATOM 2646 O O . LEU A 1 320 ? 12.124 -6.144 -16.917 1.00 96.19 320 LEU A O 1
ATOM 2650 N N . THR A 1 321 ? 13.140 -7.839 -17.986 1.00 95.00 321 THR A N 1
ATOM 2651 C CA . THR A 1 321 ? 11.969 -8.736 -17.991 1.00 95.00 321 THR A CA 1
ATOM 2652 C C . THR A 1 321 ? 11.526 -9.085 -16.569 1.00 95.00 321 THR A C 1
ATOM 2654 O O . THR A 1 321 ? 10.333 -9.077 -16.272 1.00 95.00 321 THR A O 1
ATOM 2657 N N . ASN A 1 322 ? 12.476 -9.349 -15.665 1.00 94.12 322 ASN A N 1
ATOM 2658 C CA . ASN A 1 322 ? 12.184 -9.633 -14.260 1.00 94.12 322 ASN A CA 1
ATOM 2659 C C . ASN A 1 322 ? 11.528 -8.432 -13.561 1.00 94.12 322 ASN A C 1
ATOM 2661 O O . ASN A 1 322 ? 10.564 -8.606 -12.823 1.00 94.12 322 ASN A O 1
ATOM 2665 N N . ILE A 1 323 ? 12.015 -7.211 -13.804 1.00 93.56 323 ILE A N 1
ATOM 2666 C CA . ILE A 1 323 ? 11.410 -6.005 -13.222 1.00 93.56 323 ILE A CA 1
ATOM 2667 C C . ILE A 1 323 ? 10.012 -5.759 -13.790 1.00 93.56 323 ILE A C 1
ATOM 2669 O O . ILE A 1 323 ? 9.086 -5.536 -13.017 1.00 93.56 323 ILE A O 1
ATOM 2673 N N . SER A 1 324 ? 9.837 -5.873 -15.108 1.00 94.38 324 SER A N 1
ATOM 2674 C CA . SER A 1 324 ? 8.520 -5.765 -15.746 1.00 94.38 324 SER A CA 1
ATOM 2675 C C . SER A 1 324 ? 7.516 -6.768 -15.160 1.00 94.38 324 SER A C 1
ATOM 2677 O O . SER A 1 324 ? 6.410 -6.379 -14.796 1.00 94.38 324 SER A O 1
ATOM 2679 N N . THR A 1 325 ? 7.928 -8.026 -14.969 1.00 94.00 325 THR A N 1
ATOM 2680 C CA . THR A 1 325 ? 7.076 -9.066 -14.363 1.00 94.00 325 THR A CA 1
ATOM 2681 C C . THR A 1 325 ? 6.707 -8.713 -12.921 1.00 94.00 325 THR A C 1
ATOM 2683 O O . THR A 1 325 ? 5.536 -8.743 -12.563 1.00 94.00 325 THR A O 1
ATOM 2686 N N . LYS A 1 326 ? 7.677 -8.280 -12.104 1.00 92.19 326 LYS A N 1
ATOM 2687 C CA . LYS A 1 326 ? 7.419 -7.865 -10.714 1.00 92.19 326 LYS A CA 1
ATOM 2688 C C . LYS A 1 326 ? 6.439 -6.700 -10.599 1.00 92.19 326 LYS A C 1
ATOM 2690 O O . LYS A 1 326 ? 5.683 -6.655 -9.636 1.00 92.19 326 LYS A O 1
ATOM 2695 N N . LEU A 1 327 ? 6.485 -5.750 -11.532 1.00 93.81 327 LEU A N 1
ATOM 2696 C CA . LEU A 1 327 ? 5.548 -4.624 -11.565 1.00 93.81 327 LEU A CA 1
ATOM 2697 C C . LEU A 1 327 ? 4.159 -5.059 -12.037 1.00 93.81 327 LEU A C 1
ATOM 2699 O O . LEU A 1 327 ? 3.166 -4.554 -11.528 1.00 93.81 327 LEU A O 1
ATOM 2703 N N . ALA A 1 328 ? 4.076 -6.026 -12.953 1.00 92.62 328 ALA A N 1
ATOM 2704 C CA . ALA A 1 328 ? 2.800 -6.624 -13.338 1.00 92.62 328 ALA A CA 1
ATOM 2705 C C . ALA A 1 328 ? 2.139 -7.377 -12.166 1.00 92.62 328 ALA A C 1
ATOM 2707 O O . ALA A 1 328 ? 0.924 -7.294 -12.003 1.00 92.62 328 ALA A O 1
ATOM 2708 N N . ASP A 1 329 ? 2.934 -8.050 -11.327 1.00 92.81 329 ASP A N 1
ATOM 2709 C CA . ASP A 1 329 ? 2.455 -8.752 -10.126 1.00 92.81 329 ASP A CA 1
ATOM 2710 C C . ASP A 1 329 ? 2.075 -7.799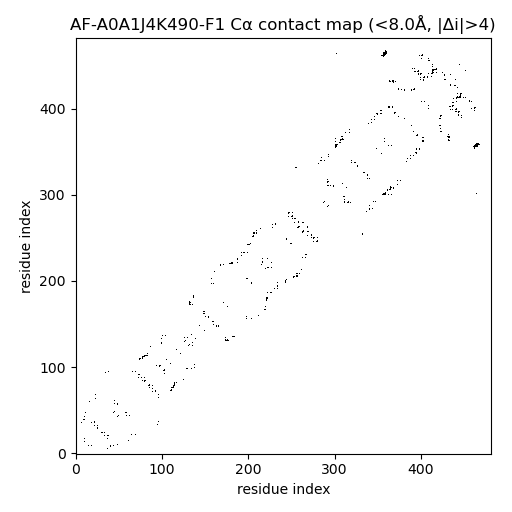 -8.974 1.00 92.81 329 ASP A C 1
ATOM 2712 O O . ASP A 1 329 ? 1.353 -8.193 -8.059 1.00 92.81 329 ASP A O 1
ATOM 2716 N N . LYS A 1 330 ? 2.577 -6.556 -8.994 1.00 93.19 330 LYS A N 1
ATOM 2717 C CA . LYS A 1 330 ? 2.367 -5.524 -7.965 1.00 93.19 330 LYS A CA 1
ATOM 2718 C C . LYS A 1 330 ? 1.952 -4.195 -8.614 1.00 93.19 330 LYS A C 1
ATOM 2720 O O . LYS A 1 330 ? 2.770 -3.270 -8.664 1.00 93.19 330 LYS A O 1
ATOM 2725 N N . PRO A 1 331 ? 0.712 -4.092 -9.124 1.00 92.31 331 PRO A N 1
ATOM 2726 C CA . PRO A 1 331 ? 0.259 -2.954 -9.928 1.00 92.31 331 PRO A CA 1
ATOM 2727 C C . PRO A 1 331 ? 0.221 -1.620 -9.167 1.00 92.31 331 PRO A C 1
ATOM 2729 O O . PRO A 1 331 ? 0.172 -0.564 -9.793 1.00 92.31 331 PRO A O 1
ATOM 2732 N N . GLU A 1 332 ? 0.252 -1.643 -7.834 1.00 93.38 332 GLU A N 1
ATOM 2733 C CA . GLU A 1 332 ? 0.341 -0.452 -6.987 1.00 93.38 332 GLU A CA 1
ATOM 2734 C C . GLU A 1 332 ? 1.716 0.230 -7.079 1.00 93.38 332 GLU A C 1
ATOM 2736 O O . GLU A 1 332 ? 1.835 1.418 -6.779 1.00 93.38 332 GLU A O 1
ATOM 2741 N N . LEU A 1 333 ? 2.765 -0.488 -7.503 1.00 95.06 333 LEU A N 1
ATOM 2742 C CA . LEU A 1 333 ? 4.076 0.114 -7.730 1.00 95.06 333 LEU A CA 1
ATOM 2743 C C . LEU A 1 333 ? 4.073 1.001 -8.987 1.00 95.06 333 LEU A C 1
ATOM 2745 O O . LEU A 1 333 ? 3.520 0.630 -10.023 1.00 95.06 333 LEU A O 1
ATOM 2749 N N . PRO A 1 334 ? 4.763 2.152 -8.955 1.00 93.12 334 PRO A N 1
ATOM 2750 C CA . PRO A 1 334 ? 4.793 3.057 -10.094 1.00 93.12 334 PRO A CA 1
ATOM 2751 C C . PRO A 1 334 ? 5.597 2.473 -11.266 1.00 93.12 334 PRO A C 1
ATOM 2753 O O . PRO A 1 334 ? 6.770 2.122 -11.119 1.00 93.12 334 PRO A O 1
ATOM 2756 N N . ASN A 1 335 ? 5.012 2.490 -12.473 1.00 92.62 335 ASN A N 1
ATOM 2757 C CA . ASN A 1 335 ? 5.694 2.086 -13.716 1.00 92.62 335 ASN A CA 1
ATOM 2758 C C . ASN A 1 335 ? 6.950 2.935 -14.015 1.00 92.62 335 ASN A C 1
ATOM 2760 O O . ASN A 1 335 ? 7.836 2.514 -14.756 1.00 92.62 335 ASN A O 1
ATOM 2764 N N . LEU A 1 336 ? 7.076 4.108 -13.378 1.00 93.81 336 LEU A N 1
ATOM 2765 C CA . LEU A 1 336 ? 8.285 4.934 -13.423 1.00 93.81 336 LEU A CA 1
ATOM 2766 C C . LEU A 1 336 ? 9.553 4.170 -13.002 1.00 93.81 336 LEU A C 1
ATOM 2768 O O . LEU A 1 336 ? 10.622 4.495 -13.506 1.00 93.81 336 LEU A O 1
ATOM 2772 N N . LEU A 1 337 ? 9.454 3.129 -12.163 1.00 95.25 337 LEU A N 1
ATOM 2773 C CA . LEU A 1 337 ? 10.591 2.256 -11.820 1.00 95.25 337 LEU A CA 1
ATOM 2774 C C . LEU A 1 337 ? 11.174 1.529 -13.043 1.00 95.25 337 LEU A C 1
ATOM 2776 O O . LEU A 1 337 ? 12.379 1.286 -13.108 1.00 95.25 337 LEU A O 1
ATOM 2780 N N . LEU A 1 338 ? 10.326 1.145 -14.000 1.00 95.31 338 LEU A N 1
ATOM 2781 C CA . LEU A 1 338 ? 10.751 0.483 -15.233 1.00 95.31 338 LEU A CA 1
ATOM 2782 C C . LEU A 1 338 ? 11.298 1.494 -16.236 1.00 95.31 338 LEU A C 1
ATOM 2784 O O . LEU A 1 338 ? 12.350 1.264 -16.833 1.00 95.31 338 LEU A O 1
ATOM 2788 N N . ILE A 1 339 ? 10.595 2.618 -16.384 1.00 94.56 339 ILE A N 1
ATOM 2789 C CA . ILE A 1 339 ? 10.986 3.714 -17.277 1.00 94.56 339 ILE A CA 1
ATOM 2790 C C . ILE A 1 339 ? 12.374 4.233 -16.892 1.00 94.56 339 ILE A C 1
ATOM 2792 O O . ILE A 1 339 ? 13.215 4.432 -17.767 1.00 94.56 339 ILE A O 1
ATOM 2796 N N . ASP A 1 340 ? 12.652 4.363 -15.593 1.00 95.56 340 ASP A N 1
ATOM 2797 C CA . ASP A 1 340 ? 13.959 4.784 -15.094 1.00 95.56 340 ASP A CA 1
ATOM 2798 C C . ASP A 1 340 ? 15.096 3.850 -15.535 1.00 95.56 340 ASP A C 1
ATOM 2800 O O . ASP A 1 340 ? 16.111 4.317 -16.052 1.00 95.56 340 ASP A O 1
ATOM 2804 N N . ILE A 1 341 ? 14.910 2.525 -15.426 1.00 95.94 341 ILE A N 1
ATOM 2805 C CA . ILE A 1 341 ? 15.899 1.551 -15.922 1.00 95.94 341 ILE A CA 1
ATOM 2806 C C . ILE A 1 341 ? 16.124 1.723 -17.417 1.00 95.94 341 ILE A C 1
ATOM 2808 O O . ILE A 1 341 ? 17.265 1.629 -17.874 1.00 95.94 341 ILE A O 1
ATOM 2812 N N . ILE A 1 342 ? 15.047 1.887 -18.187 1.00 96.94 342 ILE A N 1
ATOM 2813 C CA . ILE A 1 342 ? 15.129 1.988 -19.644 1.00 96.94 342 ILE A CA 1
ATOM 2814 C C . ILE A 1 342 ? 15.949 3.221 -20.025 1.00 96.94 342 ILE A C 1
ATOM 2816 O O . ILE A 1 342 ? 16.895 3.094 -20.801 1.00 96.94 342 ILE A O 1
ATOM 2820 N N . GLU A 1 343 ? 15.650 4.381 -19.444 1.00 95.50 343 GLU A N 1
ATOM 2821 C CA . GLU A 1 343 ? 16.371 5.629 -19.720 1.00 95.50 343 GLU A CA 1
ATOM 2822 C C . GLU A 1 343 ? 17.845 5.555 -19.295 1.00 95.50 343 GLU A C 1
ATOM 2824 O O . GLU A 1 343 ? 18.734 5.926 -20.064 1.00 95.50 343 GLU A O 1
ATOM 2829 N N . GLU A 1 344 ? 18.129 5.000 -18.117 1.00 95.62 344 GLU A N 1
ATOM 2830 C CA . GLU A 1 344 ? 19.498 4.784 -17.631 1.00 95.62 344 GLU A CA 1
ATOM 2831 C C . GLU A 1 344 ? 20.283 3.800 -18.509 1.00 95.62 344 GLU A C 1
ATOM 2833 O O . GLU A 1 344 ? 21.465 4.008 -18.796 1.00 95.62 344 GLU A O 1
ATOM 2838 N N . SER A 1 345 ? 19.622 2.746 -18.992 1.00 97.25 345 SER A N 1
ATOM 2839 C CA . SER A 1 345 ? 20.222 1.784 -19.920 1.00 97.25 345 SER A CA 1
ATOM 2840 C C . SER A 1 345 ? 20.520 2.435 -21.268 1.00 97.25 345 SER A C 1
ATOM 2842 O O . SER A 1 345 ? 21.615 2.264 -21.795 1.00 97.25 345 SER A O 1
ATOM 2844 N N . LEU A 1 346 ? 19.579 3.212 -21.813 1.00 97.50 346 LEU A N 1
ATOM 2845 C CA . LEU A 1 346 ? 19.740 3.912 -23.088 1.00 97.50 346 LEU A CA 1
ATOM 2846 C C . LEU A 1 346 ? 20.866 4.943 -23.041 1.00 97.50 346 LEU A C 1
ATOM 2848 O O . LEU A 1 346 ? 21.625 5.037 -24.003 1.00 97.50 346 LEU A O 1
ATOM 2852 N N . LEU A 1 347 ? 21.006 5.678 -21.934 1.00 95.62 347 LEU A N 1
ATOM 2853 C CA . LEU A 1 347 ? 22.120 6.606 -21.730 1.00 95.62 347 LEU A CA 1
ATOM 2854 C C . LEU A 1 347 ? 23.471 5.876 -21.767 1.00 95.62 347 LEU A C 1
ATOM 2856 O O . LEU A 1 347 ? 24.419 6.352 -22.390 1.00 95.62 347 LEU A O 1
ATOM 2860 N N . MET A 1 348 ? 23.558 4.704 -21.133 1.00 95.75 348 MET A N 1
ATOM 2861 C CA . MET A 1 348 ? 24.764 3.876 -21.189 1.00 95.75 348 MET A CA 1
ATOM 2862 C C . MET A 1 348 ? 25.013 3.348 -22.603 1.00 95.75 348 MET A C 1
ATOM 2864 O O . MET A 1 348 ? 26.129 3.464 -23.101 1.00 95.75 348 MET A O 1
ATOM 2868 N N . PHE A 1 349 ? 23.987 2.807 -23.266 1.00 97.00 349 PHE A N 1
ATOM 2869 C CA . PHE A 1 349 ? 24.107 2.255 -24.616 1.00 97.00 349 PHE A CA 1
ATOM 2870 C C . PHE A 1 349 ? 24.550 3.302 -25.635 1.00 97.00 349 PHE A C 1
ATOM 2872 O O . PHE A 1 349 ? 25.383 2.986 -26.481 1.00 97.00 349 PHE A O 1
ATOM 2879 N N . GLU A 1 350 ? 24.025 4.526 -25.548 1.00 95.94 350 GLU A N 1
ATOM 2880 C CA . GLU A 1 350 ? 24.442 5.660 -26.377 1.00 95.94 350 GLU A CA 1
ATOM 2881 C C . GLU A 1 350 ? 25.955 5.891 -26.274 1.00 95.94 350 GLU A C 1
ATOM 2883 O O . GLU A 1 350 ? 26.640 5.891 -27.296 1.00 95.94 350 GLU A O 1
ATOM 2888 N N . GLY A 1 351 ? 26.483 6.019 -25.052 1.00 94.31 351 GLY A N 1
ATOM 2889 C CA . GLY A 1 351 ? 27.920 6.208 -24.837 1.00 94.31 351 GLY A CA 1
ATOM 2890 C C . GLY A 1 351 ? 28.741 4.990 -25.263 1.00 94.31 351 GLY A C 1
ATOM 2891 O O . GLY A 1 351 ? 29.717 5.114 -25.994 1.00 94.31 351 GLY A O 1
ATOM 2892 N N . TYR A 1 352 ? 28.314 3.796 -24.859 1.00 95.56 352 TYR A N 1
ATOM 2893 C CA . TYR A 1 352 ? 29.034 2.556 -25.119 1.00 95.56 352 TYR A CA 1
ATOM 2894 C C . TYR A 1 352 ? 29.127 2.232 -26.614 1.00 95.56 352 TYR A C 1
ATOM 2896 O O . TYR A 1 352 ? 30.226 2.138 -27.156 1.00 95.56 352 TYR A O 1
ATOM 2904 N N . TYR A 1 353 ? 27.996 2.085 -27.310 1.00 95.31 353 TYR A N 1
ATOM 2905 C CA . TYR A 1 353 ? 28.011 1.740 -28.735 1.00 95.31 353 TYR A CA 1
ATOM 2906 C C . TYR A 1 353 ? 28.525 2.893 -29.602 1.00 95.31 353 TYR A C 1
ATOM 2908 O O . TYR A 1 353 ? 29.048 2.633 -30.684 1.00 95.31 353 TYR A O 1
ATOM 2916 N N . GLY A 1 354 ? 28.428 4.141 -29.127 1.00 92.94 354 GLY A N 1
ATOM 2917 C CA . GLY A 1 354 ? 29.039 5.301 -29.775 1.00 92.94 354 GLY A CA 1
ATOM 2918 C C . GLY A 1 354 ? 30.572 5.261 -29.793 1.00 92.94 354 GLY A C 1
ATOM 2919 O O . GLY A 1 354 ? 31.177 5.855 -30.683 1.00 92.94 354 GLY A O 1
ATOM 2920 N N . GLU A 1 355 ? 31.207 4.535 -28.868 1.00 92.88 355 GLU A N 1
ATOM 2921 C CA . GLU A 1 355 ? 32.670 4.409 -28.768 1.00 92.88 355 GLU A CA 1
ATOM 2922 C C . GLU A 1 355 ? 33.231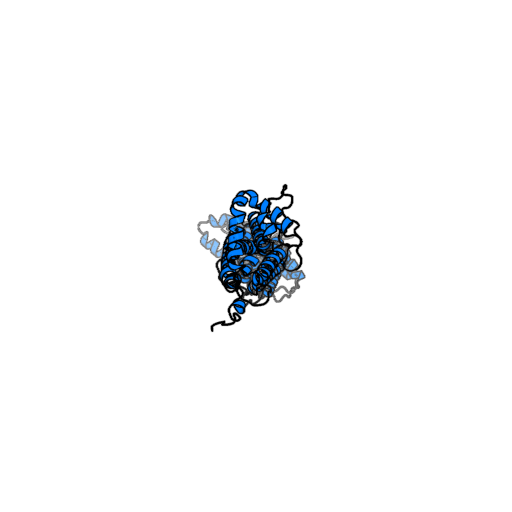 3.115 -29.384 1.00 92.88 355 GLU A C 1
ATOM 2924 O O . GLU A 1 355 ? 34.431 3.019 -29.662 1.00 92.88 355 GLU A O 1
ATOM 2929 N N . VAL A 1 356 ? 32.384 2.112 -29.624 1.00 91.75 356 VAL A N 1
ATOM 2930 C CA . VAL A 1 356 ? 32.801 0.803 -30.143 1.00 91.75 356 VAL A CA 1
ATOM 2931 C C . VAL A 1 356 ? 33.212 0.880 -31.620 1.00 91.75 356 VAL A C 1
ATOM 2933 O O . VAL A 1 356 ? 32.528 1.452 -32.464 1.00 91.75 356 VAL A O 1
ATOM 2936 N N . GLN A 1 357 ? 34.336 0.235 -31.950 1.00 93.12 357 GLN A N 1
ATOM 2937 C CA . GLN A 1 357 ? 34.909 0.179 -33.302 1.00 93.12 357 GLN A CA 1
ATOM 2938 C C . GLN A 1 357 ? 35.101 -1.285 -33.727 1.00 93.12 357 GLN A C 1
ATOM 2940 O O . GLN A 1 357 ? 36.197 -1.836 -33.551 1.00 93.12 357 GLN A O 1
ATOM 2945 N N . PRO A 1 358 ? 34.052 -1.954 -34.243 1.00 92.12 358 PRO A N 1
ATOM 2946 C CA . PRO A 1 358 ? 34.091 -3.387 -34.486 1.00 92.12 358 PRO A CA 1
ATOM 2947 C C . PRO A 1 358 ? 34.869 -3.749 -35.761 1.00 92.12 358 PRO A C 1
ATOM 2949 O O . PRO A 1 358 ? 34.947 -2.970 -36.716 1.00 92.12 358 PRO A O 1
ATOM 2952 N N . THR A 1 359 ? 35.391 -4.976 -35.819 1.00 91.38 359 THR A N 1
ATOM 2953 C CA . THR A 1 359 ? 35.793 -5.596 -37.098 1.00 91.38 359 THR A CA 1
ATOM 2954 C C . THR A 1 359 ? 34.555 -5.945 -37.928 1.00 91.38 359 THR A C 1
ATOM 2956 O O . THR A 1 359 ? 33.456 -6.064 -37.386 1.00 91.38 359 THR A O 1
ATOM 2959 N N . MET A 1 360 ? 34.706 -6.175 -39.237 1.00 88.25 360 MET A N 1
ATOM 2960 C CA . MET A 1 360 ? 33.573 -6.533 -40.109 1.00 88.25 360 MET A CA 1
ATOM 2961 C C . MET A 1 360 ? 32.764 -7.739 -39.587 1.00 88.25 360 MET A C 1
ATOM 2963 O O . MET A 1 360 ? 31.535 -7.722 -39.619 1.00 88.25 360 MET A O 1
ATOM 2967 N N . ILE A 1 361 ? 33.437 -8.763 -39.047 1.00 85.56 361 ILE A N 1
ATOM 2968 C CA . ILE A 1 361 ? 32.780 -9.959 -38.490 1.00 85.56 361 ILE A CA 1
ATOM 2969 C C . ILE A 1 361 ? 31.962 -9.594 -37.242 1.00 85.56 361 ILE A C 1
ATOM 2971 O O . ILE A 1 361 ? 30.788 -9.958 -37.137 1.00 85.56 361 ILE A O 1
ATOM 2975 N N . ARG A 1 362 ? 32.553 -8.845 -36.304 1.00 89.56 362 ARG A N 1
ATOM 2976 C CA . ARG A 1 362 ? 31.907 -8.484 -35.030 1.00 89.56 362 ARG A CA 1
ATOM 2977 C C . ARG A 1 362 ? 30.888 -7.357 -35.172 1.00 89.56 362 ARG A C 1
ATOM 2979 O O . ARG A 1 362 ? 29.985 -7.269 -34.345 1.00 89.56 362 ARG A O 1
ATOM 2986 N N . ALA A 1 363 ? 30.940 -6.578 -36.251 1.00 91.31 363 ALA A N 1
ATOM 2987 C CA . ALA A 1 363 ? 29.912 -5.596 -36.581 1.00 91.31 363 ALA A CA 1
ATOM 2988 C C . ALA A 1 363 ? 28.534 -6.257 -36.739 1.00 91.31 363 ALA A C 1
ATOM 2990 O O . ALA A 1 363 ? 27.528 -5.663 -36.366 1.00 91.31 363 ALA A O 1
ATOM 2991 N N . THR A 1 364 ? 28.484 -7.503 -37.220 1.00 90.81 364 THR A N 1
ATOM 2992 C CA . THR A 1 364 ? 27.252 -8.305 -37.286 1.00 90.81 364 THR A CA 1
ATOM 2993 C C . THR A 1 364 ? 26.675 -8.565 -35.893 1.00 90.81 364 THR A C 1
ATOM 2995 O O . THR A 1 364 ? 25.492 -8.328 -35.667 1.00 90.81 364 THR A O 1
ATOM 2998 N N . ALA A 1 365 ? 27.509 -8.984 -34.933 1.00 90.06 365 ALA A N 1
ATOM 2999 C CA . ALA A 1 365 ? 27.086 -9.205 -33.547 1.00 90.06 365 ALA A CA 1
ATOM 3000 C C . ALA A 1 365 ? 26.629 -7.900 -32.877 1.00 90.06 365 ALA A C 1
ATOM 3002 O O . ALA A 1 365 ? 25.607 -7.878 -32.198 1.00 90.06 365 ALA A O 1
ATOM 3003 N N . MET A 1 366 ? 27.337 -6.798 -33.132 1.00 92.56 366 MET A N 1
ATOM 3004 C CA . MET A 1 366 ? 26.975 -5.486 -32.599 1.00 92.56 366 MET A CA 1
ATOM 3005 C C . MET A 1 366 ? 25.609 -5.015 -33.117 1.00 92.56 366 MET A C 1
ATOM 3007 O O . MET A 1 366 ? 24.777 -4.557 -32.338 1.00 92.56 366 MET A O 1
ATOM 3011 N N . ARG A 1 367 ? 25.337 -5.183 -34.422 1.00 94.44 367 ARG A N 1
ATOM 3012 C CA . ARG A 1 367 ? 24.011 -4.907 -35.002 1.00 94.44 367 ARG A CA 1
ATOM 3013 C C . ARG A 1 367 ? 22.935 -5.796 -34.391 1.00 94.44 367 ARG A C 1
ATOM 3015 O O . ARG A 1 367 ? 21.860 -5.301 -34.071 1.00 94.44 367 ARG A O 1
ATOM 3022 N N . MET A 1 368 ? 23.219 -7.087 -34.203 1.00 93.19 368 MET A N 1
ATOM 3023 C CA . MET A 1 368 ? 22.288 -7.999 -33.538 1.00 93.19 368 MET A CA 1
ATOM 3024 C C . MET A 1 368 ? 21.935 -7.513 -32.134 1.00 93.19 368 MET A C 1
ATOM 3026 O O . MET A 1 368 ? 20.751 -7.472 -31.813 1.00 93.19 368 MET A O 1
ATOM 3030 N N . ASP A 1 369 ? 22.913 -7.124 -31.318 1.00 94.25 369 ASP A N 1
ATOM 3031 C CA . ASP A 1 369 ? 22.650 -6.586 -29.981 1.00 94.25 369 ASP A CA 1
ATOM 3032 C C . ASP A 1 369 ? 21.763 -5.344 -30.042 1.00 94.25 369 ASP A C 1
ATOM 3034 O O . ASP A 1 369 ? 20.719 -5.316 -29.395 1.00 94.25 369 ASP A O 1
ATOM 3038 N N . ILE A 1 370 ? 22.124 -4.359 -30.871 1.00 96.56 370 ILE A N 1
ATOM 3039 C CA . ILE A 1 370 ? 21.345 -3.126 -31.033 1.00 96.56 370 ILE A CA 1
ATOM 3040 C C . ILE A 1 370 ? 19.904 -3.443 -31.438 1.00 96.56 370 ILE A C 1
ATOM 3042 O O . ILE A 1 370 ? 18.971 -2.965 -30.798 1.00 96.56 370 ILE A O 1
ATOM 3046 N N . PHE A 1 371 ? 19.692 -4.287 -32.448 1.00 96.50 371 PHE A N 1
ATOM 3047 C CA . PHE A 1 371 ? 18.339 -4.655 -32.860 1.00 96.50 371 PHE A CA 1
ATOM 3048 C C . PHE A 1 371 ? 17.557 -5.342 -31.746 1.00 96.50 371 PHE A C 1
ATOM 3050 O O . PHE A 1 371 ? 16.397 -5.010 -31.520 1.00 96.50 371 PHE A O 1
ATOM 3057 N N . ASN A 1 372 ? 18.186 -6.264 -31.019 1.00 95.88 372 ASN A N 1
ATOM 3058 C CA . ASN A 1 372 ? 17.518 -6.954 -29.924 1.00 95.88 372 ASN A CA 1
ATOM 3059 C C . ASN A 1 372 ? 17.229 -6.018 -28.734 1.00 95.88 372 ASN A C 1
ATOM 3061 O O . ASN A 1 372 ? 16.217 -6.213 -28.057 1.00 95.88 372 ASN A O 1
ATOM 3065 N N . ILE A 1 373 ? 18.060 -4.999 -28.479 1.00 96.88 373 ILE A N 1
ATOM 3066 C CA . ILE A 1 373 ? 17.769 -3.929 -27.509 1.00 96.88 373 ILE A CA 1
ATOM 3067 C C . ILE A 1 373 ? 16.500 -3.196 -27.938 1.00 96.88 373 ILE A C 1
ATOM 3069 O O . ILE A 1 373 ? 15.544 -3.133 -27.169 1.00 96.88 373 ILE A O 1
ATOM 3073 N N . ILE A 1 374 ? 16.453 -2.711 -29.178 1.00 96.50 374 ILE A N 1
ATOM 3074 C CA . ILE A 1 374 ? 15.321 -1.929 -29.691 1.00 96.50 374 ILE A CA 1
ATOM 3075 C C . ILE A 1 374 ? 14.022 -2.744 -29.693 1.00 96.50 374 ILE A C 1
ATOM 3077 O O . ILE A 1 374 ? 12.975 -2.257 -29.265 1.00 96.50 374 ILE A O 1
ATOM 3081 N N . GLU A 1 375 ? 14.077 -4.010 -30.096 1.00 94.94 375 GLU A N 1
ATOM 3082 C CA . GLU A 1 375 ? 12.917 -4.901 -30.035 1.00 94.94 375 GLU A CA 1
ATOM 3083 C C . GLU A 1 375 ? 12.442 -5.150 -28.609 1.00 94.94 375 GLU A C 1
ATOM 3085 O O . GLU A 1 375 ? 11.242 -5.134 -28.347 1.00 94.94 375 GLU A O 1
ATOM 3090 N N . THR A 1 376 ? 13.374 -5.328 -27.671 1.00 96.38 376 THR A N 1
ATOM 3091 C CA . THR A 1 376 ? 13.040 -5.487 -26.249 1.00 96.38 376 THR A CA 1
ATOM 3092 C C . THR A 1 376 ? 12.342 -4.238 -25.701 1.00 96.38 376 THR A C 1
ATOM 3094 O O . THR A 1 376 ? 11.491 -4.354 -24.824 1.00 96.38 376 THR A O 1
ATOM 3097 N N . LEU A 1 377 ? 12.655 -3.057 -26.240 1.00 96.50 377 LEU A N 1
ATOM 3098 C CA . LEU A 1 377 ? 12.055 -1.783 -25.843 1.00 96.50 377 LEU A CA 1
ATOM 3099 C C . LEU A 1 377 ? 10.750 -1.440 -26.577 1.00 96.50 377 LEU A C 1
ATOM 3101 O O . LEU A 1 377 ? 10.018 -0.557 -26.136 1.00 96.50 377 LEU A O 1
ATOM 3105 N N . THR A 1 378 ? 10.419 -2.139 -27.664 1.00 94.00 378 THR A N 1
ATOM 3106 C CA . THR A 1 378 ? 9.231 -1.848 -28.489 1.00 94.00 378 THR A CA 1
ATOM 3107 C C . THR A 1 378 ? 7.908 -1.901 -27.707 1.00 94.00 378 THR A C 1
ATOM 3109 O O . THR A 1 378 ? 7.102 -0.984 -27.883 1.00 94.00 378 THR A O 1
ATOM 3112 N N . PRO A 1 379 ? 7.670 -2.872 -26.798 1.00 93.19 379 PRO A N 1
ATOM 3113 C CA . PRO A 1 379 ? 6.465 -2.878 -25.964 1.00 93.19 379 PRO A CA 1
ATOM 3114 C C . PRO A 1 379 ? 6.285 -1.616 -25.107 1.00 93.19 379 PRO A C 1
ATOM 3116 O O . PRO A 1 379 ? 5.156 -1.274 -24.774 1.00 93.19 379 PRO A O 1
ATOM 3119 N N . TYR A 1 380 ? 7.375 -0.908 -24.794 1.00 92.50 380 TYR A N 1
ATOM 3120 C CA . TYR A 1 380 ? 7.396 0.264 -23.913 1.00 92.50 380 TYR A CA 1
ATOM 3121 C C . TYR A 1 380 ? 7.485 1.591 -24.676 1.00 92.50 380 TYR A C 1
ATOM 3123 O O . TYR A 1 380 ? 7.704 2.631 -24.067 1.00 92.50 380 TYR A O 1
ATOM 3131 N N . GLN A 1 381 ? 7.332 1.599 -26.006 1.00 92.06 381 GLN A N 1
ATOM 3132 C CA . GLN A 1 381 ? 7.585 2.794 -26.828 1.00 92.06 381 GLN A CA 1
ATOM 3133 C C . GLN A 1 381 ? 6.802 4.047 -26.398 1.00 92.06 381 GLN A C 1
ATOM 3135 O O . GLN A 1 381 ? 7.286 5.156 -26.593 1.00 92.06 381 GLN A O 1
ATOM 3140 N N . ASN A 1 382 ? 5.606 3.871 -25.826 1.00 90.94 382 ASN A N 1
ATOM 3141 C CA . ASN A 1 382 ? 4.753 4.977 -25.388 1.00 90.94 382 ASN A CA 1
ATOM 3142 C C . ASN A 1 382 ? 5.210 5.578 -24.051 1.00 90.94 382 ASN A C 1
ATOM 3144 O O . ASN A 1 382 ? 4.839 6.705 -23.739 1.00 90.94 382 ASN A O 1
ATOM 3148 N N . ASP A 1 383 ? 6.008 4.832 -23.287 1.00 90.38 383 ASP A N 1
ATOM 3149 C CA . ASP A 1 383 ? 6.515 5.223 -21.973 1.00 90.38 383 ASP A CA 1
ATOM 3150 C C . ASP A 1 383 ? 7.931 5.827 -22.050 1.00 90.38 383 ASP A C 1
ATOM 3152 O O . ASP A 1 383 ? 8.397 6.457 -21.102 1.00 90.38 383 ASP A O 1
ATOM 3156 N N . ILE A 1 384 ? 8.629 5.643 -23.178 1.00 92.06 384 ILE A N 1
ATOM 3157 C CA . ILE A 1 384 ? 9.981 6.168 -23.410 1.00 92.06 384 ILE A CA 1
ATOM 3158 C C . ILE A 1 384 ? 9.912 7.668 -23.714 1.00 92.06 384 ILE A C 1
ATOM 3160 O O . ILE A 1 384 ? 9.099 8.125 -24.521 1.00 92.06 384 ILE A O 1
ATOM 3164 N N . SER A 1 385 ? 10.806 8.451 -23.107 1.00 93.12 385 SER A N 1
ATOM 3165 C CA . SER A 1 385 ? 10.855 9.895 -23.340 1.00 93.12 385 SER A CA 1
ATOM 3166 C C . SER A 1 385 ? 11.298 10.233 -24.770 1.00 93.12 385 SER A C 1
ATOM 3168 O O . SER A 1 385 ? 11.942 9.440 -25.454 1.00 93.12 385 SER A O 1
ATOM 3170 N N . ALA A 1 386 ? 11.048 11.465 -25.225 1.00 93.06 386 ALA A N 1
ATOM 3171 C CA . ALA A 1 386 ? 11.544 11.923 -26.528 1.00 93.06 386 ALA A CA 1
ATOM 3172 C C . ALA A 1 386 ? 13.079 11.798 -26.657 1.00 93.06 386 ALA A C 1
ATOM 3174 O O . ALA A 1 386 ? 13.593 11.451 -27.720 1.00 93.06 386 ALA A O 1
ATOM 3175 N N . ASN A 1 387 ? 13.811 12.027 -25.560 1.00 93.81 387 ASN A N 1
ATOM 3176 C CA . ASN A 1 387 ? 15.259 11.826 -25.520 1.00 93.81 387 ASN A CA 1
ATOM 3177 C C . ASN A 1 387 ? 15.624 10.338 -25.585 1.00 93.81 387 ASN A C 1
ATOM 3179 O O . ASN A 1 387 ? 16.545 9.975 -26.311 1.00 93.81 387 ASN A O 1
ATOM 3183 N N . GLY A 1 388 ? 14.886 9.473 -24.887 1.00 95.44 388 GLY A N 1
ATOM 3184 C CA . GLY A 1 388 ? 15.040 8.023 -24.988 1.00 95.44 388 GLY A CA 1
ATOM 3185 C C . GLY A 1 388 ? 14.806 7.509 -26.413 1.00 95.44 388 GLY A C 1
ATOM 3186 O O . GLY A 1 388 ? 15.629 6.764 -26.941 1.00 95.44 388 GLY A O 1
ATOM 3187 N N . LEU A 1 389 ? 13.761 7.983 -27.102 1.00 95.25 389 LEU A N 1
ATOM 3188 C CA . LEU A 1 389 ? 13.505 7.654 -28.512 1.00 95.25 389 LEU A CA 1
ATOM 3189 C C . LEU A 1 389 ? 14.641 8.129 -29.422 1.00 95.25 389 LEU A C 1
ATOM 3191 O O . LEU A 1 389 ? 15.092 7.379 -30.289 1.00 95.25 389 LEU A O 1
ATOM 3195 N N . ARG A 1 390 ? 15.166 9.336 -29.188 1.00 95.56 390 ARG A N 1
ATOM 3196 C CA . ARG A 1 390 ? 16.342 9.837 -29.908 1.00 95.56 390 ARG A CA 1
ATOM 3197 C C . ARG A 1 390 ? 17.560 8.926 -29.710 1.00 95.56 390 ARG A C 1
ATOM 3199 O O . ARG A 1 390 ? 18.248 8.642 -30.688 1.00 95.56 390 ARG A O 1
ATOM 3206 N N . ARG A 1 391 ? 17.800 8.407 -28.499 1.00 97.44 391 ARG A N 1
ATOM 3207 C CA . ARG A 1 391 ? 18.873 7.425 -28.232 1.00 97.44 391 ARG A CA 1
ATOM 3208 C C . ARG A 1 391 ? 18.644 6.109 -28.964 1.00 97.44 391 ARG A C 1
ATOM 3210 O O . ARG A 1 391 ? 19.573 5.588 -29.572 1.00 97.44 391 ARG A O 1
ATOM 3217 N N . CYS A 1 392 ? 17.412 5.606 -28.984 1.00 97.56 392 CYS A N 1
ATOM 3218 C CA . CYS A 1 392 ? 17.044 4.427 -29.769 1.00 97.56 392 CYS A CA 1
ATOM 3219 C C . CYS A 1 392 ? 17.384 4.608 -31.258 1.00 97.56 392 CYS A C 1
ATOM 3221 O O . CYS A 1 392 ? 18.015 3.741 -31.865 1.00 97.56 392 CYS A O 1
ATOM 3223 N N . TRP A 1 393 ? 17.032 5.756 -31.841 1.00 97.19 393 TRP A N 1
ATOM 3224 C CA . TRP A 1 393 ? 17.370 6.063 -33.232 1.00 97.19 393 TRP A CA 1
ATOM 3225 C C . TRP A 1 393 ? 18.876 6.216 -33.443 1.00 97.19 393 TRP A C 1
ATOM 3227 O O . TRP A 1 393 ? 19.386 5.775 -34.468 1.00 97.19 393 TRP A O 1
ATOM 3237 N N . TYR A 1 394 ? 19.610 6.773 -32.480 1.00 97.31 394 TYR A N 1
ATOM 3238 C CA . TYR A 1 394 ? 21.069 6.848 -32.556 1.00 97.31 394 TYR A CA 1
ATOM 3239 C C . TYR A 1 394 ? 21.711 5.453 -32.599 1.00 97.31 394 TYR A C 1
ATOM 3241 O O . TYR A 1 394 ? 22.549 5.188 -33.462 1.00 97.31 394 TYR A O 1
ATOM 3249 N N . LEU A 1 395 ? 21.253 4.522 -31.756 1.00 98.06 395 LEU A N 1
ATOM 3250 C CA . LEU A 1 395 ? 21.702 3.127 -31.796 1.00 98.06 395 LEU A CA 1
ATOM 3251 C C . LEU A 1 395 ? 21.408 2.485 -33.159 1.00 98.06 395 LEU A C 1
ATOM 3253 O O . LEU A 1 395 ? 22.298 1.894 -33.773 1.00 98.06 395 LEU A O 1
ATOM 3257 N N . LEU A 1 396 ? 20.189 2.648 -33.685 1.00 97.56 396 LEU A N 1
ATOM 3258 C CA . LEU A 1 396 ? 19.841 2.170 -35.028 1.00 97.56 396 LEU A CA 1
ATOM 3259 C C . LEU A 1 396 ? 20.724 2.800 -36.115 1.00 97.56 396 LEU A C 1
ATOM 3261 O O . LEU A 1 396 ? 21.057 2.131 -37.094 1.00 97.56 396 LEU A O 1
ATOM 3265 N N . TYR A 1 397 ? 21.142 4.057 -35.946 1.00 96.88 397 TYR A N 1
ATOM 3266 C CA . TYR A 1 397 ? 22.018 4.749 -36.889 1.00 96.88 397 TYR A CA 1
ATOM 3267 C C . TYR A 1 397 ? 23.430 4.170 -36.888 1.00 96.88 397 TYR A C 1
ATOM 3269 O O . TYR A 1 397 ? 23.984 3.911 -37.959 1.00 96.88 397 TYR A O 1
ATOM 3277 N N . ILE A 1 398 ? 23.966 3.855 -35.707 1.00 96.88 398 ILE A N 1
ATOM 3278 C CA . ILE A 1 398 ? 25.212 3.096 -35.563 1.00 96.88 398 ILE A CA 1
ATOM 3279 C C . ILE A 1 398 ? 25.076 1.736 -36.260 1.00 96.88 398 ILE A C 1
ATOM 3281 O O . ILE A 1 398 ? 25.943 1.357 -37.049 1.00 96.88 398 ILE A O 1
ATOM 3285 N N . ALA A 1 399 ? 23.971 1.015 -36.041 1.00 96.69 399 ALA A N 1
ATOM 3286 C CA . ALA A 1 399 ? 23.740 -0.272 -36.694 1.00 96.69 399 ALA A CA 1
ATOM 3287 C C . ALA A 1 399 ? 23.681 -0.148 -38.228 1.00 96.69 399 ALA A C 1
ATOM 3289 O O . ALA A 1 399 ? 24.283 -0.963 -38.933 1.00 96.69 399 ALA A O 1
ATOM 3290 N N . ALA A 1 400 ? 23.027 0.891 -38.756 1.00 96.88 400 ALA A N 1
ATOM 3291 C CA . ALA A 1 400 ? 22.933 1.144 -40.193 1.00 96.88 400 ALA A CA 1
ATOM 3292 C C . ALA A 1 400 ? 24.318 1.427 -40.785 1.00 96.88 400 ALA A C 1
ATOM 3294 O O . ALA A 1 400 ? 24.729 0.787 -41.756 1.00 96.88 400 ALA A O 1
ATOM 3295 N N . VAL A 1 401 ? 25.085 2.305 -40.135 1.00 96.06 401 VAL A N 1
ATOM 3296 C CA . VAL A 1 401 ? 26.470 2.607 -40.508 1.00 96.06 401 VAL A CA 1
ATOM 3297 C C . VAL A 1 401 ? 27.356 1.375 -40.414 1.00 96.06 401 VAL A C 1
ATOM 3299 O O . VAL A 1 401 ? 28.234 1.212 -41.247 1.00 96.06 401 VAL A O 1
ATOM 3302 N N . CYS A 1 402 ? 27.155 0.462 -39.469 1.00 93.38 402 CYS A N 1
ATOM 3303 C CA . CYS A 1 402 ? 27.959 -0.756 -39.382 1.00 93.38 402 CYS A CA 1
ATOM 3304 C C . CYS A 1 402 ? 27.671 -1.785 -40.477 1.00 93.38 402 CYS A C 1
ATOM 3306 O O . CYS A 1 402 ? 28.529 -2.631 -40.724 1.00 93.38 402 CYS A O 1
ATOM 3308 N N . GLY A 1 403 ? 26.494 -1.761 -41.102 1.00 92.94 403 GLY A N 1
ATOM 3309 C CA . GLY A 1 403 ? 26.089 -2.783 -42.074 1.00 92.94 403 GLY A CA 1
ATOM 3310 C C . GLY A 1 403 ? 26.034 -2.325 -43.532 1.00 92.94 403 GLY A C 1
ATOM 3311 O O . GLY A 1 403 ? 26.204 -3.151 -44.422 1.00 92.94 403 GLY A O 1
ATOM 3312 N N . ALA A 1 404 ? 25.864 -1.027 -43.788 1.00 95.00 404 ALA A N 1
ATOM 3313 C CA . ALA A 1 404 ? 25.718 -0.482 -45.139 1.00 95.00 404 ALA A CA 1
ATOM 3314 C C . ALA A 1 404 ? 26.949 -0.705 -46.045 1.00 95.00 404 ALA A C 1
ATOM 3316 O O . ALA A 1 404 ? 28.072 -0.899 -45.577 1.00 95.00 404 ALA A O 1
ATOM 3317 N N . SER A 1 405 ? 26.802 -0.636 -47.365 1.00 93.62 405 SER A N 1
ATOM 3318 C CA . SER A 1 405 ? 27.987 -0.641 -48.231 1.00 93.62 405 SER A CA 1
ATOM 3319 C C . SER A 1 405 ? 28.746 0.694 -48.136 1.00 93.62 405 SER A C 1
ATOM 3321 O O . SER A 1 405 ? 28.174 1.723 -47.777 1.00 93.62 405 SER A O 1
ATOM 3323 N N . ASP A 1 406 ? 30.039 0.709 -48.482 1.00 92.62 406 ASP A N 1
ATOM 3324 C CA . ASP A 1 406 ? 30.794 1.971 -48.593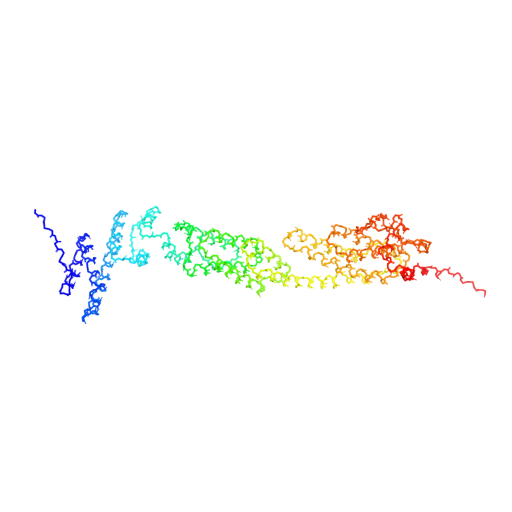 1.00 92.62 406 ASP A CA 1
ATOM 3325 C C . ASP A 1 406 ? 30.148 2.919 -49.627 1.00 92.62 406 ASP A C 1
ATOM 3327 O O . ASP A 1 406 ? 30.202 4.139 -49.477 1.00 92.62 406 ASP A O 1
ATOM 3331 N N . PHE A 1 407 ? 29.486 2.358 -50.647 1.00 93.25 407 PHE A N 1
ATOM 3332 C CA . PHE A 1 407 ? 28.717 3.119 -51.628 1.00 93.25 407 PHE A CA 1
ATOM 3333 C C . PHE A 1 407 ? 27.511 3.819 -50.990 1.00 93.25 407 PHE A C 1
ATOM 3335 O O . PHE A 1 407 ? 27.313 5.009 -51.224 1.00 93.25 407 PHE A O 1
ATOM 3342 N N . ASP A 1 408 ? 26.733 3.125 -50.160 1.00 94.38 408 ASP A N 1
ATOM 3343 C CA . ASP A 1 408 ? 25.551 3.711 -49.516 1.00 94.38 408 ASP A CA 1
ATOM 3344 C C . ASP A 1 408 ? 25.939 4.818 -48.527 1.00 94.38 408 ASP A C 1
ATOM 3346 O O . ASP A 1 408 ? 25.300 5.867 -48.485 1.00 94.38 408 ASP A O 1
ATOM 3350 N N . ILE A 1 409 ? 27.038 4.634 -47.787 1.00 94.00 409 ILE A N 1
ATOM 3351 C CA . ILE A 1 409 ? 27.566 5.643 -46.852 1.00 94.00 409 ILE A CA 1
ATOM 3352 C C . ILE A 1 409 ? 28.068 6.886 -47.592 1.00 94.00 409 ILE A C 1
ATOM 3354 O O . ILE A 1 409 ? 27.839 8.007 -47.142 1.00 94.00 409 ILE A O 1
ATOM 3358 N N . ALA A 1 410 ? 28.739 6.720 -48.732 1.00 92.12 410 ALA A N 1
ATOM 3359 C CA . ALA A 1 410 ? 29.230 7.855 -49.512 1.00 92.12 410 ALA A CA 1
ATOM 3360 C C . ALA A 1 410 ? 28.094 8.670 -50.158 1.00 92.12 410 ALA A C 1
ATOM 3362 O O . ALA A 1 410 ? 28.266 9.860 -50.419 1.00 92.12 410 ALA A O 1
ATOM 3363 N N . ASN A 1 411 ? 26.941 8.042 -50.417 1.00 92.19 411 ASN A N 1
ATOM 3364 C CA . ASN A 1 411 ? 25.836 8.637 -51.173 1.00 92.19 411 ASN A CA 1
ATOM 3365 C C . ASN A 1 411 ? 24.586 8.950 -50.333 1.00 92.19 411 ASN A C 1
ATOM 3367 O O . ASN A 1 411 ? 23.571 9.359 -50.905 1.00 92.19 411 ASN A O 1
ATOM 3371 N N . VAL A 1 412 ? 24.632 8.775 -49.008 1.00 93.62 412 VAL A N 1
ATOM 3372 C CA . VAL A 1 412 ? 23.483 9.044 -48.131 1.00 93.62 412 VAL A CA 1
ATOM 3373 C C . VAL A 1 412 ? 23.049 10.510 -48.199 1.00 93.62 412 VAL A C 1
ATOM 3375 O O . VAL A 1 412 ? 23.869 11.428 -48.282 1.00 93.62 412 VAL A O 1
ATOM 3378 N N . LYS A 1 413 ? 21.734 10.733 -48.132 1.00 92.31 413 LYS A N 1
ATOM 3379 C CA . LYS A 1 413 ? 21.116 12.049 -47.942 1.00 92.31 413 LYS A CA 1
ATOM 3380 C C . LYS A 1 413 ? 19.964 11.925 -46.942 1.00 92.31 413 LYS A C 1
ATOM 3382 O O . LYS A 1 413 ? 19.300 10.894 -46.950 1.00 92.31 413 LYS A O 1
ATOM 3387 N N . PRO A 1 414 ? 19.682 12.942 -46.111 1.00 92.88 414 PRO A N 1
ATOM 3388 C CA . PRO A 1 414 ? 18.501 12.919 -45.256 1.00 92.88 414 PRO A CA 1
ATOM 3389 C C . PRO A 1 414 ? 17.221 12.755 -46.083 1.00 92.88 414 PRO A C 1
ATOM 3391 O O . PRO A 1 414 ? 17.083 13.354 -47.154 1.00 92.88 414 PRO A O 1
ATOM 3394 N N . ALA A 1 415 ? 16.281 11.953 -45.585 1.00 91.69 415 ALA A N 1
ATOM 3395 C CA . ALA A 1 415 ? 14.975 11.791 -46.209 1.00 91.69 415 ALA A CA 1
ATOM 3396 C C . ALA A 1 415 ? 14.236 13.138 -46.330 1.00 91.69 415 ALA A C 1
ATOM 3398 O O . ALA A 1 415 ? 14.331 14.012 -45.466 1.00 91.69 415 ALA A O 1
ATOM 3399 N N . ALA A 1 416 ? 13.449 13.295 -47.397 1.00 86.62 416 ALA A N 1
ATOM 3400 C CA . ALA A 1 416 ? 12.745 14.547 -47.686 1.00 86.62 416 ALA A CA 1
ATOM 3401 C C . ALA A 1 416 ? 11.663 14.903 -46.650 1.00 86.62 416 ALA A C 1
ATOM 3403 O O . ALA A 1 416 ? 11.312 16.074 -46.505 1.00 86.62 416 ALA A O 1
ATOM 3404 N N . LYS A 1 417 ? 11.123 13.907 -45.941 1.00 85.25 417 LYS A N 1
ATOM 3405 C CA . LYS A 1 417 ? 10.100 14.086 -44.912 1.00 85.25 417 LYS A CA 1
ATOM 3406 C C . LYS A 1 417 ? 10.419 13.270 -43.669 1.00 85.25 417 LYS A C 1
ATOM 3408 O O . LYS A 1 417 ? 11.057 12.222 -43.759 1.00 85.25 417 LYS A O 1
ATOM 3413 N N . ASP A 1 418 ? 9.952 13.772 -42.532 1.00 82.38 418 ASP A N 1
ATOM 3414 C CA . ASP A 1 418 ? 10.006 13.072 -41.256 1.00 82.38 418 ASP A CA 1
ATOM 3415 C C . ASP A 1 418 ? 8.610 12.551 -40.886 1.00 82.38 418 ASP A C 1
ATOM 3417 O O . ASP A 1 418 ? 7.799 13.265 -40.298 1.00 82.38 418 ASP A O 1
ATOM 3421 N N . ASP A 1 419 ? 8.315 11.319 -41.299 1.00 75.94 419 ASP A N 1
ATOM 3422 C CA . ASP A 1 419 ? 6.945 10.792 -41.313 1.00 75.94 419 ASP A CA 1
ATOM 3423 C C . ASP A 1 419 ? 6.650 9.801 -40.169 1.00 75.94 419 ASP A C 1
ATOM 3425 O O . ASP A 1 419 ? 5.541 9.274 -40.083 1.00 75.94 419 ASP A O 1
ATOM 3429 N N . ASN A 1 420 ? 7.619 9.487 -39.297 1.00 79.62 420 ASN A N 1
ATOM 3430 C CA . ASN A 1 420 ? 7.443 8.444 -38.280 1.00 79.62 420 ASN A CA 1
ATOM 3431 C C . ASN A 1 420 ? 8.240 8.728 -36.996 1.00 79.62 420 ASN A C 1
ATOM 3433 O O . ASN A 1 420 ? 9.410 9.093 -37.057 1.00 79.62 420 ASN A O 1
ATOM 3437 N N . ASN A 1 421 ? 7.615 8.514 -35.835 1.00 87.06 421 ASN A N 1
ATOM 3438 C CA . ASN A 1 421 ? 8.227 8.659 -34.506 1.00 87.06 421 ASN A CA 1
ATOM 3439 C C . ASN A 1 421 ? 8.198 7.365 -33.678 1.00 87.06 421 ASN A C 1
ATOM 3441 O O . ASN A 1 421 ? 8.459 7.387 -32.480 1.00 87.06 421 ASN A O 1
ATOM 3445 N N . THR A 1 422 ? 7.886 6.230 -34.302 1.00 92.12 422 THR A N 1
ATOM 3446 C CA . THR A 1 422 ? 8.018 4.922 -33.649 1.00 92.12 422 THR A CA 1
ATOM 3447 C C . THR A 1 422 ? 9.484 4.596 -33.393 1.00 92.12 422 THR A C 1
ATOM 3449 O O . THR A 1 422 ? 10.385 5.080 -34.087 1.00 92.12 422 THR A O 1
ATOM 3452 N N . ILE A 1 423 ? 9.733 3.717 -32.425 1.00 92.94 423 ILE A N 1
ATOM 3453 C CA . ILE A 1 423 ? 11.092 3.317 -32.050 1.00 92.94 423 ILE A CA 1
ATOM 3454 C C . ILE A 1 423 ? 11.888 2.727 -33.235 1.00 92.94 423 ILE A C 1
ATOM 3456 O O . ILE A 1 423 ? 13.083 2.975 -33.347 1.00 92.94 423 ILE A O 1
ATOM 3460 N N . MET A 1 424 ? 11.214 2.032 -34.164 1.00 91.88 424 MET A N 1
ATOM 3461 C CA . MET A 1 424 ? 11.809 1.443 -35.376 1.00 91.88 424 MET A CA 1
ATOM 3462 C C . MET A 1 424 ? 11.703 2.328 -36.629 1.00 91.88 424 MET A C 1
ATOM 3464 O O . MET A 1 424 ? 12.228 1.951 -37.669 1.00 91.88 424 MET A O 1
ATOM 3468 N N . LEU A 1 425 ? 11.009 3.473 -36.595 1.00 89.69 425 LEU A N 1
ATOM 3469 C CA . LEU A 1 425 ? 10.796 4.359 -37.761 1.00 89.69 425 LEU A CA 1
ATOM 3470 C C . LEU A 1 425 ? 10.173 3.675 -39.002 1.00 89.69 425 LEU A C 1
ATOM 3472 O O . LEU A 1 425 ? 10.306 4.150 -40.141 1.00 89.69 425 LEU A O 1
ATOM 3476 N N . GLY A 1 426 ? 9.476 2.552 -38.802 1.00 86.62 426 GLY A N 1
ATOM 3477 C CA . GLY A 1 426 ? 8.998 1.699 -39.895 1.00 86.62 426 GLY A CA 1
ATOM 3478 C C . GLY A 1 426 ? 10.145 1.167 -40.759 1.00 86.62 426 GLY A C 1
ATOM 3479 O O . GLY A 1 426 ? 10.031 1.150 -41.985 1.00 86.62 426 GLY A O 1
ATOM 3480 N N . LEU A 1 427 ? 11.288 0.880 -40.134 1.00 91.06 427 LEU A N 1
ATOM 3481 C CA . LEU A 1 427 ? 12.392 0.123 -40.705 1.00 91.06 427 LEU A CA 1
ATOM 3482 C C . LEU A 1 427 ? 12.195 -1.349 -40.368 1.00 91.06 427 LEU A C 1
ATOM 3484 O O . LEU A 1 427 ? 11.978 -1.701 -39.211 1.00 91.06 427 LEU A O 1
ATOM 3488 N N . ASP A 1 428 ? 12.331 -2.193 -41.380 1.00 87.94 428 ASP A N 1
ATOM 3489 C CA . ASP A 1 428 ? 12.284 -3.638 -41.228 1.00 87.94 428 ASP A CA 1
ATOM 3490 C C . ASP A 1 428 ? 13.701 -4.220 -41.233 1.00 87.94 428 ASP A C 1
ATOM 3492 O O . ASP A 1 428 ? 14.628 -3.682 -41.857 1.00 87.94 428 ASP A O 1
ATOM 3496 N N . ARG A 1 429 ? 13.867 -5.357 -40.557 1.00 89.44 429 ARG A N 1
ATOM 3497 C CA . ARG A 1 429 ? 15.131 -6.094 -40.493 1.00 89.44 429 ARG A CA 1
ATOM 3498 C C . ARG A 1 429 ? 14.941 -7.568 -40.829 1.00 89.44 429 ARG A C 1
ATOM 3500 O O . ARG A 1 429 ? 13.871 -8.133 -40.616 1.00 89.44 429 ARG A O 1
ATOM 3507 N N . TYR A 1 430 ? 16.015 -8.204 -41.276 1.00 87.31 430 TYR A N 1
ATOM 3508 C CA . TYR A 1 430 ? 16.125 -9.650 -41.411 1.00 87.31 430 TYR A CA 1
ATOM 3509 C C . TYR A 1 430 ? 17.412 -10.126 -40.740 1.00 87.31 430 TYR A C 1
ATOM 3511 O O . TYR A 1 430 ? 18.518 -9.826 -41.186 1.00 87.31 430 TYR A O 1
ATOM 3519 N N . GLY A 1 431 ? 17.274 -10.855 -39.630 1.00 85.94 431 GLY A N 1
ATOM 3520 C CA . GLY A 1 431 ? 18.426 -11.293 -38.843 1.00 85.94 431 GLY A CA 1
ATOM 3521 C C . GLY A 1 431 ? 19.264 -10.108 -38.350 1.00 85.94 431 GLY A C 1
ATOM 3522 O O . GLY A 1 431 ? 18.772 -9.251 -37.620 1.00 85.94 431 GLY A O 1
ATOM 3523 N N . SER A 1 432 ? 20.538 -10.067 -38.724 1.00 87.38 432 SER A N 1
ATOM 3524 C CA . SER A 1 432 ? 21.510 -9.043 -38.318 1.00 87.38 432 SER A CA 1
ATOM 3525 C C . SER A 1 432 ? 21.486 -7.760 -39.149 1.00 87.38 432 SER A C 1
ATOM 3527 O O . SER A 1 432 ? 22.347 -6.900 -38.946 1.00 87.38 432 SER A O 1
ATOM 3529 N N . ASP A 1 433 ? 20.561 -7.633 -40.099 1.00 92.69 433 ASP A N 1
ATOM 3530 C CA . ASP A 1 433 ? 20.643 -6.618 -41.144 1.00 92.69 433 ASP A CA 1
ATOM 3531 C C . ASP A 1 433 ? 19.314 -5.903 -41.377 1.00 92.69 433 ASP A C 1
ATOM 3533 O O . ASP A 1 433 ? 18.243 -6.497 -41.262 1.00 92.69 433 ASP A O 1
ATOM 3537 N N . PHE A 1 434 ? 19.381 -4.616 -41.726 1.00 95.81 434 PHE A N 1
ATOM 3538 C CA . PHE A 1 434 ? 18.223 -3.915 -42.278 1.00 95.81 434 PHE A CA 1
ATOM 3539 C C . PHE A 1 434 ? 17.840 -4.536 -43.625 1.00 95.81 434 PHE A C 1
ATOM 3541 O O . PHE A 1 434 ? 18.719 -4.947 -44.383 1.00 95.81 434 PHE A O 1
ATOM 3548 N N . LEU A 1 435 ? 16.541 -4.568 -43.946 1.00 93.50 435 LEU A N 1
ATOM 3549 C CA . LEU A 1 435 ? 16.096 -5.003 -45.277 1.00 93.50 435 LEU A CA 1
ATOM 3550 C C . LEU A 1 435 ? 16.637 -4.090 -46.382 1.00 93.50 435 LEU A C 1
ATOM 3552 O O . LEU A 1 435 ? 17.004 -4.565 -47.453 1.00 93.50 435 LEU A O 1
ATOM 3556 N N . ASP A 1 436 ? 16.706 -2.788 -46.101 1.00 94.12 436 ASP A N 1
ATOM 3557 C CA . ASP A 1 436 ? 17.270 -1.784 -46.994 1.00 94.12 436 ASP A CA 1
ATOM 3558 C C . ASP A 1 436 ? 18.097 -0.775 -46.184 1.00 94.12 436 ASP A C 1
ATOM 3560 O O . ASP A 1 436 ? 17.570 0.095 -45.483 1.00 94.12 436 ASP A O 1
ATOM 3564 N N . TYR A 1 437 ? 19.422 -0.911 -46.274 1.00 95.44 437 TYR A N 1
ATOM 3565 C CA . TYR A 1 437 ? 20.369 -0.033 -45.589 1.00 95.44 437 TYR A CA 1
ATOM 3566 C C . TYR A 1 437 ? 20.333 1.406 -46.096 1.00 95.44 437 TYR A C 1
ATOM 3568 O O . TYR A 1 437 ? 20.595 2.322 -45.317 1.00 95.44 437 TYR A O 1
ATOM 3576 N N . ARG A 1 438 ? 19.997 1.629 -47.369 1.00 94.12 438 ARG A N 1
ATOM 3577 C CA . ARG A 1 438 ? 19.896 2.976 -47.923 1.00 94.12 438 ARG A CA 1
ATOM 3578 C C . ARG A 1 438 ? 18.696 3.695 -47.319 1.00 94.12 438 ARG A C 1
ATOM 3580 O O . ARG A 1 438 ? 18.861 4.793 -46.800 1.00 94.12 438 ARG A O 1
ATOM 3587 N N . ILE A 1 439 ? 17.527 3.054 -47.296 1.00 93.31 439 ILE A N 1
ATOM 3588 C CA . ILE A 1 439 ? 16.325 3.616 -46.654 1.00 93.31 439 ILE A CA 1
ATOM 3589 C C . ILE A 1 439 ? 16.565 3.849 -45.156 1.00 93.31 439 ILE A C 1
ATOM 3591 O O . ILE A 1 439 ? 16.162 4.887 -44.626 1.00 93.31 439 ILE A O 1
ATOM 3595 N N . ALA A 1 440 ? 17.234 2.911 -44.474 1.00 95.00 440 ALA A N 1
ATOM 3596 C CA . ALA A 1 440 ? 17.596 3.062 -43.066 1.00 95.00 440 ALA A CA 1
ATOM 3597 C C . ALA A 1 440 ? 18.464 4.301 -42.832 1.00 95.00 440 ALA A C 1
ATOM 3599 O O . ALA A 1 440 ? 18.113 5.142 -42.004 1.00 95.00 440 ALA A O 1
ATOM 3600 N N . LEU A 1 441 ? 19.549 4.447 -43.595 1.00 96.25 441 LEU A N 1
ATOM 3601 C CA . LEU A 1 441 ? 20.432 5.605 -43.517 1.00 96.25 441 LEU A CA 1
ATOM 3602 C C . LEU A 1 441 ? 19.681 6.910 -43.819 1.00 96.25 441 LEU A C 1
ATOM 3604 O O . LEU A 1 441 ? 19.756 7.826 -43.011 1.00 96.25 441 LEU A O 1
ATOM 3608 N N . GLU A 1 442 ? 18.899 6.989 -44.899 1.00 94.56 442 GLU A N 1
ATOM 3609 C CA . GLU A 1 442 ? 18.157 8.207 -45.269 1.00 94.56 442 GLU A CA 1
ATOM 3610 C C . GLU A 1 442 ? 17.174 8.650 -44.162 1.00 94.56 442 GLU A C 1
ATOM 3612 O O . GLU A 1 442 ? 17.144 9.827 -43.778 1.00 94.56 442 GLU A O 1
ATOM 3617 N N . LYS A 1 443 ? 16.393 7.712 -43.601 1.00 94.75 443 LYS A N 1
ATOM 3618 C CA . LYS A 1 443 ? 15.437 7.990 -42.512 1.00 94.75 443 LYS A CA 1
ATOM 3619 C C . LYS A 1 443 ? 16.134 8.381 -41.208 1.00 94.75 443 LYS A C 1
ATOM 3621 O O . LYS A 1 443 ? 15.699 9.318 -40.542 1.00 94.75 443 LYS A O 1
ATOM 3626 N N . LEU A 1 444 ? 17.211 7.690 -40.838 1.00 95.38 444 LEU A N 1
ATOM 3627 C CA . LEU A 1 444 ? 17.951 7.971 -39.604 1.00 95.38 444 LEU A CA 1
ATOM 3628 C C . LEU A 1 444 ? 18.721 9.292 -39.713 1.00 95.38 444 LEU A C 1
ATOM 3630 O O . LEU A 1 444 ? 18.669 10.098 -38.789 1.00 95.38 444 LEU A O 1
ATOM 3634 N N . SER A 1 445 ? 19.324 9.593 -40.867 1.00 94.69 445 SER A N 1
ATOM 3635 C CA . SER A 1 445 ? 19.937 10.898 -41.143 1.00 94.69 445 SER A CA 1
ATOM 3636 C C . SER A 1 445 ? 18.948 12.053 -40.994 1.00 94.69 445 SER A C 1
ATOM 3638 O O . SER A 1 445 ? 19.342 13.123 -40.543 1.00 94.69 445 SER A O 1
ATOM 3640 N N . LYS A 1 446 ? 17.664 11.850 -41.319 1.00 94.81 446 LYS A N 1
ATOM 3641 C CA . LYS A 1 446 ? 16.633 12.878 -41.123 1.00 94.81 446 LYS A CA 1
ATOM 3642 C C . LYS A 1 446 ? 16.378 13.192 -39.644 1.00 94.81 446 LYS A C 1
ATOM 3644 O O . LYS A 1 446 ? 16.157 14.350 -39.309 1.00 94.81 446 LYS A O 1
ATOM 3649 N N . LYS A 1 447 ? 16.477 12.204 -38.747 1.00 94.06 447 LYS A N 1
ATOM 3650 C CA . LYS A 1 447 ? 16.344 12.417 -37.290 1.00 94.06 447 LYS A CA 1
ATOM 3651 C C . LYS A 1 447 ? 17.501 13.203 -36.670 1.00 94.06 447 LYS A C 1
ATOM 3653 O O . LYS A 1 447 ? 17.327 13.787 -35.606 1.00 94.06 447 LYS A O 1
ATOM 3658 N N . PHE A 1 448 ? 18.651 13.227 -37.340 1.00 94.00 448 PHE A N 1
ATOM 3659 C CA . PHE A 1 448 ? 19.867 13.933 -36.925 1.00 94.00 448 PHE A CA 1
ATOM 3660 C C . PHE A 1 448 ? 20.310 14.939 -37.998 1.00 94.00 448 PHE A C 1
ATOM 3662 O O . PHE A 1 448 ? 21.499 15.093 -38.271 1.00 94.00 448 PHE A O 1
ATOM 3669 N N . GLU A 1 449 ? 19.347 15.584 -38.667 1.00 92.50 449 GLU A N 1
ATOM 3670 C CA . GLU A 1 449 ? 19.608 16.475 -39.804 1.00 92.50 449 GLU A CA 1
ATOM 3671 C C . GLU A 1 449 ? 20.505 17.658 -39.414 1.00 92.50 449 GLU A C 1
ATOM 3673 O O . GLU A 1 449 ? 21.394 18.031 -40.177 1.00 92.50 449 GLU A O 1
ATOM 3678 N N . SER A 1 450 ? 20.335 18.191 -38.200 1.00 91.69 450 SER A N 1
ATOM 3679 C CA . SER A 1 450 ? 21.188 19.244 -37.633 1.00 91.69 450 SER A CA 1
ATOM 3680 C C . SER A 1 450 ? 22.650 18.828 -37.460 1.00 91.69 450 SER A C 1
ATOM 3682 O O . SER A 1 450 ? 23.535 19.678 -37.474 1.00 91.69 450 SER A O 1
ATOM 3684 N N . GLU A 1 451 ? 22.917 17.535 -37.298 1.00 92.25 451 GLU A N 1
ATOM 3685 C CA . GLU A 1 451 ? 24.246 16.966 -37.081 1.00 92.25 451 GLU A CA 1
ATOM 3686 C C . GLU A 1 451 ? 24.801 16.276 -38.337 1.00 92.25 451 GLU A C 1
ATOM 3688 O O . GLU A 1 451 ? 25.894 15.703 -38.297 1.00 92.25 451 GLU A O 1
ATOM 3693 N N . PHE A 1 452 ? 24.078 16.325 -39.461 1.00 92.94 452 PHE A N 1
ATOM 3694 C CA . PHE A 1 452 ? 24.398 15.552 -40.661 1.00 92.94 452 PHE A CA 1
ATOM 3695 C C . PHE A 1 452 ? 25.757 15.914 -41.279 1.00 92.94 452 PHE A C 1
ATOM 3697 O O . PHE A 1 452 ? 26.415 15.052 -41.859 1.00 92.94 452 PHE A O 1
ATOM 3704 N N . GLU A 1 453 ? 26.236 17.145 -41.090 1.00 91.94 453 GLU A N 1
ATOM 3705 C CA . GLU A 1 453 ? 27.580 17.565 -41.517 1.00 91.94 453 GLU A CA 1
ATOM 3706 C C . GLU A 1 453 ? 28.693 16.688 -40.910 1.00 91.94 453 GLU A C 1
ATOM 3708 O O . GLU A 1 453 ? 29.724 16.458 -41.543 1.00 91.94 453 GLU A O 1
ATOM 3713 N N . ASN A 1 454 ? 28.462 16.119 -39.722 1.00 92.44 454 ASN A N 1
ATOM 3714 C CA . ASN A 1 454 ? 29.408 15.239 -39.034 1.00 92.44 454 ASN A CA 1
ATOM 3715 C C . ASN A 1 454 ? 29.263 13.759 -39.423 1.00 92.44 454 ASN A C 1
ATOM 3717 O O . ASN A 1 454 ? 30.034 12.924 -38.940 1.00 92.44 454 ASN A O 1
ATOM 3721 N N . PHE A 1 455 ? 28.305 13.405 -40.287 1.00 94.06 455 PHE A N 1
ATOM 3722 C CA . PHE A 1 455 ? 27.990 12.012 -40.605 1.00 94.06 455 PHE A CA 1
ATOM 3723 C C . PHE A 1 455 ? 29.200 11.234 -41.136 1.00 94.06 455 PHE A C 1
ATOM 3725 O O . PHE A 1 455 ? 29.466 10.125 -40.679 1.00 94.06 455 PHE A O 1
ATOM 3732 N N . GLN A 1 456 ? 29.959 11.812 -42.071 1.00 93.19 456 GLN A N 1
ATOM 3733 C CA . GLN A 1 456 ? 31.117 11.128 -42.659 1.00 93.19 456 GLN A CA 1
ATOM 3734 C C . GLN A 1 456 ? 32.199 10.843 -41.610 1.00 93.19 456 GLN A C 1
ATOM 3736 O O . GLN A 1 456 ? 32.777 9.757 -41.589 1.00 93.19 456 GLN A O 1
ATOM 3741 N N . SER A 1 457 ? 32.422 11.781 -40.685 1.00 93.19 457 SER A N 1
ATOM 3742 C CA . SER A 1 457 ? 33.343 11.602 -39.559 1.00 93.19 457 SER A CA 1
ATOM 3743 C C . SER A 1 457 ? 32.869 10.497 -38.613 1.00 93.19 457 SER A C 1
ATOM 3745 O O . SER A 1 457 ? 33.666 9.651 -38.211 1.00 93.19 457 SER A O 1
ATOM 3747 N N . MET A 1 458 ? 31.569 10.454 -38.307 1.00 94.06 458 MET A N 1
ATOM 3748 C CA . MET A 1 458 ? 30.959 9.389 -37.505 1.00 94.06 458 MET A CA 1
ATOM 3749 C C . MET A 1 458 ? 31.113 8.020 -38.182 1.00 94.06 458 MET A C 1
ATOM 3751 O O . MET A 1 458 ? 31.545 7.060 -37.545 1.00 94.06 458 MET A O 1
ATOM 3755 N N . ALA A 1 459 ? 30.823 7.927 -39.482 1.00 94.12 459 ALA A N 1
ATOM 3756 C CA . ALA A 1 459 ? 30.949 6.688 -40.239 1.00 94.12 459 ALA A CA 1
ATOM 3757 C C . ALA A 1 459 ? 32.397 6.183 -40.291 1.00 94.12 459 ALA A C 1
ATOM 3759 O O . ALA A 1 459 ? 32.646 4.995 -40.067 1.00 94.12 459 ALA A O 1
ATOM 3760 N N . ALA A 1 460 ? 33.353 7.086 -40.516 1.00 93.50 460 ALA A N 1
ATOM 3761 C CA . ALA A 1 460 ? 34.777 6.770 -40.486 1.00 93.50 460 ALA A CA 1
ATOM 3762 C C . ALA A 1 460 ? 35.240 6.308 -39.095 1.00 93.50 460 ALA A C 1
ATOM 3764 O O . ALA A 1 460 ? 36.027 5.365 -38.997 1.00 93.50 460 ALA A O 1
ATOM 3765 N N . PHE A 1 461 ? 34.737 6.932 -38.025 1.00 94.56 461 PHE A N 1
ATOM 3766 C CA . PHE A 1 461 ? 35.047 6.542 -36.650 1.00 94.56 461 PHE A CA 1
ATOM 3767 C C . PHE A 1 461 ? 34.530 5.137 -36.333 1.00 94.56 461 PHE A C 1
ATOM 3769 O O . PHE A 1 461 ? 35.322 4.266 -35.973 1.00 94.56 461 PHE A O 1
ATOM 3776 N N . ILE A 1 462 ? 33.233 4.888 -36.536 1.00 93.31 462 ILE A N 1
ATOM 3777 C CA . ILE A 1 462 ? 32.594 3.592 -36.259 1.00 93.31 462 ILE A CA 1
ATOM 3778 C C . ILE A 1 462 ? 33.287 2.471 -37.052 1.00 93.31 462 ILE A C 1
ATOM 3780 O O . ILE A 1 462 ? 33.522 1.380 -36.535 1.00 93.31 462 ILE A O 1
ATOM 3784 N N . ARG A 1 463 ? 33.684 2.737 -38.305 1.00 93.62 463 ARG A N 1
ATOM 3785 C CA . ARG A 1 463 ? 34.353 1.761 -39.183 1.00 93.62 463 ARG A CA 1
ATOM 3786 C C . ARG A 1 463 ? 35.881 1.748 -39.096 1.00 93.62 463 ARG A C 1
ATOM 3788 O O . ARG A 1 463 ? 36.522 1.111 -39.935 1.00 93.62 463 ARG A O 1
ATOM 3795 N N . LYS A 1 464 ? 36.496 2.380 -38.096 1.00 92.44 464 LYS A N 1
ATOM 3796 C CA . LYS A 1 464 ? 37.963 2.502 -38.011 1.00 92.44 464 LYS A CA 1
ATOM 3797 C C . LYS A 1 464 ? 38.704 1.157 -38.090 1.00 92.44 464 LYS A C 1
ATOM 3799 O O . LYS A 1 464 ? 39.722 1.064 -38.772 1.00 92.44 464 LYS A O 1
ATOM 3804 N N . ASN A 1 465 ? 38.177 0.109 -37.451 1.00 89.25 465 ASN A N 1
ATOM 3805 C CA . ASN A 1 465 ? 38.778 -1.236 -37.446 1.00 89.25 465 ASN A CA 1
ATOM 3806 C C . ASN A 1 465 ? 38.167 -2.190 -38.489 1.00 89.25 465 ASN A C 1
ATOM 3808 O O . ASN A 1 465 ? 38.544 -3.359 -38.565 1.00 89.25 465 ASN A O 1
ATOM 3812 N N . TYR A 1 466 ? 37.238 -1.711 -39.318 1.00 85.88 466 TYR A N 1
ATOM 3813 C CA . TYR A 1 466 ? 36.389 -2.553 -40.164 1.00 85.88 466 TYR A CA 1
ATOM 3814 C C . TYR A 1 466 ? 37.169 -3.308 -41.248 1.00 85.88 466 TYR A C 1
ATOM 3816 O O . TYR A 1 466 ? 36.838 -4.446 -41.570 1.00 85.88 466 TYR A O 1
ATOM 3824 N N . LYS A 1 467 ? 38.224 -2.676 -41.785 1.00 78.25 467 LYS A N 1
ATOM 3825 C CA . LYS A 1 467 ? 39.092 -3.202 -42.855 1.00 78.25 467 LYS A CA 1
ATOM 3826 C C . LYS A 1 467 ? 40.423 -3.773 -42.348 1.00 78.25 467 LYS A C 1
ATOM 3828 O O . LYS A 1 467 ? 41.288 -4.076 -43.167 1.00 78.25 467 LYS A O 1
ATOM 3833 N N . GLN A 1 468 ? 40.635 -3.882 -41.031 1.00 66.38 468 GLN A N 1
ATOM 3834 C CA . GLN A 1 468 ? 41.881 -4.461 -40.522 1.00 66.38 468 GLN A CA 1
ATOM 3835 C C . GLN A 1 468 ? 42.000 -5.925 -40.982 1.00 66.38 468 GLN A C 1
ATOM 3837 O O . GLN A 1 468 ? 41.035 -6.680 -40.833 1.00 66.38 468 GLN A O 1
ATOM 3842 N N . PRO A 1 469 ? 43.144 -6.333 -41.566 1.00 50.22 469 PRO A N 1
ATOM 3843 C CA . PRO A 1 469 ? 43.314 -7.688 -42.060 1.00 50.22 469 PRO A CA 1
ATOM 3844 C C . PRO A 1 469 ? 43.208 -8.678 -40.902 1.00 50.22 469 PRO A C 1
ATOM 3846 O O . PRO A 1 469 ? 43.877 -8.546 -39.877 1.00 50.22 469 PRO A O 1
ATOM 3849 N N . THR A 1 470 ? 42.373 -9.697 -41.088 1.00 50.16 470 THR A N 1
ATOM 3850 C CA . THR A 1 470 ? 42.347 -10.904 -40.262 1.00 50.16 470 THR A CA 1
ATOM 3851 C C . THR A 1 470 ? 43.784 -11.420 -40.137 1.00 50.16 470 THR A C 1
ATOM 3853 O O . THR A 1 470 ? 44.401 -11.728 -41.156 1.00 50.16 470 THR A O 1
ATOM 3856 N N . GLN A 1 471 ? 44.345 -11.525 -38.925 1.00 43.91 471 GLN A N 1
ATOM 3857 C CA . GLN A 1 471 ? 45.755 -11.911 -38.718 1.00 43.91 471 GLN A CA 1
ATOM 3858 C C . GLN A 1 471 ? 46.135 -13.280 -39.331 1.00 43.91 471 GLN A C 1
ATOM 3860 O O . GLN A 1 471 ? 47.316 -13.565 -39.504 1.00 43.91 471 GLN A O 1
ATOM 3865 N N . ALA A 1 472 ? 45.163 -14.086 -39.770 1.00 42.94 472 ALA A N 1
ATOM 3866 C CA . ALA A 1 472 ? 45.381 -15.291 -40.571 1.00 42.94 472 ALA A CA 1
ATOM 3867 C C . ALA A 1 472 ? 45.951 -15.042 -41.991 1.00 42.94 472 ALA A C 1
ATOM 3869 O O . ALA A 1 472 ? 46.381 -15.991 -42.640 1.00 42.94 472 ALA A O 1
ATOM 3870 N N . GLN A 1 473 ? 45.967 -13.801 -42.495 1.00 42.16 473 GLN A N 1
ATOM 3871 C CA . GLN A 1 473 ? 46.555 -13.476 -43.807 1.00 42.16 473 GLN A CA 1
ATOM 3872 C C . GLN A 1 473 ? 48.038 -13.076 -43.753 1.00 42.16 473 GLN A C 1
ATOM 3874 O O . GLN A 1 473 ? 48.675 -13.017 -44.799 1.00 42.16 473 GLN A O 1
ATOM 3879 N N . VAL A 1 474 ? 48.614 -12.848 -42.567 1.00 41.84 474 VAL A N 1
ATOM 3880 C CA . VAL A 1 474 ? 50.035 -12.466 -42.434 1.00 41.84 474 VAL A CA 1
ATOM 3881 C C . VAL A 1 474 ? 50.947 -13.692 -42.268 1.00 41.84 474 VAL A C 1
ATOM 3883 O O . VAL A 1 474 ? 52.133 -13.619 -42.568 1.00 41.84 474 VAL A O 1
ATOM 3886 N N . SER A 1 475 ? 50.408 -14.851 -41.874 1.00 38.78 475 SER A N 1
ATOM 3887 C CA . SER A 1 475 ? 51.187 -16.087 -41.683 1.00 38.78 475 SER A CA 1
ATOM 3888 C C . SER A 1 475 ? 51.343 -16.963 -42.935 1.00 38.78 475 SER A C 1
ATOM 3890 O O . SER A 1 475 ? 52.042 -17.968 -42.865 1.00 38.78 475 SER A O 1
ATOM 3892 N N . ASN A 1 476 ? 50.746 -16.590 -44.075 1.00 41.25 476 ASN A N 1
ATOM 3893 C CA . ASN A 1 476 ? 50.811 -17.352 -45.333 1.00 41.25 476 ASN A CA 1
ATOM 3894 C C . ASN A 1 476 ? 51.429 -16.555 -46.500 1.00 41.25 476 ASN A C 1
ATOM 3896 O O . ASN A 1 476 ? 51.096 -16.795 -47.661 1.00 41.25 476 ASN A O 1
ATOM 3900 N N . ALA A 1 477 ? 52.328 -15.606 -46.223 1.00 30.94 477 ALA A N 1
ATOM 3901 C CA . ALA A 1 477 ? 53.212 -15.087 -47.264 1.00 30.94 477 ALA A CA 1
ATOM 3902 C C . ALA A 1 477 ? 54.362 -16.096 -47.476 1.00 30.94 477 ALA A C 1
ATOM 3904 O O . ALA A 1 477 ? 55.067 -16.399 -46.511 1.00 30.94 477 ALA A O 1
ATOM 3905 N N . PRO A 1 478 ? 54.567 -16.645 -48.690 1.00 39.44 478 PRO A N 1
ATOM 3906 C CA . PRO A 1 478 ? 55.726 -17.481 -48.961 1.00 39.44 478 PRO A CA 1
ATOM 3907 C C . PRO A 1 478 ? 56.980 -16.615 -48.854 1.00 39.44 478 PRO A C 1
ATOM 3909 O O . PRO A 1 478 ? 57.076 -15.573 -49.501 1.00 39.44 478 PRO A O 1
ATOM 3912 N N . SER A 1 479 ? 57.950 -17.055 -48.059 1.00 37.84 479 SER A N 1
ATOM 3913 C CA . SER A 1 479 ? 59.314 -16.541 -48.109 1.00 37.84 479 SER A CA 1
ATOM 3914 C C . SER A 1 479 ? 59.929 -16.916 -49.460 1.00 37.84 479 SER A C 1
ATOM 3916 O O . SER A 1 479 ? 60.438 -18.022 -49.633 1.00 37.84 479 SER A O 1
ATOM 3918 N N . THR A 1 480 ? 59.842 -16.024 -50.441 1.00 41.38 480 THR A N 1
ATOM 3919 C CA . THR A 1 480 ? 60.768 -16.010 -51.576 1.00 41.38 480 THR A CA 1
ATOM 3920 C C . THR A 1 480 ? 62.003 -15.223 -51.170 1.00 41.38 480 THR A C 1
ATOM 3922 O O . THR A 1 480 ? 61.976 -13.996 -51.208 1.00 41.38 480 THR A O 1
ATOM 3925 N N . GLU A 1 481 ? 63.065 -15.935 -50.806 1.00 41.25 481 GLU A N 1
ATOM 3926 C CA . GLU A 1 481 ? 64.444 -15.462 -50.937 1.00 41.25 481 GLU A CA 1
ATOM 3927 C C . GLU A 1 481 ? 65.252 -16.576 -51.617 1.00 41.25 481 GLU A C 1
ATOM 3929 O O . GLU A 1 481 ? 65.295 -17.711 -51.134 1.00 41.25 481 GLU A O 1
ATOM 3934 N N . GLU A 1 482 ? 65.790 -16.236 -52.794 1.00 35.03 482 GLU A N 1
ATOM 3935 C CA . GLU A 1 482 ? 67.055 -16.771 -53.313 1.00 35.03 482 GLU A CA 1
ATOM 3936 C C . GLU A 1 482 ? 68.221 -16.307 -52.436 1.00 35.03 482 GLU A C 1
ATOM 3938 O O . GLU A 1 482 ? 68.168 -15.144 -51.965 1.00 35.03 482 GLU A O 1
#

Mean predicted aligned error: 11.44 Å

Secondary structure (DSSP, 8-state):
-------PPP-TTTHHHHHHHHHHHHHTT-HHHHHHHHHHHHHHHHHTGGGSTTHHHHHHHHHHHHHHHHHHHHHHHHT--SHHHHHHHHHHHHHH---HHHHHHIIIII--------HHHHHHHHHHH--HHHHHHHHHHHHHTSGGG--TT--SHHHHHHHHHHHHHHHHHHT--TT-----HHHHHHHHHHHHHHHHSTT--HHHHHHHHHHHHHHS---HHHHHHHHHHHHHHHHHSTT---HHHHHHHHHHHTT-TTGGG-THHHHHHHHHHHHHHHHHHHHIIIIIGGGGGG--SS--SPP---HHHHHHHHHHHHHHHHHHH-TTS-THHHHHHHHHHHHHHHHHHHH----HHHHHHHHHHHHHHHHHHGGGTTTS-HHHHHHHHHHHHHHHHHHS-HHHHHH----S-----STTTT--EETTEES-HHHHHHHHHHHTGGGGGGHHHHHHHHTTTTTPPPGGGTTT------